Protein 6ORK (pdb70)

Foldseek 3Di:
DLLVVLVVCVVVLVNLVSVVSCPPVNVPDLVNLVVLCCCVQSPHVNANLVSLVSLCSSVVVLDLVSLLVNLVCCVCRNHRNDPQVSLVSLVSSVVVQDLVSLCLVCQCVVPNHPNDVVSSLVSLVSSVVVPDLVSLLVNLVCQCPVRVHDRDNQVSLVSLVSLVVQDLVSLLVNLVCLCVVRRHDNDLVSSLVSLVSSVVVPDLVVLVVLVCQCVVPSPDPNDNVVSVVNNVSVVSD/DLVVLVVCVVVQVLQSSVVVCPVVNVQDLVNLVVLCCCVQSNHRNQNLVSLVSLVSSVVVVDLVSLQVNLVCCVQPNHRNDNLVSLVSLVSSVVVLDLVSLVLVCQCVVPVHDNDVPVSLVSLVSSVVSQPLQSLQVNLVCQCVVDVHDNDNLVSLVSLVSLVSPDLVSLLVNLVCQQVVPNHNHDLVSSLVSLVSSVVVPDLVVLVQLVCQCDCHSPNPRPPVSNVVNVCSVVSD/DLAVVLVVCVVVLVPLSSVVSCPVVRVQDLVVLVVLCCCVQSNHDNDNLSSLVSLCSSVVVLDLVSLLVNLCCCVQRNHRNDNLVSLVSLVSSVVVQDLVSLCLVCCCVVPNHPNDNVVSLVSLVSSVVSDDLQSLQVNLVCLCVPDVHDNDNLVSLVSLVSLVSQNLVSLQVNLVCQVVVPNHRHDLVSSLVSLVSSVVSQDLVVLVVLVCQCVVPSPHPRDPVVSVVSVCSVVSD

Radius of gyration: 29.27 Å; Cα contacts (8 Å, |Δi|>4): 1297; chains: 3; bounding box: 84×67×66 Å

Organism: NCBI:txid556269

CATH classification: 1.25.40.10

Nearest PDB structures (foldseek):
  6ork-assembly2_B  TM=1.003E+00  e=4.023E-29  Oxalobacter formigenes OXCC13
  6deh-assembly2_B  TM=7.498E-01  e=1.542E-11  Legionella pneumophila subsp. pneumophila str. Philadelphia 1
  3e4b-assembly3_C  TM=6.770E-01  e=1.096E-04  Pseudomonas fluorescens
  3e4b-assembly1_A  TM=6.170E-01  e=3.259E-04  Pseudomonas fluorescens
  3e4b-assembly2_B  TM=5.953E-01  e=1.932E-04  Pseudomonas fluorescens

InterPro domains:
  IPR006597 Sel1-like repeat [PF08238] (56-88)
  IPR006597 Sel1-like repeat [PF08238] (90-125)
  IPR006597 Sel1-like repeat [PF08238] (126-161)
  IPR006597 Sel1-like repeat [PF08238] (163-197)
  IPR006597 Sel1-like repeat [PF08238] (198-233)
  IPR006597 Sel1-like repeat [PF08238] (236-261)
  IPR006597 Sel1-like repeat [SM00671] (54-89)
  IPR006597 Sel1-like repeat [SM00671] (90-125)
  IPR006597 Sel1-like repeat [SM00671] (126-161)
  IPR006597 Sel1-like repeat [SM00671] (162-197)
  IPR006597 Sel1-like repeat [SM00671] (198-233)
  IPR006597 Sel1-like repeat [SM00671] (234-270)
  IPR011990 Tetratricopeptide-like helical domain superfamily [G3DSA:1.25.40.10] (22-272)
  IPR052945 Mitotic Progression Regulator [PTHR43628] (36-164)

Structure (mmCIF, N/CA/C/O backbone):
data_6ORK
#
_entry.id   6ORK
#
_cell.length_a   61.926
_cell.length_b   103.368
_cell.length_c   122.709
_cell.angle_alpha   90.000
_cell.angle_beta   90.000
_cell.angle_gamma   90.000
#
_symmetry.space_group_name_H-M   'P 21 21 21'
#
loop_
_atom_site.group_PDB
_atom_site.id
_atom_site.type_symbol
_atom_site.label_atom_id
_atom_site.label_alt_id
_atom_site.label_comp_id
_atom_site.label_asym_id
_atom_site.label_entity_id
_atom_site.label_seq_id
_atom_site.pdbx_PDB_ins_code
_atom_site.Cartn_x
_atom_site.Cartn_y
_atom_site.Cartn_z
_atom_site.occupancy
_atom_site.B_iso_or_equiv
_atom_site.auth_seq_id
_atom_site.auth_comp_id
_atom_site.auth_asym_id
_atom_site.auth_atom_id
_atom_site.pdbx_PDB_model_num
ATOM 1 N N . ASP A 1 1 ? 47.668 -23.517 85.625 1.00 76.57 24 ASP A N 1
ATOM 2 C CA . ASP A 1 1 ? 46.235 -23.778 85.671 1.00 66.74 24 ASP A CA 1
ATOM 3 C C . ASP A 1 1 ? 45.809 -24.744 84.574 1.00 61.10 24 ASP A C 1
ATOM 4 O O . ASP A 1 1 ? 46.333 -24.707 83.462 1.00 61.46 24 ASP A O 1
ATOM 6 N N . ASN A 1 2 ? 44.859 -25.617 84.899 1.00 61.55 25 ASN A N 1
ATOM 7 C CA . ASN A 1 2 ? 44.247 -26.478 83.899 1.00 60.34 25 ASN A CA 1
ATOM 8 C C . ASN A 1 2 ? 43.058 -25.814 83.220 1.00 64.36 25 ASN A C 1
ATOM 9 O O . ASN A 1 2 ? 42.603 -26.300 82.177 1.00 62.53 25 ASN A O 1
ATOM 14 N N . VAL A 1 3 ? 42.554 -24.716 83.781 1.00 61.38 26 VAL A N 1
ATOM 15 C CA . VAL A 1 3 ? 41.503 -23.942 83.128 1.00 54.07 26 VAL A CA 1
ATOM 16 C C . VAL A 1 3 ? 42.094 -22.901 82.186 1.00 58.54 26 VAL A C 1
ATOM 17 O O . VAL A 1 3 ? 41.550 -22.656 81.107 1.00 60.17 26 VAL A O 1
ATOM 21 N N . GLU A 1 4 ? 43.221 -22.291 82.567 1.00 66.28 27 GLU A N 1
ATOM 22 C CA . GLU A 1 4 ? 43.815 -21.255 81.732 1.00 64.96 27 GLU A CA 1
ATOM 23 C C . GLU A 1 4 ? 44.385 -21.851 80.456 1.00 60.82 27 GLU A C 1
ATOM 24 O O . GLU A 1 4 ? 44.272 -21.254 79.380 1.00 67.15 27 GLU A O 1
ATOM 30 N N . GLU A 1 5 ? 45.007 -23.026 80.559 1.00 62.44 28 GLU A N 1
ATOM 31 C CA . GLU A 1 5 ? 45.370 -23.772 79.362 1.00 66.38 28 GLU A CA 1
ATOM 32 C C . GLU A 1 5 ? 44.136 -24.035 78.512 1.00 58.76 28 GLU A C 1
ATOM 33 O O . GLU A 1 5 ? 44.037 -23.563 77.375 1.00 63.96 28 GLU A O 1
ATOM 39 N N . GLY A 1 6 ? 43.156 -24.749 79.076 1.00 55.77 29 GLY A N 1
ATOM 40 C CA . GLY A 1 6 ? 41.927 -25.034 78.350 1.00 60.59 29 GLY A CA 1
ATOM 41 C C . GLY A 1 6 ? 41.246 -23.803 77.786 1.00 62.01 29 GLY A C 1
ATOM 42 O O . GLY A 1 6 ? 40.503 -23.896 76.806 1.00 52.88 29 GLY A O 1
ATOM 43 N N . ASN A 1 7 ? 41.484 -22.635 78.388 1.00 64.31 30 ASN A N 1
ATOM 44 C CA . ASN A 1 7 ? 40.974 -21.395 77.813 1.00 51.23 30 ASN A CA 1
ATOM 45 C C . ASN A 1 7 ? 41.719 -21.043 76.531 1.00 55.57 30 ASN A C 1
ATOM 46 O O . ASN A 1 7 ? 41.102 -20.669 75.526 1.00 60.75 30 ASN A O 1
ATOM 51 N N . HIS A 1 8 ? 43.050 -21.161 76.549 1.00 56.61 31 HIS A N 1
ATOM 52 C CA . HIS A 1 8 ? 43.847 -20.849 75.366 1.00 56.26 31 HIS A CA 1
ATOM 53 C C . HIS A 1 8 ? 43.428 -21.706 74.173 1.00 55.27 31 HIS A C 1
ATOM 54 O O . HIS A 1 8 ? 43.271 -21.197 73.057 1.00 55.08 31 HIS A O 1
ATOM 61 N N . LEU A 1 9 ? 43.241 -23.015 74.387 1.00 51.41 32 LEU A N 1
ATOM 62 C CA . LEU A 1 9 ? 42.820 -23.881 73.286 1.00 61.78 32 LEU A CA 1
ATOM 63 C C . LEU A 1 9 ? 41.427 -23.527 72.784 1.00 63.33 32 LEU A C 1
ATOM 64 O O . LEU A 1 9 ? 41.163 -23.635 71.576 1.00 61.94 32 LEU A O 1
ATOM 69 N N . TYR A 1 10 ? 40.544 -23.096 73.690 1.00 59.37 33 TYR A N 1
ATOM 70 C CA . TYR A 1 10 ? 39.178 -22.763 73.294 1.00 56.05 33 TYR A CA 1
ATOM 71 C C . TYR A 1 10 ? 39.141 -21.422 72.567 1.00 55.76 33 TYR A C 1
ATOM 72 O O . TYR A 1 10 ? 38.379 -21.230 71.603 1.00 58.57 33 TYR A O 1
ATOM 81 N N . ASN A 1 11 ? 39.882 -20.429 73.086 1.00 50.20 34 ASN A N 1
ATOM 82 C CA . ASN A 1 11 ? 40.023 -19.132 72.434 1.00 49.51 34 ASN A CA 1
ATOM 83 C C . ASN A 1 11 ? 40.494 -19.272 70.997 1.00 52.13 34 ASN A C 1
ATOM 84 O O . ASN A 1 11 ? 40.231 -18.387 70.187 1.00 46.45 34 ASN A O 1
ATOM 89 N N . ALA A 1 12 ? 41.176 -20.373 70.664 1.00 56.25 35 ALA A N 1
ATOM 90 C CA . ALA A 1 12 ? 41.713 -20.617 69.328 1.00 53.58 35 ALA A CA 1
ATOM 91 C C . ALA A 1 12 ? 40.998 -21.766 68.619 1.00 50.15 35 ALA A C 1
ATOM 92 O O . ALA A 1 12 ? 41.600 -22.480 67.814 1.00 56.47 35 ALA A O 1
ATOM 94 N N . GLY A 1 13 ? 39.724 -21.977 68.935 1.00 46.18 36 GLY A N 1
ATOM 95 C CA . GLY A 1 13 ? 38.881 -22.859 68.155 1.00 54.65 36 GLY A CA 1
ATOM 96 C C . GLY A 1 13 ? 39.142 -24.343 68.287 1.00 56.90 36 GLY A C 1
ATOM 97 O O . GLY A 1 13 ? 38.438 -25.129 67.643 1.00 51.20 36 GLY A O 1
ATOM 98 N N . LYS A 1 14 ? 40.128 -24.763 69.080 1.00 55.59 37 LYS A N 1
ATOM 99 C CA . LYS A 1 14 ? 40.341 -26.187 69.350 1.00 59.21 37 LYS A CA 1
ATOM 100 C C . LYS A 1 14 ? 39.439 -26.605 70.512 1.00 59.95 37 LYS A C 1
ATOM 101 O O . LYS A 1 14 ? 39.878 -26.883 71.630 1.00 63.96 37 LYS A O 1
ATOM 107 N N . TYR A 1 15 ? 38.139 -26.649 70.208 1.00 57.69 38 TYR A N 1
ATOM 108 C CA . TYR A 1 15 ? 37.115 -26.779 71.241 1.00 54.88 38 TYR A CA 1
ATOM 109 C C . TYR A 1 15 ? 37.211 -28.118 71.962 1.00 57.61 38 TYR A C 1
ATOM 110 O O . TYR A 1 15 ? 37.361 -28.166 73.189 1.00 61.05 38 TYR A O 1
ATOM 119 N N . GLN A 1 16 ? 37.103 -29.221 71.214 1.00 61.34 39 GLN A N 1
ATOM 120 C CA . GLN A 1 16 ? 37.200 -30.545 71.822 1.00 62.29 39 GLN A CA 1
ATOM 121 C C . GLN A 1 16 ? 38.518 -30.715 72.564 1.00 57.54 39 GLN A C 1
ATOM 122 O O . GLN A 1 16 ? 38.554 -31.285 73.660 1.00 51.71 39 GLN A O 1
ATOM 128 N N . GLU A 1 17 ? 39.614 -30.226 71.978 1.00 68.13 40 GLU A N 1
ATOM 129 C CA . GLU A 1 17 ? 40.895 -30.238 72.676 1.00 69.92 40 GLU A CA 1
ATOM 130 C C . GLU A 1 17 ? 40.814 -29.456 73.979 1.00 65.26 40 GLU A C 1
ATOM 131 O O . GLU A 1 17 ? 41.353 -29.884 75.006 1.00 59.93 40 GLU A O 1
ATOM 137 N N . ALA A 1 18 ? 40.136 -28.307 73.958 1.00 70.42 41 ALA A N 1
ATOM 138 C CA . ALA A 1 18 ? 39.997 -27.507 75.168 1.00 65.52 41 ALA A CA 1
ATOM 139 C C . ALA A 1 18 ? 39.031 -28.141 76.157 1.00 62.84 41 ALA A C 1
ATOM 140 O O . ALA A 1 18 ? 39.187 -27.964 77.370 1.00 60.81 41 ALA A O 1
ATOM 142 N N . LEU A 1 19 ? 38.036 -28.882 75.661 1.00 60.69 42 LEU A N 1
ATOM 143 C CA . LEU A 1 19 ? 36.992 -29.414 76.531 1.00 57.48 42 LEU A CA 1
ATOM 144 C C . LEU A 1 19 ? 37.558 -30.399 77.548 1.00 55.91 42 LEU A C 1
ATOM 145 O O . LEU A 1 19 ? 37.154 -30.392 78.717 1.00 54.12 42 LEU A O 1
ATOM 150 N N . THR A 1 20 ? 38.490 -31.256 77.122 1.00 59.10 43 THR A N 1
ATOM 151 C CA . THR A 1 20 ? 39.071 -32.233 78.038 1.00 55.74 43 THR A CA 1
ATOM 152 C C . THR A 1 20 ? 39.753 -31.549 79.217 1.00 52.24 43 THR A C 1
ATOM 153 O O . THR A 1 20 ? 39.654 -32.015 80.358 1.00 51.17 43 THR A O 1
ATOM 157 N N . PHE A 1 21 ? 40.445 -30.436 78.959 1.00 51.42 44 PHE A N 1
ATOM 158 C CA . PHE A 1 21 ? 41.079 -29.685 80.039 1.00 49.11 44 PHE A CA 1
ATOM 159 C C . PHE A 1 21 ? 40.048 -29.199 81.048 1.00 55.44 44 PHE A C 1
ATOM 160 O O . PHE A 1 21 ? 40.265 -29.289 82.263 1.00 59.90 44 PHE A O 1
ATOM 168 N N . PHE A 1 22 ? 38.918 -28.682 80.561 1.00 61.72 45 PHE A N 1
ATOM 169 C CA . PHE A 1 22 ? 37.880 -28.177 81.453 1.00 58.73 45 PHE A CA 1
ATOM 170 C C . PHE A 1 22 ? 37.254 -29.289 82.284 1.00 59.40 45 PHE A C 1
ATOM 171 O O . PHE A 1 22 ? 36.701 -29.022 83.357 1.00 56.64 45 PHE A O 1
ATOM 187 N N . LYS A 1 24 ? 38.774 -31.648 83.728 1.00 68.83 47 LYS A N 1
ATOM 188 C CA . LYS A 1 24 ? 39.706 -32.105 84.743 1.00 63.73 47 LYS A CA 1
ATOM 189 C C . LYS A 1 24 ? 39.250 -31.650 86.130 1.00 63.11 47 LYS A C 1
ATOM 190 O O . LYS A 1 24 ? 38.586 -30.619 86.264 1.00 57.49 47 LYS A O 1
ATOM 192 N N . PRO A 1 25 ? 39.603 -32.411 87.174 1.00 63.14 48 PRO A N 1
ATOM 193 C CA . PRO A 1 25 ? 39.050 -32.145 88.515 1.00 60.88 48 PRO A CA 1
ATOM 194 C C . PRO A 1 25 ? 39.184 -30.709 88.994 1.00 60.80 48 PRO A C 1
ATOM 195 O O . PRO A 1 25 ? 38.227 -30.158 89.551 1.00 60.99 48 PRO A O 1
ATOM 199 N N . ASP A 1 26 ? 40.350 -30.091 88.807 1.00 57.76 49 ASP A N 1
ATOM 200 C CA . ASP A 1 26 ? 40.538 -28.713 89.243 1.00 60.31 49 ASP A CA 1
ATOM 201 C C . ASP A 1 26 ? 39.723 -27.728 88.417 1.00 58.69 49 ASP A C 1
ATOM 202 O O . ASP A 1 26 ? 39.424 -26.630 88.899 1.00 52.27 49 ASP A O 1
ATOM 207 N N . ALA A 1 27 ? 39.364 -28.096 87.188 1.00 59.54 50 ALA A N 1
ATOM 208 C CA . ALA A 1 27 ? 38.698 -27.190 86.259 1.00 53.08 50 ALA A CA 1
ATOM 209 C C . ALA A 1 27 ? 37.182 -27.205 86.431 1.00 48.19 50 ALA A C 1
ATOM 210 O O . ALA A 1 27 ? 36.557 -26.145 86.538 1.00 44.94 50 ALA A O 1
ATOM 212 N N . VAL A 1 28 ? 36.587 -28.399 86.446 1.00 47.79 51 VAL A N 1
ATOM 213 C CA . VAL A 1 28 ? 35.147 -28.586 86.601 1.00 44.47 51 VAL A CA 1
ATOM 214 C C . VAL A 1 28 ? 34.624 -27.738 87.752 1.00 48.39 51 VAL A C 1
ATOM 215 O O . VAL A 1 28 ? 33.567 -27.111 87.641 1.00 50.57 51 VAL A O 1
ATOM 219 N N . ASN A 1 29 ? 35.372 -27.687 88.854 1.00 47.90 52 ASN A N 1
ATOM 220 C CA . ASN A 1 29 ? 34.904 -26.973 90.035 1.00 50.25 52 ASN A CA 1
ATOM 221 C C . ASN A 1 29 ? 34.877 -25.460 89.857 1.00 46.57 52 ASN A C 1
ATOM 222 O O . ASN A 1 29 ? 34.234 -24.778 90.662 1.00 51.01 52 ASN A O 1
ATOM 227 N N . ASN A 1 30 ? 35.541 -24.920 88.843 1.00 41.71 53 ASN A N 1
ATOM 228 C CA . ASN A 1 30 ? 35.531 -23.473 88.633 1.00 43.51 53 ASN A CA 1
ATOM 229 C C . ASN A 1 30 ? 34.157 -23.025 88.151 1.00 47.42 53 ASN A C 1
ATOM 230 O O . ASN A 1 30 ? 33.680 -23.522 87.121 1.00 48.22 53 ASN A O 1
ATOM 235 N N . PRO A 1 31 ? 33.486 -22.109 88.857 1.00 43.71 54 PRO A N 1
ATOM 236 C CA . PRO A 1 31 ? 32.157 -21.665 88.395 1.00 38.74 54 PRO A CA 1
ATOM 237 C C . PRO A 1 31 ? 32.168 -21.042 87.009 1.00 36.67 54 PRO A C 1
ATOM 238 O O . PRO A 1 31 ? 31.320 -21.387 86.175 1.00 32.53 54 PRO A O 1
ATOM 242 N N . ALA A 1 32 ? 33.102 -20.125 86.741 1.00 37.87 55 ALA A N 1
ATOM 243 C CA . ALA A 1 32 ? 33.183 -19.521 85.414 1.00 37.03 55 ALA A CA 1
ATOM 244 C C . ALA A 1 32 ? 33.400 -20.579 84.341 1.00 33.47 55 ALA A C 1
ATOM 245 O O . ALA A 1 32 ? 32.854 -20.477 83.236 1.00 37.33 55 ALA A O 1
ATOM 247 N N . THR A 1 33 ? 34.188 -21.610 84.654 1.00 33.83 56 THR A N 1
ATOM 248 C CA . THR A 1 33 ? 34.410 -22.692 83.702 1.00 36.15 56 THR A CA 1
ATOM 249 C C . THR A 1 33 ? 33.158 -23.545 83.528 1.00 35.34 56 THR A C 1
ATOM 250 O O . THR A 1 33 ? 32.809 -23.918 82.401 1.00 34.02 56 THR A O 1
ATOM 262 N N . ASN A 1 35 ? 30.199 -22.594 83.678 1.00 40.09 58 ASN A N 1
ATOM 263 C CA . ASN A 1 35 ? 29.349 -21.835 82.769 1.00 33.12 58 ASN A CA 1
ATOM 264 C C . ASN A 1 35 ? 29.763 -22.059 81.320 1.00 33.59 58 ASN A C 1
ATOM 265 O O . ASN A 1 35 ? 28.912 -22.231 80.439 1.00 35.19 58 ASN A O 1
ATOM 270 N N . ARG A 1 36 ? 31.072 -22.063 81.055 1.00 35.05 59 ARG A N 1
ATOM 271 C CA . ARG A 1 36 ? 31.545 -22.206 79.683 1.00 36.17 59 ARG A CA 1
ATOM 272 C C . ARG A 1 36 ? 31.198 -23.577 79.115 1.00 35.91 59 ARG A C 1
ATOM 273 O O . ARG A 1 36 ? 30.894 -23.702 77.923 1.00 42.65 59 ARG A O 1
ATOM 281 N N . ILE A 1 37 ? 31.237 -24.618 79.952 1.00 33.32 60 ILE A N 1
ATOM 282 C CA . ILE A 1 37 ? 30.860 -25.954 79.492 1.00 35.48 60 ILE A CA 1
ATOM 283 C C . ILE A 1 37 ? 29.407 -25.971 79.045 1.00 39.58 60 ILE A C 1
ATOM 284 O O . ILE A 1 37 ? 29.054 -26.620 78.052 1.00 40.01 60 ILE A O 1
ATOM 289 N N . GLY A 1 38 ? 28.540 -25.261 79.768 1.00 37.18 61 GLY A N 1
ATOM 290 C CA . GLY A 1 38 ? 27.159 -25.144 79.330 1.00 39.73 61 GLY A CA 1
ATOM 291 C C . GLY A 1 38 ? 27.044 -24.440 77.994 1.00 38.56 61 GLY A C 1
ATOM 292 O O . GLY A 1 38 ? 26.268 -24.846 77.127 1.00 43.97 61 GLY A O 1
ATOM 293 N N . TYR A 1 39 ? 27.831 -23.377 77.808 1.00 36.25 62 TYR A N 1
ATOM 294 C CA . TYR A 1 39 ? 27.865 -22.670 76.532 1.00 34.47 62 TYR A CA 1
ATOM 295 C C . TYR A 1 39 ? 28.246 -23.609 75.392 1.00 39.47 62 TYR A C 1
ATOM 296 O O . TYR A 1 39 ? 27.566 -23.666 74.362 1.00 41.74 62 TYR A O 1
ATOM 313 N N . TYR A 1 41 ? 28.030 -26.781 75.156 1.00 41.66 64 TYR A N 1
ATOM 314 C CA . TYR A 1 41 ? 26.897 -27.652 74.867 1.00 41.87 64 TYR A CA 1
ATOM 315 C C . TYR A 1 41 ? 25.760 -26.873 74.220 1.00 45.27 64 TYR A C 1
ATOM 316 O O . TYR A 1 41 ? 25.038 -27.413 73.374 1.00 47.25 64 TYR A O 1
ATOM 325 N N . ASP A 1 42 ? 25.602 -25.601 74.596 1.00 45.38 65 ASP A N 1
ATOM 326 C CA . ASP A 1 42 ? 24.506 -24.785 74.084 1.00 50.70 65 ASP A CA 1
ATOM 327 C C . ASP A 1 42 ? 24.695 -24.435 72.613 1.00 47.68 65 ASP A C 1
ATOM 328 O O . ASP A 1 42 ? 23.708 -24.286 71.883 1.00 41.80 65 ASP A O 1
ATOM 333 N N . GLU A 1 43 ? 25.940 -24.291 72.161 1.00 45.92 66 GLU A N 1
ATOM 334 C CA . GLU A 1 43 ? 26.232 -23.949 70.777 1.00 46.16 66 GLU A CA 1
ATOM 335 C C . GLU A 1 43 ? 26.929 -25.070 70.019 1.00 45.91 66 GLU A C 1
ATOM 336 O O . GLU A 1 43 ? 27.181 -24.922 68.819 1.00 45.33 66 GLU A O 1
ATOM 342 N N . GLY A 1 44 ? 27.243 -26.181 70.679 1.00 53.71 67 GLY A N 1
ATOM 343 C CA . GLY A 1 44 ? 27.902 -27.284 70.010 1.00 51.49 67 GLY A CA 1
ATOM 344 C C . GLY A 1 44 ? 29.318 -26.951 69.592 1.00 52.71 67 GLY A C 1
ATOM 345 O O . GLY A 1 44 ? 29.740 -27.269 68.476 1.00 53.04 67 GLY A O 1
ATOM 346 N N . GLN A 1 45 ? 30.064 -26.302 70.486 1.00 51.45 68 GLN A N 1
ATOM 347 C CA . GLN A 1 45 ? 31.435 -25.927 70.163 1.00 51.10 68 GLN A CA 1
ATOM 348 C C . GLN A 1 45 ? 32.330 -27.158 70.078 1.00 63.75 68 GLN A C 1
ATOM 349 O O . GLN A 1 45 ? 33.058 -27.340 69.096 1.00 78.84 68 GLN A O 1
ATOM 355 N N . GLY A 1 46 ? 32.268 -28.033 71.078 1.00 60.73 69 GLY A N 1
ATOM 356 C CA . GLY A 1 46 ? 33.033 -29.263 71.021 1.00 60.30 69 GLY A CA 1
ATOM 357 C C . GLY A 1 46 ? 32.176 -30.501 70.850 1.00 54.25 69 GLY A C 1
ATOM 358 O O . GLY A 1 46 ? 32.685 -31.577 70.525 1.00 57.25 69 GLY A O 1
ATOM 359 N N . VAL A 1 47 ? 30.867 -30.353 71.051 1.00 51.63 70 VAL A N 1
ATOM 360 C CA . VAL A 1 47 ? 29.945 -31.475 71.159 1.00 57.31 70 VAL A CA 1
ATOM 361 C C . VAL A 1 47 ? 28.807 -31.294 70.162 1.00 55.29 70 VAL A C 1
ATOM 362 O O . VAL A 1 47 ? 28.676 -30.257 69.511 1.00 57.73 70 VAL A O 1
ATOM 366 N N . LYS A 1 48 ? 27.973 -32.329 70.053 1.00 53.80 71 LYS A N 1
ATOM 367 C CA . LYS A 1 48 ? 26.694 -32.181 69.372 1.00 50.13 71 LYS A CA 1
ATOM 368 C C . LYS A 1 48 ? 25.764 -31.363 70.259 1.00 55.82 71 LYS A C 1
ATOM 369 O O . LYS A 1 48 ? 25.465 -31.764 71.389 1.00 50.94 71 LYS A O 1
ATOM 375 N N . LYS A 1 49 ? 25.325 -30.211 69.749 1.00 57.81 72 LYS A N 1
ATOM 376 C CA . LYS A 1 49 ? 24.517 -29.251 70.496 1.00 49.70 72 LYS A CA 1
ATOM 377 C C . LYS A 1 49 ? 23.363 -29.920 71.236 1.00 47.11 72 LYS A C 1
ATOM 378 O O . LYS A 1 49 ? 22.449 -30.474 70.610 1.00 48.83 72 LYS A O 1
ATOM 384 N N . ASP A 1 50 ? 23.411 -29.892 72.564 1.00 50.82 73 ASP A N 1
ATOM 385 C CA . ASP A 1 50 ? 22.332 -30.410 73.404 1.00 52.33 73 ASP A CA 1
ATOM 386 C C . ASP A 1 50 ? 21.977 -29.317 74.403 1.00 56.08 73 ASP A C 1
ATOM 387 O O . ASP A 1 50 ? 22.757 -29.063 75.337 1.00 54.58 73 ASP A O 1
ATOM 392 N N . PRO A 1 51 ? 20.825 -28.651 74.247 1.00 57.58 74 PRO A N 1
ATOM 393 C CA . PRO A 1 51 ? 20.474 -27.620 75.238 1.00 56.85 74 PRO A CA 1
ATOM 394 C C . PRO A 1 51 ? 20.111 -28.205 76.589 1.00 53.07 74 PRO A C 1
ATOM 395 O O . PRO A 1 51 ? 20.392 -27.583 77.622 1.00 53.14 74 PRO A O 1
ATOM 399 N N . LYS A 1 52 ? 19.496 -29.391 76.612 1.00 52.31 75 LYS A N 1
ATOM 400 C CA . LYS A 1 52 ? 19.173 -30.041 77.877 1.00 49.17 75 LYS A CA 1
ATOM 401 C C . LYS A 1 52 ? 20.428 -30.246 78.715 1.00 51.09 75 LYS A C 1
ATOM 402 O O . LYS A 1 52 ? 20.440 -29.966 79.919 1.00 51.82 75 LYS A O 1
ATOM 408 N N . GLU A 1 53 ? 21.505 -30.723 78.086 1.00 52.85 76 GLU A N 1
ATOM 409 C CA . GLU A 1 53 ? 22.767 -30.875 78.801 1.00 51.45 76 GLU A CA 1
ATOM 410 C C . GLU A 1 53 ? 23.358 -29.518 79.164 1.00 51.54 76 GLU A C 1
ATOM 411 O O . GLU A 1 53 ? 23.963 -29.365 80.232 1.00 49.44 76 GLU A O 1
ATOM 417 N N . ALA A 1 54 ? 23.189 -28.521 78.290 1.00 51.84 77 ALA A N 1
ATOM 418 C CA . ALA A 1 54 ? 23.645 -27.172 78.607 1.00 44.92 77 ALA A CA 1
ATOM 419 C C . ALA A 1 54 ? 22.947 -26.626 79.844 1.00 42.97 77 ALA A C 1
ATOM 420 O O . ALA A 1 54 ? 23.517 -25.799 80.566 1.00 39.75 77 ALA A O 1
ATOM 422 N N . PHE A 1 55 ? 21.717 -27.077 80.103 1.00 41.70 78 PHE A N 1
ATOM 423 C CA . PHE A 1 55 ? 20.993 -26.651 81.297 1.00 40.73 78 PHE A CA 1
ATOM 424 C C . PHE A 1 55 ? 21.672 -27.156 82.565 1.00 42.97 78 PHE A C 1
ATOM 425 O O . PHE A 1 55 ? 21.690 -26.457 83.585 1.00 38.53 78 PHE A O 1
ATOM 433 N N . LYS A 1 56 ? 22.231 -28.370 82.521 1.00 46.33 79 LYS A N 1
ATOM 434 C CA . LYS A 1 56 ? 22.881 -28.936 83.700 1.00 44.08 79 LYS A CA 1
ATOM 435 C C . LYS A 1 56 ? 24.059 -28.083 84.146 1.00 41.85 79 LYS A C 1
ATOM 436 O O . LYS A 1 56 ? 24.268 -27.877 85.347 1.00 40.32 79 LYS A O 1
ATOM 442 N N . TRP A 1 57 ? 24.841 -27.583 83.190 1.00 43.27 80 TRP A N 1
ATOM 443 C CA . TRP A 1 57 ? 26.030 -26.812 83.528 1.00 38.81 80 TRP A CA 1
ATOM 444 C C . TRP A 1 57 ? 25.680 -25.385 83.913 1.00 37.47 80 TRP A C 1
ATOM 445 O O . TRP A 1 57 ? 26.349 -24.789 84.765 1.00 37.46 80 TRP A O 1
ATOM 456 N N . TYR A 1 58 ? 24.635 -24.823 83.305 1.00 34.86 81 TYR A N 1
ATOM 457 C CA . TYR A 1 58 ? 24.179 -23.504 83.719 1.00 31.50 81 TYR A CA 1
ATOM 458 C C . TYR A 1 58 ? 23.660 -23.532 85.149 1.00 37.21 81 TYR A C 1
ATOM 459 O O . TYR A 1 58 ? 23.910 -22.601 85.921 1.00 43.87 81 TYR A O 1
ATOM 468 N N . LYS A 1 59 ? 22.952 -24.600 85.528 1.00 36.26 82 LYS A N 1
ATOM 469 C CA . LYS A 1 59 ? 22.412 -24.671 86.882 1.00 40.98 82 LYS A CA 1
ATOM 470 C C . LYS A 1 59 ? 23.523 -24.815 87.914 1.00 41.29 82 LYS A C 1
ATOM 471 O O . LYS A 1 59 ? 23.502 -24.147 88.954 1.00 38.10 82 LYS A O 1
ATOM 477 N N . LYS A 1 60 ? 24.496 -25.693 87.652 1.00 37.45 83 LYS A N 1
ATOM 478 C CA . LYS A 1 60 ? 25.646 -25.803 88.545 1.00 34.44 83 LYS A CA 1
ATOM 479 C C . LYS A 1 60 ? 26.327 -24.453 88.723 1.00 33.63 83 LYS A C 1
ATOM 480 O O . LYS A 1 60 ? 26.592 -24.020 89.850 1.00 35.85 83 LYS A O 1
ATOM 486 N N . ALA A 1 61 ? 26.610 -23.769 87.613 1.00 32.25 84 ALA A N 1
ATOM 487 C CA . ALA A 1 61 ? 27.302 -22.488 87.695 1.00 30.99 84 ALA A CA 1
ATOM 488 C C . ALA A 1 61 ? 26.412 -21.411 88.305 1.00 33.64 84 ALA A C 1
ATOM 489 O O . ALA A 1 61 ? 26.886 -20.582 89.090 1.00 29.75 84 ALA A O 1
ATOM 491 N N . ALA A 1 62 ? 25.121 -21.402 87.961 1.00 34.24 85 ALA A N 1
ATOM 492 C CA . ALA A 1 62 ? 24.223 -20.416 88.554 1.00 34.75 85 ALA A CA 1
ATOM 493 C C . ALA A 1 62 ? 23.948 -20.720 90.020 1.00 41.40 85 ALA A C 1
ATOM 494 O O . ALA A 1 62 ? 23.723 -19.797 90.811 1.00 38.46 85 ALA A O 1
ATOM 496 N N . ASP A 1 63 ? 23.969 -21.998 90.406 1.00 41.90 86 ASP A N 1
ATOM 497 C CA . ASP A 1 63 ? 23.863 -22.348 91.818 1.00 45.02 86 ASP A CA 1
ATOM 498 C C . ASP A 1 63 ? 25.107 -21.970 92.606 1.00 45.21 86 ASP A C 1
ATOM 499 O O . ASP A 1 63 ? 25.124 -22.143 93.829 1.00 47.99 86 ASP A O 1
ATOM 504 N N . ALA A 1 64 ? 26.145 -21.470 91.935 1.00 36.41 87 ALA A N 1
ATOM 505 C CA . ALA A 1 64 ? 27.324 -20.921 92.587 1.00 37.32 87 ALA A CA 1
ATOM 506 C C . ALA A 1 64 ? 27.311 -19.396 92.603 1.00 39.48 87 ALA A C 1
ATOM 507 O O . ALA A 1 64 ? 28.352 -18.776 92.845 1.00 39.41 87 ALA A O 1
ATOM 509 N N . ASN A 1 65 ? 26.153 -18.786 92.340 1.00 37.12 88 ASN A N 1
ATOM 510 C CA . ASN A 1 65 ? 25.977 -17.332 92.345 1.00 40.86 88 ASN A CA 1
ATOM 511 C C . ASN A 1 65 ? 26.920 -16.653 91.349 1.00 42.53 88 ASN A C 1
ATOM 512 O O . ASN A 1 65 ? 27.708 -15.771 91.694 1.00 46.28 88 ASN A O 1
ATOM 517 N N . LEU A 1 66 ? 26.826 -17.089 90.094 1.00 35.88 89 LEU A N 1
ATOM 518 C CA . LEU A 1 66 ? 27.567 -16.475 88.996 1.00 30.47 89 LEU A CA 1
ATOM 519 C C . LEU A 1 66 ? 26.603 -15.663 88.145 1.00 31.71 89 LEU A C 1
ATOM 520 O O . LEU A 1 66 ? 25.763 -16.250 87.446 1.00 36.07 89 LEU A O 1
ATOM 525 N N . PRO A 1 67 ? 26.694 -14.329 88.154 1.00 28.78 90 PRO A N 1
ATOM 526 C CA . PRO A 1 67 ? 25.687 -13.510 87.451 1.00 27.76 90 PRO A CA 1
ATOM 527 C C . PRO A 1 67 ? 25.484 -13.886 85.993 1.00 29.98 90 PRO A C 1
ATOM 528 O O . PRO A 1 67 ? 24.340 -13.919 85.521 1.00 27.40 90 PRO A O 1
ATOM 532 N N . VAL A 1 68 ? 26.566 -14.173 85.267 1.00 34.04 91 VAL A N 1
ATOM 533 C CA . VAL A 1 68 ? 26.439 -14.574 83.869 1.00 28.10 91 VAL A CA 1
ATOM 534 C C . VAL A 1 68 ? 25.591 -15.834 83.750 1.00 26.17 91 VAL A C 1
ATOM 535 O O . VAL A 1 68 ? 24.730 -15.942 82.868 1.00 33.74 91 VAL A O 1
ATOM 539 N N . ALA A 1 69 ? 25.812 -16.801 84.643 1.00 26.37 92 ALA A N 1
ATOM 540 C CA . ALA A 1 69 ? 25.133 -18.087 84.552 1.00 27.44 92 ALA A CA 1
ATOM 541 C C . ALA A 1 69 ? 23.717 -18.063 85.115 1.00 30.88 92 ALA A C 1
ATOM 542 O O . ALA A 1 69 ? 22.903 -18.911 84.734 1.00 34.83 92 ALA A O 1
ATOM 544 N N . GLN A 1 70 ? 23.404 -17.131 86.020 1.00 27.18 93 GLN A N 1
ATOM 545 C CA . GLN A 1 70 ? 22.016 -16.979 86.448 1.00 28.77 93 GLN A CA 1
ATOM 546 C C . GLN A 1 70 ? 21.176 -16.353 85.344 1.00 29.19 93 GLN A C 1
ATOM 547 O O . GLN A 1 70 ? 20.000 -16.699 85.178 1.00 31.22 93 GLN A O 1
ATOM 553 N N . PHE A 1 71 ? 21.759 -15.426 84.582 1.00 29.74 94 PHE A N 1
ATOM 554 C CA . PHE A 1 71 ? 21.097 -14.929 83.382 1.00 23.87 94 PHE A CA 1
ATOM 555 C C . PHE A 1 71 ? 20.857 -16.061 82.393 1.00 26.74 94 PHE A C 1
ATOM 556 O O . PHE A 1 71 ? 19.732 -16.268 81.922 1.00 31.64 94 PHE A O 1
ATOM 564 N N . ASN A 1 72 ? 21.919 -16.803 82.065 1.00 23.95 95 ASN A N 1
ATOM 565 C CA . ASN A 1 72 ? 21.799 -17.927 81.143 1.00 22.14 95 ASN A CA 1
ATOM 566 C C . ASN A 1 72 ? 20.730 -18.906 81.610 1.00 29.24 95 ASN A C 1
ATOM 567 O O . ASN A 1 72 ? 19.896 -19.356 80.817 1.00 36.98 95 ASN A O 1
ATOM 572 N N . LEU A 1 73 ? 20.729 -19.230 82.905 1.00 32.03 96 LEU A N 1
ATOM 573 C CA . LEU A 1 73 ? 19.726 -20.147 83.436 1.00 29.28 96 LEU A CA 1
ATOM 574 C C . LEU A 1 73 ? 18.322 -19.575 83.290 1.00 34.53 96 LEU A C 1
ATOM 575 O O . LEU A 1 73 ? 17.390 -20.293 82.908 1.00 44.63 96 LEU A O 1
ATOM 580 N N . GLY A 1 74 ? 18.151 -18.286 83.594 1.00 31.54 97 GLY A N 1
ATOM 581 C CA . GLY A 1 74 ? 16.856 -17.657 83.401 1.00 36.08 97 GLY A CA 1
ATOM 582 C C . GLY A 1 74 ? 16.388 -17.689 81.960 1.00 35.83 97 GLY A C 1
ATOM 583 O O . GLY A 1 74 ? 15.187 -17.784 81.697 1.00 36.20 97 GLY A O 1
ATOM 584 N N . LEU A 1 75 ? 17.324 -17.613 81.011 1.00 36.47 98 LEU A N 1
ATOM 585 C CA . LEU A 1 75 ? 16.967 -17.728 79.601 1.00 33.81 98 LEU A CA 1
ATOM 586 C C . LEU A 1 75 ? 16.400 -19.107 79.294 1.00 35.21 98 LEU A C 1
ATOM 587 O O . LEU A 1 75 ? 15.375 -19.233 78.614 1.00 40.27 98 LEU A O 1
ATOM 600 N N . TYR A 1 77 ? 14.850 -21.162 81.068 1.00 44.11 100 TYR A N 1
ATOM 601 C CA . TYR A 1 77 ? 13.469 -21.278 81.527 1.00 47.19 100 TYR A CA 1
ATOM 602 C C . TYR A 1 77 ? 12.529 -20.490 80.624 1.00 43.42 100 TYR A C 1
ATOM 603 O O . TYR A 1 77 ? 11.496 -21.007 80.182 1.00 53.25 100 TYR A O 1
ATOM 612 N N . GLN A 1 78 ? 12.881 -19.233 80.339 1.00 38.16 101 GLN A N 1
ATOM 613 C CA . GLN A 1 78 ? 11.996 -18.341 79.595 1.00 38.45 101 GLN A CA 1
ATOM 614 C C . GLN A 1 78 ? 11.647 -18.918 78.228 1.00 35.29 101 GLN A C 1
ATOM 615 O O . GLN A 1 78 ? 10.471 -18.983 77.850 1.00 47.93 101 GLN A O 1
ATOM 621 N N . HIS A 1 79 ? 12.658 -19.339 77.471 1.00 37.40 102 HIS A N 1
ATOM 622 C CA . HIS A 1 79 ? 12.420 -19.962 76.177 1.00 41.17 102 HIS A CA 1
ATOM 623 C C . HIS A 1 79 ? 12.095 -21.444 76.284 1.00 45.70 102 HIS A C 1
ATOM 624 O O . HIS A 1 79 ? 11.633 -22.032 75.300 1.00 51.20 102 HIS A O 1
ATOM 631 N N . GLY A 1 80 ? 12.319 -22.056 77.443 1.00 49.21 103 GLY A N 1
ATOM 632 C CA . GLY A 1 80 ? 12.150 -23.487 77.566 1.00 49.72 103 GLY A CA 1
ATOM 633 C C . GLY A 1 80 ? 13.077 -24.232 76.628 1.00 50.63 103 GLY A C 1
ATOM 634 O O . GLY A 1 80 ? 12.661 -25.175 75.948 1.00 53.75 103 GLY A O 1
ATOM 635 N N . THR A 1 81 ? 14.340 -23.807 76.579 1.00 48.94 104 THR A N 1
ATOM 636 C CA . THR A 1 81 ? 15.287 -24.383 75.628 1.00 62.50 104 THR A CA 1
ATOM 637 C C . THR A 1 81 ? 15.675 -25.802 76.027 1.00 65.92 104 THR A C 1
ATOM 638 O O . THR A 1 81 ? 15.486 -26.751 75.257 1.00 62.11 104 THR A O 1
ATOM 642 N N . GLY A 1 82 ? 16.225 -25.965 77.229 1.00 59.49 105 GLY A N 1
ATOM 643 C CA . GLY A 1 82 ? 16.675 -27.264 77.691 1.00 55.67 105 GLY A CA 1
ATOM 644 C C . GLY A 1 82 ? 15.888 -27.740 78.890 1.00 58.98 105 GLY A C 1
ATOM 645 O O . GLY A 1 82 ? 16.181 -28.786 79.479 1.00 61.50 105 GLY A O 1
ATOM 646 N N . VAL A 1 83 ? 14.886 -26.951 79.262 1.00 53.57 106 VAL A N 1
ATOM 647 C CA . VAL A 1 83 ? 13.944 -27.280 80.312 1.00 49.00 106 VAL A CA 1
ATOM 648 C C . VAL A 1 83 ? 12.551 -26.917 79.808 1.00 51.98 106 VAL A C 1
ATOM 649 O O . VAL A 1 83 ? 12.395 -26.352 78.729 1.00 51.48 106 VAL A O 1
ATOM 653 N N . SER A 1 84 ? 11.532 -27.267 80.588 1.00 52.55 107 SER A N 1
ATOM 654 C CA . SER A 1 84 ? 10.158 -26.952 80.222 1.00 56.90 107 SER A CA 1
ATOM 655 C C . SER A 1 84 ? 9.831 -25.509 80.591 1.00 54.31 107 SER A C 1
ATOM 656 O O . SER A 1 84 ? 10.097 -25.069 81.714 1.00 47.85 107 SER A O 1
ATOM 659 N N . LYS A 1 85 ? 9.252 -24.784 79.632 1.00 50.38 108 LYS A N 1
ATOM 660 C CA . LYS A 1 85 ? 9.023 -23.346 79.741 1.00 44.77 108 LYS A CA 1
ATOM 661 C C . LYS A 1 85 ? 8.345 -22.978 81.053 1.00 50.02 108 LYS A C 1
ATOM 662 O O . LYS A 1 85 ? 7.231 -23.426 81.340 1.00 65.01 108 LYS A O 1
ATOM 668 N N . ASP A 1 86 ? 9.035 -22.160 81.850 1.00 47.78 109 ASP A N 1
ATOM 669 C CA . ASP A 1 86 ? 8.543 -21.649 83.130 1.00 50.97 109 ASP A CA 1
ATOM 670 C C . ASP A 1 86 ? 8.844 -20.154 83.139 1.00 49.00 109 ASP A C 1
ATOM 671 O O . ASP A 1 86 ? 9.913 -19.737 83.593 1.00 49.04 109 ASP A O 1
ATOM 676 N N . ILE A 1 87 ? 7.902 -19.353 82.632 1.00 54.67 110 ILE A N 1
ATOM 677 C CA . ILE A 1 87 ? 8.144 -17.920 82.484 1.00 48.79 110 ILE A CA 1
ATOM 678 C C . ILE A 1 87 ? 8.387 -17.258 83.836 1.00 49.34 110 ILE A C 1
ATOM 679 O O . ILE A 1 87 ? 9.146 -16.285 83.929 1.00 56.14 110 ILE A O 1
ATOM 684 N N . ASN A 1 88 ? 7.782 -17.781 84.903 1.00 41.37 111 ASN A N 1
ATOM 685 C CA . ASN A 1 88 ? 7.826 -17.109 86.195 1.00 47.88 111 ASN A CA 1
ATOM 686 C C . ASN A 1 88 ? 8.915 -17.641 87.112 1.00 50.00 111 ASN A C 1
ATOM 687 O O . ASN A 1 88 ? 9.325 -16.933 88.038 1.00 51.25 111 ASN A O 1
ATOM 692 N N . GLU A 1 89 ? 9.381 -18.871 86.900 1.00 52.72 112 GLU A N 1
ATOM 693 C CA . GLU A 1 89 ? 10.632 -19.269 87.529 1.00 48.23 112 GLU A CA 1
ATOM 694 C C . GLU A 1 89 ? 11.803 -18.524 86.906 1.00 42.28 112 GLU A C 1
ATOM 695 O O . GLU A 1 89 ? 12.796 -18.242 87.585 1.00 42.37 112 GLU A O 1
ATOM 701 N N . SER A 1 90 ? 11.683 -18.164 85.625 1.00 46.65 113 SER A N 1
ATOM 702 C CA . SER A 1 90 ? 12.779 -17.519 84.913 1.00 44.21 113 SER A CA 1
ATOM 703 C C . SER A 1 90 ? 13.139 -16.168 85.515 1.00 35.69 113 SER A C 1
ATOM 704 O O . SER A 1 90 ? 14.305 -15.752 85.441 1.00 41.30 113 SER A O 1
ATOM 707 N N . ILE A 1 91 ? 12.157 -15.475 86.114 1.00 33.42 114 ILE A N 1
ATOM 708 C CA . ILE A 1 91 ? 12.399 -14.130 86.640 1.00 38.19 114 ILE A CA 1
ATOM 709 C C . ILE A 1 91 ? 13.045 -14.196 88.026 1.00 38.18 114 ILE A C 1
ATOM 710 O O . ILE A 1 91 ? 13.623 -13.211 88.495 1.00 41.80 114 ILE A O 1
ATOM 715 N N . LYS A 1 92 ? 12.933 -15.330 88.723 1.00 37.97 115 LYS A N 1
ATOM 716 C CA . LYS A 1 92 ? 13.767 -15.557 89.900 1.00 37.17 115 LYS A CA 1
ATOM 717 C C . LYS A 1 92 ? 15.237 -15.393 89.548 1.00 32.20 115 LYS A C 1
ATOM 718 O O . LYS A 1 92 ? 15.993 -14.740 90.269 1.00 31.41 115 LYS A O 1
ATOM 724 N N . TRP A 1 93 ? 15.649 -15.962 88.412 1.00 31.33 116 TRP A N 1
ATOM 725 C CA . TRP A 1 93 ? 17.062 -16.006 88.049 1.00 31.81 116 TRP A CA 1
ATOM 726 C C . TRP A 1 93 ? 17.531 -14.692 87.438 1.00 31.91 116 TRP A C 1
ATOM 727 O O . TRP A 1 93 ? 18.587 -14.170 87.814 1.00 30.54 116 TRP A O 1
ATOM 738 N N . PHE A 1 94 ? 16.766 -14.155 86.484 1.00 28.03 117 PHE A N 1
ATOM 739 C CA . PHE A 1 94 ? 17.065 -12.823 85.973 1.00 22.95 117 PHE A CA 1
ATOM 740 C C . PHE A 1 94 ? 17.201 -11.830 87.119 1.00 28.49 117 PHE A C 1
ATOM 741 O O . PHE A 1 94 ? 18.134 -11.023 87.141 1.00 31.96 117 PHE A O 1
ATOM 749 N N . ARG A 1 95 ? 16.291 -11.901 88.096 1.00 32.74 118 ARG A N 1
ATOM 750 C CA . ARG A 1 95 ? 16.340 -11.000 89.244 1.00 32.34 118 ARG A CA 1
ATOM 751 C C . ARG A 1 95 ? 17.664 -11.125 89.987 1.00 33.77 118 ARG A C 1
ATOM 752 O O . ARG A 1 95 ? 18.333 -10.121 90.260 1.00 29.15 118 ARG A O 1
ATOM 760 N N . LYS A 1 96 ? 18.052 -12.356 90.330 1.00 32.22 119 LYS A N 1
ATOM 761 C CA . LYS A 1 96 ? 19.330 -12.577 90.997 1.00 29.47 119 LYS A CA 1
ATOM 762 C C . LYS A 1 96 ? 20.480 -12.048 90.151 1.00 31.98 119 LYS A C 1
ATOM 763 O O . LYS A 1 96 ? 21.318 -11.273 90.627 1.00 36.98 119 LYS A O 1
ATOM 769 N N . ALA A 1 97 ? 20.521 -12.448 88.878 1.00 31.77 120 ALA A N 1
ATOM 770 C CA . ALA A 1 97 ? 21.599 -12.010 87.997 1.00 26.09 120 ALA A CA 1
ATOM 771 C C . ALA A 1 97 ? 21.567 -10.502 87.780 1.00 26.25 120 ALA A C 1
ATOM 772 O O . ALA A 1 97 ? 22.620 -9.863 87.678 1.00 31.77 120 ALA A O 1
ATOM 774 N N . ALA A 1 98 ? 20.372 -9.911 87.709 1.00 28.51 121 ALA A N 1
ATOM 775 C CA . ALA A 1 98 ? 20.284 -8.475 87.447 1.00 29.40 121 ALA A CA 1
ATOM 776 C C . ALA A 1 98 ? 20.658 -7.659 88.675 1.00 27.27 121 ALA A C 1
ATOM 777 O O . ALA A 1 98 ? 21.290 -6.603 88.555 1.00 28.27 121 ALA A O 1
ATOM 779 N N . GLU A 1 99 ? 20.274 -8.123 89.864 1.00 29.65 122 GLU A N 1
ATOM 780 C CA . GLU A 1 99 ? 20.628 -7.395 91.077 1.00 34.79 122 GLU A CA 1
ATOM 781 C C . GLU A 1 99 ? 22.111 -7.535 91.395 1.00 33.25 122 GLU A C 1
ATOM 782 O O . GLU A 1 99 ? 22.680 -6.681 92.086 1.00 34.48 122 GLU A O 1
ATOM 788 N N . GLN A 1 100 ? 22.752 -8.589 90.885 1.00 35.13 123 GLN A N 1
ATOM 789 C CA . GLN A 1 100 ? 24.203 -8.777 90.934 1.00 28.57 123 GLN A CA 1
ATOM 790 C C . GLN A 1 100 ? 24.940 -7.940 89.892 1.00 28.72 123 GLN A C 1
ATOM 791 O O . GLN A 1 100 ? 26.155 -8.134 89.734 1.00 30.75 123 GLN A O 1
ATOM 797 N N . ASN A 1 101 ? 24.182 -7.082 89.203 1.00 33.52 124 ASN A N 1
ATOM 798 C CA . ASN A 1 101 ? 24.686 -6.068 88.280 1.00 32.75 124 ASN A CA 1
ATOM 799 C C . ASN A 1 101 ? 25.097 -6.631 86.922 1.00 31.08 124 ASN A C 1
ATOM 800 O O . ASN A 1 101 ? 25.985 -6.077 86.266 1.00 33.72 124 ASN A O 1
ATOM 805 N N . ASP A 1 102 ? 24.459 -7.708 86.480 1.00 26.92 125 ASP A N 1
ATOM 806 C CA . ASP A 1 102 ? 24.631 -8.141 85.097 1.00 30.20 125 ASP A CA 1
ATOM 807 C C . ASP A 1 102 ? 23.896 -7.174 84.180 1.00 36.66 125 ASP A C 1
ATOM 808 O O . ASP A 1 102 ? 22.707 -6.903 84.397 1.00 41.19 125 ASP A O 1
ATOM 813 N N . PRO A 1 103 ? 24.554 -6.614 83.166 1.00 31.72 126 PRO A N 1
ATOM 814 C CA . PRO A 1 103 ? 23.861 -5.693 82.255 1.00 33.95 126 PRO A CA 1
ATOM 815 C C . PRO A 1 103 ? 22.757 -6.372 81.461 1.00 28.53 126 PRO A C 1
ATOM 816 O O . PRO A 1 103 ? 21.644 -5.846 81.369 1.00 30.16 126 PRO A O 1
ATOM 820 N N . ASP A 1 104 ? 23.054 -7.539 80.880 1.00 29.16 127 ASP A N 1
ATOM 821 C CA . ASP A 1 104 ? 22.049 -8.246 80.092 1.00 33.98 127 ASP A CA 1
ATOM 822 C C . ASP A 1 104 ? 20.836 -8.616 80.934 1.00 33.30 127 ASP A C 1
ATOM 823 O O . ASP A 1 104 ? 19.704 -8.590 80.437 1.00 30.64 127 ASP A O 1
ATOM 828 N N . ALA A 1 105 ? 21.048 -8.952 82.208 1.00 31.93 128 ALA A N 1
ATOM 829 C CA . ALA A 1 105 ? 19.926 -9.311 83.069 1.00 27.84 128 ALA A CA 1
ATOM 830 C C . ALA A 1 105 ? 19.133 -8.079 83.487 1.00 27.36 128 ALA A C 1
ATOM 831 O O . ALA A 1 105 ? 17.904 -8.140 83.612 1.00 23.50 128 ALA A O 1
ATOM 833 N N . GLU A 1 106 ? 19.818 -6.953 83.707 1.00 30.16 129 GLU A N 1
ATOM 834 C CA . GLU A 1 106 ? 19.120 -5.715 84.037 1.00 26.79 129 GLU A CA 1
ATOM 835 C C . GLU A 1 106 ? 18.193 -5.284 82.906 1.00 27.32 129 GLU A C 1
ATOM 836 O O . GLU A 1 106 ? 17.099 -4.763 83.155 1.00 31.05 129 GLU A O 1
ATOM 850 N N . LYS A 1 108 ? 16.924 -7.363 80.459 1.00 27.15 131 LYS A N 1
ATOM 851 C CA . LYS A 1 108 ? 15.832 -8.330 80.442 1.00 24.08 131 LYS A CA 1
ATOM 852 C C . LYS A 1 108 ? 14.783 -7.985 81.487 1.00 24.62 131 LYS A C 1
ATOM 853 O O . LYS A 1 108 ? 13.600 -8.280 81.298 1.00 29.90 131 LYS A O 1
ATOM 867 N N . GLY A 1 110 ? 14.297 -4.740 82.514 1.00 24.74 133 GLY A N 1
ATOM 868 C CA . GLY A 1 110 ? 13.635 -3.577 81.947 1.00 27.93 133 GLY A CA 1
ATOM 869 C C . GLY A 1 110 ? 12.535 -3.967 80.979 1.00 32.64 133 GLY A C 1
ATOM 870 O O . GLY A 1 110 ? 11.476 -3.336 80.936 1.00 36.56 133 GLY A O 1
ATOM 871 N N . TYR A 1 111 ? 12.767 -5.025 80.200 1.00 32.87 134 TYR A N 1
ATOM 872 C CA . TYR A 1 111 ? 11.755 -5.505 79.265 1.00 27.00 134 TYR A CA 1
ATOM 873 C C . TYR A 1 111 ? 10.568 -6.107 80.005 1.00 26.35 134 TYR A C 1
ATOM 874 O O . TYR A 1 111 ? 9.416 -5.709 79.791 1.00 34.57 134 TYR A O 1
ATOM 883 N N . LEU A 1 112 ? 10.835 -7.077 80.884 1.00 22.64 135 LEU A N 1
ATOM 884 C CA . LEU A 1 112 ? 9.763 -7.784 81.577 1.00 28.54 135 LEU A CA 1
ATOM 885 C C . LEU A 1 112 ? 8.921 -6.843 82.426 1.00 28.89 135 LEU A C 1
ATOM 886 O O . LEU A 1 112 ? 7.728 -7.094 82.632 1.00 34.20 135 LEU A O 1
ATOM 891 N N . THR A 1 113 ? 9.516 -5.757 82.918 1.00 26.56 136 THR A N 1
ATOM 892 C CA . THR A 1 113 ? 8.759 -4.779 83.690 1.00 30.16 136 THR A CA 1
ATOM 893 C C . THR A 1 113 ? 7.955 -3.844 82.794 1.00 28.84 136 THR A C 1
ATOM 894 O O . THR A 1 113 ? 6.835 -3.462 83.152 1.00 30.32 136 THR A O 1
ATOM 898 N N . ALA A 1 114 ? 8.493 -3.480 81.626 1.00 32.69 137 ALA A N 1
ATOM 899 C CA . ALA A 1 114 ? 7.782 -2.561 80.743 1.00 32.44 137 ALA A CA 1
ATOM 900 C C . ALA A 1 114 ? 6.580 -3.220 80.079 1.00 31.82 137 ALA A C 1
ATOM 901 O O . ALA A 1 114 ? 5.582 -2.547 79.802 1.00 29.03 137 ALA A O 1
ATOM 903 N N . THR A 1 115 ? 6.652 -4.522 79.815 1.00 31.76 138 THR A N 1
ATOM 904 C CA . THR A 1 115 ? 5.539 -5.245 79.216 1.00 33.02 138 THR A CA 1
ATOM 905 C C . THR A 1 115 ? 4.642 -5.921 80.246 1.00 36.88 138 THR A C 1
ATOM 906 O O . THR A 1 115 ? 3.548 -6.371 79.889 1.00 35.49 138 THR A O 1
ATOM 910 N N . GLY A 1 116 ? 5.066 -5.993 81.505 1.00 42.40 139 GLY A N 1
ATOM 911 C CA . GLY A 1 116 ? 4.304 -6.713 82.507 1.00 35.41 139 GLY A CA 1
ATOM 912 C C . GLY A 1 116 ? 4.256 -8.205 82.275 1.00 41.85 139 GLY A C 1
ATOM 913 O O . GLY A 1 116 ? 3.256 -8.848 82.608 1.00 55.66 139 GLY A O 1
ATOM 914 N N . THR A 1 117 ? 5.324 -8.774 81.715 1.00 37.54 140 THR A N 1
ATOM 915 C CA . THR A 1 117 ? 5.294 -10.158 81.252 1.00 41.41 140 THR A CA 1
ATOM 916 C C . THR A 1 117 ? 5.219 -11.138 82.416 1.00 37.80 140 THR A C 1
ATOM 917 O O . THR A 1 117 ? 4.250 -11.897 82.537 1.00 47.75 140 THR A O 1
ATOM 921 N N . GLY A 1 118 ? 6.230 -11.139 83.283 1.00 34.33 141 GLY A N 1
ATOM 922 C CA . GLY A 1 118 ? 6.208 -11.967 84.470 1.00 41.41 141 GLY A CA 1
ATOM 923 C C . GLY A 1 118 ? 5.958 -11.225 85.749 1.00 47.91 141 GLY A C 1
ATOM 924 O O . GLY A 1 118 ? 5.952 -11.861 86.827 1.00 53.33 141 GLY A O 1
ATOM 925 N N . VAL A 1 119 ? 5.731 -9.912 85.714 1.00 39.75 142 VAL A N 1
ATOM 926 C CA . VAL A 1 119 ? 5.667 -9.074 86.900 1.00 34.48 142 VAL A CA 1
ATOM 927 C C . VAL A 1 119 ? 4.680 -7.948 86.616 1.00 33.86 142 VAL A C 1
ATOM 928 O O . VAL A 1 119 ? 4.338 -7.680 85.462 1.00 34.47 142 VAL A O 1
ATOM 932 N N . LYS A 1 120 ? 4.188 -7.310 87.679 1.00 36.09 143 LYS A N 1
ATOM 933 C CA . LYS A 1 120 ? 3.307 -6.159 87.520 1.00 44.65 143 LYS A CA 1
ATOM 934 C C . LYS A 1 120 ? 3.974 -5.102 86.650 1.00 41.47 143 LYS A C 1
ATOM 935 O O . LYS A 1 120 ? 5.053 -4.602 86.985 1.00 39.57 143 LYS A O 1
ATOM 941 N N . LYS A 1 121 ? 3.336 -4.774 85.527 1.00 41.02 144 LYS A N 1
ATOM 942 C CA . LYS A 1 121 ? 3.866 -3.757 84.626 1.00 38.84 144 LYS A CA 1
ATOM 943 C C . LYS A 1 121 ? 4.098 -2.449 85.373 1.00 41.53 144 LYS A C 1
ATOM 944 O O . LYS A 1 121 ? 3.254 -2.002 86.154 1.00 52.04 144 LYS A O 1
ATOM 950 N N . ASP A 1 122 ? 5.260 -1.839 85.129 1.00 43.86 145 ASP A N 1
ATOM 951 C CA . ASP A 1 122 ? 5.645 -0.622 85.843 1.00 44.44 145 ASP A CA 1
ATOM 952 C C . ASP A 1 122 ? 6.639 0.130 84.957 1.00 43.86 145 ASP A C 1
ATOM 953 O O . ASP A 1 122 ? 7.832 -0.184 84.962 1.00 40.64 145 ASP A O 1
ATOM 958 N N . TYR A 1 123 ? 6.139 1.125 84.220 1.00 38.28 146 TYR A N 1
ATOM 959 C CA . TYR A 1 123 ? 7.008 1.908 83.350 1.00 36.96 146 TYR A CA 1
ATOM 960 C C . TYR A 1 123 ? 8.121 2.607 84.120 1.00 40.97 146 TYR A C 1
ATOM 961 O O . TYR A 1 123 ? 9.170 2.900 83.537 1.00 39.08 146 TYR A O 1
ATOM 970 N N . GLN A 1 124 ? 7.927 2.867 85.414 1.00 44.50 147 GLN A N 1
ATOM 971 C CA . GLN A 1 124 ? 8.943 3.573 86.187 1.00 48.11 147 GLN A CA 1
ATOM 972 C C . GLN A 1 124 ? 10.057 2.639 86.646 1.00 46.43 147 GLN A C 1
ATOM 973 O O . GLN A 1 124 ? 11.234 3.014 86.608 1.00 47.13 147 GLN A O 1
ATOM 979 N N . GLU A 1 125 ? 9.709 1.428 87.090 1.00 43.54 148 GLU A N 1
ATOM 980 C CA . GLU A 1 125 ? 10.739 0.439 87.393 1.00 40.83 148 GLU A CA 1
ATOM 981 C C . GLU A 1 125 ? 11.498 0.046 86.132 1.00 42.59 148 GLU A C 1
ATOM 982 O O . GLU A 1 125 ? 12.713 -0.188 86.175 1.00 40.37 148 GLU A O 1
ATOM 988 N N . ALA A 1 126 ? 10.798 -0.019 84.996 1.00 41.24 149 ALA A N 1
ATOM 989 C CA . ALA A 1 126 ? 11.432 -0.438 83.751 1.00 30.73 149 ALA A CA 1
ATOM 990 C C . ALA A 1 126 ? 12.483 0.565 83.295 1.00 33.15 149 ALA A C 1
ATOM 991 O O . ALA A 1 126 ? 13.522 0.176 82.748 1.00 35.22 149 ALA A O 1
ATOM 993 N N . ILE A 1 127 ? 12.231 1.860 83.502 1.00 32.93 150 ILE A N 1
ATOM 994 C CA . ILE A 1 127 ? 13.241 2.866 83.185 1.00 34.71 150 ILE A CA 1
ATOM 995 C C . ILE A 1 127 ? 14.487 2.639 84.030 1.00 42.46 150 ILE A C 1
ATOM 996 O O . ILE A 1 127 ? 15.611 2.613 83.515 1.00 42.60 150 ILE A O 1
ATOM 1001 N N . GLN A 1 128 ? 14.300 2.445 85.340 1.00 38.52 151 GLN A N 1
ATOM 1002 C CA . GLN A 1 128 ? 15.431 2.251 86.243 1.00 30.93 151 GLN A CA 1
ATOM 1003 C C . GLN A 1 128 ? 16.291 1.069 85.810 1.00 33.73 151 GLN A C 1
ATOM 1004 O O . GLN A 1 128 ? 17.522 1.174 85.743 1.00 39.43 151 GLN A O 1
ATOM 1010 N N . TRP A 1 129 ? 15.656 -0.069 85.514 1.00 30.75 152 TRP A N 1
ATOM 1011 C CA . TRP A 1 129 ? 16.399 -1.229 85.032 1.00 27.66 152 TRP A CA 1
ATOM 1012 C C . TRP A 1 129 ? 17.130 -0.912 83.733 1.00 28.85 152 TRP A C 1
ATOM 1013 O O . TRP A 1 129 ? 18.279 -1.326 83.540 1.00 32.26 152 TRP A O 1
ATOM 1024 N N . TYR A 1 130 ? 16.479 -0.172 82.834 1.00 27.06 153 TYR A N 1
ATOM 1025 C CA . TYR A 1 130 ? 17.091 0.150 81.550 1.00 26.73 153 TYR A CA 1
ATOM 1026 C C . TYR A 1 130 ? 18.273 1.098 81.725 1.00 31.54 153 TYR A C 1
ATOM 1027 O O . TYR A 1 130 ? 19.334 0.900 81.122 1.00 32.25 153 TYR A O 1
ATOM 1036 N N . GLN A 1 131 ? 18.106 2.141 82.545 1.00 33.04 154 GLN A N 1
ATOM 1037 C CA . GLN A 1 131 ? 19.215 3.056 82.801 1.00 30.91 154 GLN A CA 1
ATOM 1038 C C . GLN A 1 131 ? 20.372 2.351 83.493 1.00 35.26 154 GLN A C 1
ATOM 1039 O O . GLN A 1 131 ? 21.539 2.668 83.232 1.00 38.33 154 GLN A O 1
ATOM 1045 N N . ARG A 1 132 ? 20.073 1.395 84.375 1.00 28.77 155 ARG A N 1
ATOM 1046 C CA . ARG A 1 132 ? 21.133 0.667 85.063 1.00 26.72 155 ARG A CA 1
ATOM 1047 C C . ARG A 1 132 ? 21.899 -0.228 84.100 1.00 32.17 155 ARG A C 1
ATOM 1048 O O . ARG A 1 132 ? 23.128 -0.339 84.188 1.00 41.79 155 ARG A O 1
ATOM 1056 N N . ALA A 1 133 ? 21.191 -0.876 83.173 1.00 32.30 156 ALA A N 1
ATOM 1057 C CA . ALA A 1 133 ? 21.859 -1.670 82.152 1.00 32.26 156 ALA A CA 1
ATOM 1058 C C . ALA A 1 133 ? 22.687 -0.809 81.210 1.00 31.07 156 ALA A C 1
ATOM 1059 O O . ALA A 1 133 ? 23.628 -1.317 80.592 1.00 35.70 156 ALA A O 1
ATOM 1061 N N . ALA A 1 134 ? 22.361 0.479 81.088 1.00 30.82 157 ALA A N 1
ATOM 1062 C CA . ALA A 1 134 ? 23.164 1.371 80.260 1.00 28.49 157 ALA A CA 1
ATOM 1063 C C . ALA A 1 134 ? 24.493 1.689 80.933 1.00 31.85 157 ALA A C 1
ATOM 1064 O O . ALA A 1 1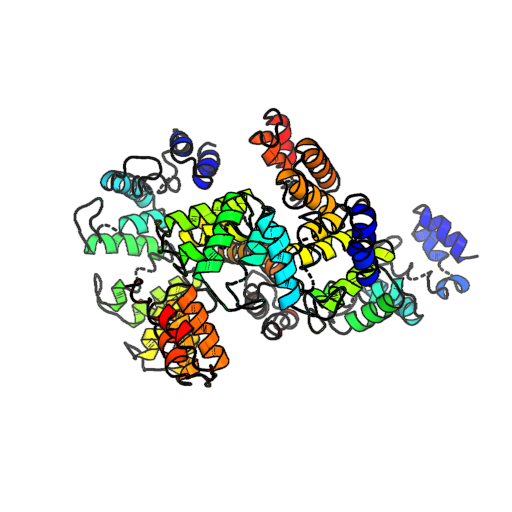34 ? 25.546 1.683 80.282 1.00 33.46 157 ALA A O 1
ATOM 1066 N N . GLU A 1 135 ? 24.463 1.966 82.241 1.00 36.97 158 GLU A N 1
ATOM 1067 C CA . GLU A 1 135 ? 25.695 2.227 82.980 1.00 39.16 158 GLU A CA 1
ATOM 1068 C C . GLU A 1 135 ? 26.666 1.061 82.882 1.00 30.20 158 GLU A C 1
ATOM 1069 O O . GLU A 1 135 ? 27.885 1.259 82.944 1.00 31.35 158 GLU A O 1
ATOM 1075 N N . HIS A 1 136 ? 26.149 -0.157 82.735 1.00 32.46 159 HIS A N 1
ATOM 1076 C CA . HIS A 1 136 ? 26.965 -1.361 82.742 1.00 33.76 159 HIS A CA 1
ATOM 1077 C C . HIS A 1 136 ? 27.315 -1.830 81.334 1.00 36.08 159 HIS A C 1
ATOM 1078 O O . HIS A 1 136 ? 27.585 -3.019 81.131 1.00 35.35 159 HIS A O 1
ATOM 1085 N N . GLY A 1 137 ? 27.307 -0.923 80.360 1.00 35.33 160 GLY A N 1
ATOM 1086 C CA . GLY A 1 137 ? 27.790 -1.225 79.028 1.00 34.13 160 GLY A CA 1
ATOM 1087 C C . GLY A 1 137 ? 26.806 -1.918 78.109 1.00 42.44 160 GLY A C 1
ATOM 1088 O O . GLY A 1 137 ? 27.130 -2.955 77.525 1.00 45.73 160 GLY A O 1
ATOM 1089 N N . ASP A 1 138 ? 25.608 -1.357 77.963 1.00 46.08 161 ASP A N 1
ATOM 1090 C CA . ASP A 1 138 ? 24.620 -1.853 77.009 1.00 36.30 161 ASP A CA 1
ATOM 1091 C C . ASP A 1 138 ? 24.071 -0.663 76.235 1.00 33.45 161 ASP A C 1
ATOM 1092 O O . ASP A 1 138 ? 23.312 0.142 76.783 1.00 35.87 161 ASP A O 1
ATOM 1097 N N . SER A 1 139 ? 24.459 -0.553 74.964 1.00 38.39 162 SER A N 1
ATOM 1098 C CA . SER A 1 139 ? 24.068 0.583 74.138 1.00 38.17 162 SER A CA 1
ATOM 1099 C C . SER A 1 139 ? 22.626 0.494 73.658 1.00 38.82 162 SER A C 1
ATOM 1100 O O . SER A 1 139 ? 22.042 1.523 73.303 1.00 42.62 162 SER A O 1
ATOM 1103 N N . ALA A 1 140 ? 22.044 -0.707 73.631 1.00 36.01 163 ALA A N 1
ATOM 1104 C CA . ALA A 1 140 ? 20.637 -0.832 73.271 1.00 31.53 163 ALA A CA 1
ATOM 1105 C C . ALA A 1 140 ? 19.740 -0.161 74.299 1.00 28.58 163 ALA A C 1
ATOM 1106 O O . ALA A 1 140 ? 18.634 0.278 73.964 1.00 30.35 163 ALA A O 1
ATOM 1108 N N . ALA A 1 141 ? 20.205 -0.058 75.547 1.00 31.73 164 ALA A N 1
ATOM 1109 C CA . ALA A 1 141 ? 19.356 0.443 76.623 1.00 29.26 164 ALA A CA 1
ATOM 1110 C C . ALA A 1 141 ? 18.930 1.885 76.381 1.00 29.16 164 ALA A C 1
ATOM 1111 O O . ALA A 1 141 ? 17.802 2.268 76.713 1.00 30.15 164 ALA A O 1
ATOM 1113 N N . TYR A 1 142 ? 19.813 2.698 75.797 1.00 27.42 165 TYR A N 1
ATOM 1114 C CA . TYR A 1 142 ? 19.520 4.120 75.632 1.00 29.80 165 TYR A CA 1
ATOM 1115 C C . TYR A 1 142 ? 18.273 4.335 74.782 1.00 30.44 165 TYR A C 1
ATOM 1116 O O . TYR A 1 142 ? 17.377 5.101 75.156 1.00 29.07 165 TYR A O 1
ATOM 1125 N N . ALA A 1 143 ? 18.196 3.663 73.631 1.00 30.91 166 ALA A N 1
ATOM 1126 C CA . ALA A 1 143 ? 17.025 3.808 72.773 1.00 26.50 166 ALA A CA 1
ATOM 1127 C C . ALA A 1 143 ? 15.777 3.225 73.422 1.00 27.73 166 ALA A C 1
ATOM 1128 O O . ALA A 1 143 ? 14.675 3.748 73.220 1.00 30.92 166 ALA A O 1
ATOM 1130 N N . GLN A 1 144 ? 15.927 2.148 74.199 1.00 25.65 167 GLN A N 1
ATOM 1131 C CA . GLN A 1 144 ? 14.789 1.600 74.929 1.00 25.36 167 GLN A CA 1
ATOM 1132 C C . GLN A 1 144 ? 14.229 2.621 75.913 1.00 27.62 167 GLN A C 1
ATOM 1133 O O . GLN A 1 144 ? 13.010 2.717 76.095 1.00 26.65 167 GLN A O 1
ATOM 1139 N N . ILE A 1 145 ? 15.107 3.397 76.553 1.00 29.68 168 ILE A N 1
ATOM 1140 C CA . ILE A 1 145 ? 14.653 4.447 77.461 1.00 26.69 168 ILE A CA 1
ATOM 1141 C C . ILE A 1 145 ? 14.011 5.583 76.677 1.00 29.42 168 ILE A C 1
ATOM 1142 O O . ILE A 1 145 ? 12.927 6.065 77.025 1.00 36.28 168 ILE A O 1
ATOM 1147 N N . GLY A 1 146 ? 14.678 6.033 75.609 1.00 31.66 169 GLY A N 1
ATOM 1148 C CA . GLY A 1 146 ? 14.161 7.145 74.830 1.00 27.04 169 GLY A CA 1
ATOM 1149 C C . GLY A 1 146 ? 12.783 6.886 74.255 1.00 26.57 169 GLY A C 1
ATOM 1150 O O . GLY A 1 146 ? 12.010 7.823 74.040 1.00 29.46 169 GLY A O 1
ATOM 1151 N N . LEU A 1 147 ? 12.453 5.616 74.004 1.00 28.39 170 LEU A N 1
ATOM 1152 C CA . LEU A 1 147 ? 11.120 5.281 73.514 1.00 28.67 170 LEU A CA 1
ATOM 1153 C C . LEU A 1 147 ? 10.043 5.744 74.487 1.00 28.73 170 LEU A C 1
ATOM 1154 O O . LEU A 1 147 ? 8.966 6.185 74.068 1.00 34.38 170 LEU A O 1
ATOM 1159 N N . PHE A 1 148 ? 10.319 5.660 75.791 1.00 26.12 171 PHE A N 1
ATOM 1160 C CA . PHE A 1 148 ? 9.333 6.069 76.785 1.00 25.37 171 PHE A CA 1
ATOM 1161 C C . PHE A 1 148 ? 8.991 7.547 76.653 1.00 31.89 171 PHE A C 1
ATOM 1162 O O . PHE A 1 148 ? 7.828 7.940 76.805 1.00 38.34 171 PHE A O 1
ATOM 1170 N N . TYR A 1 149 ? 9.988 8.381 76.360 1.00 31.18 172 TYR A N 1
ATOM 1171 C CA . TYR A 1 149 ? 9.748 9.812 76.239 1.00 30.91 172 TYR A CA 1
ATOM 1172 C C . TYR A 1 149 ? 9.155 10.180 74.885 1.00 32.93 172 TYR A C 1
ATOM 1173 O O . TYR A 1 149 ? 8.403 11.155 74.791 1.00 41.55 172 TYR A O 1
ATOM 1182 N N . THR A 1 150 ? 9.466 9.419 73.832 1.00 34.05 173 THR A N 1
ATOM 1183 C CA . THR A 1 150 ? 8.800 9.641 72.553 1.00 35.63 173 THR A CA 1
ATOM 1184 C C . THR A 1 150 ? 7.346 9.191 72.612 1.00 35.05 173 THR A C 1
ATOM 1185 O O . THR A 1 150 ? 6.455 9.878 72.099 1.00 36.70 173 THR A O 1
ATOM 1189 N N . LEU A 1 151 ? 7.084 8.049 73.247 1.00 33.64 174 LEU A N 1
ATOM 1190 C CA . LEU A 1 151 ? 5.746 7.471 73.283 1.00 42.05 174 LEU A CA 1
ATOM 1191 C C . LEU A 1 151 ? 4.888 8.056 74.400 1.00 46.37 174 LEU A C 1
ATOM 1192 O O . LEU A 1 151 ? 3.714 8.370 74.181 1.00 50.93 174 LEU A O 1
ATOM 1197 N N . GLY A 1 152 ? 5.446 8.196 75.595 1.00 41.90 175 GLY A N 1
ATOM 1198 C CA . GLY A 1 152 ? 4.696 8.645 76.744 1.00 46.24 175 GLY A CA 1
ATOM 1199 C C . GLY A 1 152 ? 4.263 7.555 77.698 1.00 45.61 175 GLY A C 1
ATOM 1200 O O . GLY A 1 152 ? 3.173 7.659 78.274 1.00 52.02 175 GLY A O 1
ATOM 1201 N N . ASN A 1 153 ? 5.074 6.517 77.883 1.00 43.50 176 ASN A N 1
ATOM 1202 C CA . ASN A 1 153 ? 4.726 5.388 78.743 1.00 49.35 176 ASN A CA 1
ATOM 1203 C C . ASN A 1 153 ? 5.214 5.694 80.154 1.00 46.65 176 ASN A C 1
ATOM 1204 O O . ASN A 1 153 ? 6.399 5.546 80.462 1.00 46.35 176 ASN A O 1
ATOM 1209 N N . GLY A 1 154 ? 4.295 6.121 81.021 1.00 45.44 177 GLY A N 1
ATOM 1210 C CA . GLY A 1 154 ? 4.636 6.478 82.380 1.00 43.25 177 GLY A CA 1
ATOM 1211 C C . GLY A 1 154 ? 5.231 7.857 82.554 1.00 47.64 177 GLY A C 1
ATOM 1212 O O . GLY A 1 154 ? 5.451 8.278 83.697 1.00 52.02 177 GLY A O 1
ATOM 1213 N N . VAL A 1 155 ? 5.512 8.572 81.465 1.00 45.87 178 VAL A N 1
ATOM 1214 C CA . VAL A 1 155 ? 6.055 9.922 81.520 1.00 45.06 178 VAL A CA 1
ATOM 1215 C C . VAL A 1 155 ? 5.280 10.798 80.546 1.00 45.06 178 VAL A C 1
ATOM 1216 O O . VAL A 1 155 ? 4.563 10.313 79.667 1.00 51.29 178 VAL A O 1
ATOM 1220 N N . LYS A 1 156 ? 5.429 12.108 80.718 1.00 46.29 179 LYS A N 1
ATOM 1221 C CA . LYS A 1 156 ? 4.944 13.054 79.723 1.00 45.84 179 LYS A CA 1
ATOM 1222 C C . LYS A 1 156 ? 5.951 13.123 78.584 1.00 40.53 179 LYS A C 1
ATOM 1223 O O . LYS A 1 156 ? 7.162 13.177 78.820 1.00 40.04 179 LYS A O 1
ATOM 1229 N N . LYS A 1 157 ? 5.451 13.111 77.350 1.00 34.21 180 LYS A N 1
ATOM 1230 C CA . LYS A 1 157 ? 6.320 13.003 76.183 1.00 36.79 180 LYS A CA 1
ATOM 1231 C C . LYS A 1 157 ? 7.287 14.179 76.101 1.00 42.26 180 LYS A C 1
ATOM 1232 O O . LYS A 1 157 ? 6.869 15.332 75.958 1.00 46.68 180 LYS A O 1
ATOM 1238 N N . ASP A 1 158 ? 8.582 13.878 76.184 1.00 41.32 181 ASP A N 1
ATOM 1239 C CA . ASP A 1 158 ? 9.658 14.853 76.012 1.00 40.38 181 ASP A CA 1
ATOM 1240 C C . ASP A 1 158 ? 10.493 14.387 74.824 1.00 38.20 181 ASP A C 1
ATOM 1241 O O . ASP A 1 158 ? 11.541 13.759 74.990 1.00 39.98 181 ASP A O 1
ATOM 1246 N N . VAL A 1 159 ? 10.014 14.701 73.617 1.00 43.61 182 VAL A N 1
ATOM 1247 C CA . VAL A 1 159 ? 10.689 14.283 72.391 1.00 44.23 182 VAL A CA 1
ATOM 1248 C C . VAL A 1 159 ? 12.120 14.797 72.347 1.00 39.80 182 VAL A C 1
ATOM 1249 O O . VAL A 1 159 ? 13.008 14.136 71.794 1.00 45.35 182 VAL A O 1
ATOM 1253 N N . ASN A 1 160 ? 12.370 15.975 72.923 1.00 44.39 183 ASN A N 1
ATOM 1254 C CA . ASN A 1 160 ? 13.729 16.506 72.975 1.00 43.86 183 ASN A CA 1
ATOM 1255 C C . ASN A 1 160 ? 14.647 15.577 73.759 1.00 41.53 183 ASN A C 1
ATOM 1256 O O . ASN A 1 160 ? 15.765 15.275 73.324 1.00 41.80 183 ASN A O 1
ATOM 1261 N N . ARG A 1 161 ? 14.188 15.116 74.925 1.00 39.55 184 ARG A N 1
ATOM 1262 C CA . ARG A 1 161 ? 15.014 14.255 75.765 1.00 40.57 184 ARG A CA 1
ATOM 1263 C C . ARG A 1 161 ? 15.201 12.879 75.139 1.00 37.63 184 ARG A C 1
ATOM 1264 O O . ARG A 1 161 ? 16.274 12.274 75.262 1.00 34.26 184 ARG A O 1
ATOM 1272 N N . ALA A 1 162 ? 14.166 12.366 74.472 1.00 39.04 185 ALA A N 1
ATOM 1273 C CA . ALA A 1 162 ? 14.269 11.060 73.831 1.00 34.01 185 ALA A CA 1
ATOM 1274 C C . ALA A 1 162 ? 15.371 11.044 72.784 1.00 29.22 185 ALA A C 1
ATOM 1275 O O . ALA A 1 162 ? 16.129 10.072 72.680 1.00 29.43 185 ALA A O 1
ATOM 1277 N N . VAL A 1 163 ? 15.478 12.115 71.997 1.00 31.42 186 VAL A N 1
ATOM 1278 C CA . VAL A 1 163 ? 16.525 12.184 70.987 1.00 31.68 186 VAL A CA 1
ATOM 1279 C C . VAL A 1 163 ? 17.895 12.295 71.642 1.00 33.76 186 VAL A C 1
ATOM 1280 O O . VAL A 1 163 ? 18.878 11.741 71.133 1.00 34.24 186 VAL A O 1
ATOM 1284 N N . GLN A 1 164 ? 17.985 12.976 72.788 1.00 39.38 187 GLN A N 1
ATOM 1285 C CA . GLN A 1 164 ? 19.240 12.995 73.533 1.00 43.05 187 GLN A CA 1
ATOM 1286 C C . GLN A 1 164 ? 19.673 11.583 73.911 1.00 40.90 187 GLN A C 1
ATOM 1287 O O . GLN A 1 164 ? 20.869 11.268 73.898 1.00 43.59 187 GLN A O 1
ATOM 1293 N N . TYR A 1 165 ? 18.712 10.716 74.243 1.00 36.70 188 TYR A N 1
ATOM 1294 C CA . TYR A 1 165 ? 19.039 9.323 74.526 1.00 29.78 188 TYR A CA 1
ATOM 1295 C C . TYR A 1 165 ? 19.465 8.587 73.263 1.00 31.18 188 TYR A C 1
ATOM 1296 O O . TYR A 1 165 ? 20.418 7.799 73.290 1.00 36.82 188 TYR A O 1
ATOM 1305 N N . TYR A 1 166 ? 18.766 8.827 72.150 1.00 26.15 189 TYR A N 1
ATOM 1306 C CA . TYR A 1 166 ? 19.128 8.187 70.890 1.00 26.68 189 TYR A CA 1
ATOM 1307 C C . TYR A 1 166 ? 20.562 8.521 70.501 1.00 32.12 189 TYR A C 1
ATOM 1308 O O . TYR A 1 166 ? 21.340 7.632 70.140 1.00 28.00 189 TYR A O 1
ATOM 1317 N N . ILE A 1 167 ? 20.935 9.803 70.588 1.00 36.24 190 ILE A N 1
ATOM 1318 C CA . ILE A 1 167 ? 22.284 10.223 70.211 1.00 31.05 190 ILE A CA 1
ATOM 1319 C C . ILE A 1 167 ? 23.329 9.478 71.030 1.00 30.88 190 ILE A C 1
ATOM 1320 O O . ILE A 1 167 ? 24.358 9.041 70.498 1.00 33.72 190 ILE A O 1
ATOM 1333 N N . GLY A 1 169 ? 23.074 6.406 72.562 1.00 35.53 192 GLY A N 1
ATOM 1334 C CA . GLY A 1 169 ? 23.147 5.055 72.033 1.00 34.83 192 GLY A CA 1
ATOM 1335 C C . GLY A 1 169 ? 23.601 4.993 70.587 1.00 31.35 192 GLY A C 1
ATOM 1336 O O . GLY A 1 169 ? 24.236 4.019 70.175 1.00 23.17 192 GLY A O 1
ATOM 1337 N N . ALA A 1 170 ? 23.283 6.022 69.795 1.00 31.29 193 ALA A N 1
ATOM 1338 C CA . ALA A 1 170 ? 23.694 6.016 68.394 1.00 28.80 193 ALA A CA 1
ATOM 1339 C C . ALA A 1 170 ? 25.209 6.107 68.264 1.00 36.43 193 ALA A C 1
ATOM 1340 O O . ALA A 1 170 ? 25.810 5.423 67.428 1.00 37.95 193 ALA A O 1
ATOM 1342 N N . GLN A 1 171 ? 25.844 6.942 69.085 1.00 39.45 194 GLN A N 1
ATOM 1343 C CA . GLN A 1 171 ? 27.292 7.102 69.043 1.00 37.73 194 GLN A CA 1
ATOM 1344 C C . GLN A 1 171 ? 28.042 5.948 69.692 1.00 34.66 194 GLN A C 1
ATOM 1345 O O . GLN A 1 171 ? 29.277 5.941 69.660 1.00 46.65 194 GLN A O 1
ATOM 1351 N N . LYS A 1 172 ? 27.337 4.980 70.280 1.00 30.37 195 LYS A N 1
ATOM 1352 C CA . LYS A 1 172 ? 27.968 3.827 70.909 1.00 38.23 195 LYS A CA 1
ATOM 1353 C C . LYS A 1 172 ? 27.641 2.524 70.184 1.00 39.08 195 LYS A C 1
ATOM 1354 O O . LYS A 1 172 ? 27.730 1.445 70.779 1.00 38.61 195 LYS A O 1
ATOM 1360 N N . GLY A 1 173 ? 27.252 2.606 68.913 1.00 34.81 196 GLY A N 1
ATOM 1361 C CA . GLY A 1 173 ? 27.162 1.443 68.052 1.00 38.18 196 GLY A CA 1
ATOM 1362 C C . GLY A 1 173 ? 25.814 0.762 67.966 1.00 39.58 196 GLY A C 1
ATOM 1363 O O . GLY A 1 173 ? 25.730 -0.324 67.380 1.00 38.64 196 GLY A O 1
ATOM 1364 N N . ASP A 1 174 ? 24.756 1.358 68.510 1.00 36.94 197 ASP A N 1
ATOM 1365 C CA . ASP A 1 174 ? 23.441 0.726 68.534 1.00 32.19 197 ASP A CA 1
ATOM 1366 C C . ASP A 1 174 ? 22.709 1.008 67.225 1.00 32.95 197 ASP A C 1
ATOM 1367 O O . ASP A 1 174 ? 22.496 2.171 66.864 1.00 31.61 197 ASP A O 1
ATOM 1372 N N . ALA A 1 175 ? 22.307 -0.061 66.532 1.00 32.41 198 ALA A N 1
ATOM 1373 C CA . ALA A 1 175 ? 21.744 0.081 65.193 1.00 27.23 198 ALA A CA 1
ATOM 1374 C C . ALA A 1 175 ? 20.420 0.836 65.202 1.00 28.50 198 ALA A C 1
ATOM 1375 O O . ALA A 1 175 ? 20.130 1.590 64.266 1.00 29.14 198 ALA A O 1
ATOM 1377 N N . ARG A 1 176 ? 19.605 0.658 66.243 1.00 28.69 199 ARG A N 1
ATOM 1378 C CA . ARG A 1 176 ? 18.282 1.271 66.251 1.00 27.27 199 ARG A CA 1
ATOM 1379 C C . ARG A 1 176 ? 18.327 2.742 66.649 1.00 26.50 199 ARG A C 1
ATOM 1380 O O . ARG A 1 176 ? 17.656 3.569 66.020 1.00 26.27 199 ARG A O 1
ATOM 1388 N N . ALA A 1 177 ? 19.092 3.092 67.689 1.00 31.01 200 ALA A N 1
ATOM 1389 C CA . ALA A 1 177 ? 19.256 4.502 68.026 1.00 25.94 200 ALA A CA 1
ATOM 1390 C C . ALA A 1 177 ? 19.807 5.273 66.838 1.00 26.92 200 ALA A C 1
ATOM 1391 O O . ALA A 1 177 ? 19.417 6.420 66.595 1.00 24.58 200 ALA A O 1
ATOM 1393 N N . GLN A 1 178 ? 20.704 4.644 66.073 1.00 28.28 201 GLN A N 1
ATOM 1394 C CA . GLN A 1 178 ? 21.221 5.266 64.859 1.00 23.60 201 GLN A CA 1
ATOM 1395 C C . GLN A 1 178 ? 20.103 5.534 63.860 1.00 20.13 201 GLN A C 1
ATOM 1396 O O . GLN A 1 178 ? 20.043 6.612 63.257 1.00 24.25 201 GLN A O 1
ATOM 1402 N N . ALA A 1 179 ? 19.205 4.564 63.673 1.00 22.09 202 ALA A N 1
ATOM 1403 C CA . ALA A 1 179 ? 18.067 4.777 62.787 1.00 25.38 202 ALA A CA 1
ATOM 1404 C C . ALA A 1 179 ? 17.093 5.787 63.376 1.00 27.60 202 ALA A C 1
ATOM 1405 O O . ALA A 1 179 ? 16.574 6.650 62.658 1.00 23.85 202 ALA A O 1
ATOM 1407 N N . PHE A 1 180 ? 16.824 5.685 64.681 1.00 29.07 203 PHE A N 1
ATOM 1408 C CA . PHE A 1 180 ? 15.979 6.672 65.344 1.00 21.61 203 PHE A CA 1
ATOM 1409 C C . PHE A 1 180 ? 16.563 8.071 65.207 1.00 22.37 203 PHE A C 1
ATOM 1410 O O . PHE A 1 180 ? 15.837 9.031 64.924 1.00 25.13 203 PHE A O 1
ATOM 1418 N N . LEU A 1 181 ? 17.878 8.204 65.400 1.00 23.78 204 LEU A N 1
ATOM 1419 C CA . LEU A 1 181 ? 18.513 9.513 65.298 1.00 18.69 204 LEU A CA 1
ATOM 1420 C C . LEU A 1 181 ? 18.456 10.045 63.872 1.00 24.28 204 LEU A C 1
ATOM 1421 O O . LEU A 1 181 ? 18.278 11.251 63.661 1.00 31.02 204 LEU A O 1
ATOM 1426 N N . GLY A 1 182 ? 18.605 9.165 62.882 1.00 23.14 205 GLY A N 1
ATOM 1427 C CA . GLY A 1 182 ? 18.457 9.597 61.502 1.00 23.84 205 GLY A CA 1
ATOM 1428 C C . GLY A 1 182 ? 17.072 10.143 61.218 1.00 29.74 205 GLY A C 1
ATOM 1429 O O . GLY A 1 182 ? 16.923 11.169 60.550 1.00 33.25 205 GLY A O 1
ATOM 1430 N N . LYS A 1 183 ? 16.041 9.472 61.735 1.00 34.21 206 LYS A N 1
ATOM 1431 C CA . LYS A 1 183 ? 14.676 9.958 61.569 1.00 32.23 206 LYS A CA 1
ATOM 1432 C C . LYS A 1 183 ? 14.464 11.284 62.289 1.00 28.56 206 LYS A C 1
ATOM 1433 O O . LYS A 1 183 ? 13.688 12.125 61.821 1.00 33.23 206 LYS A O 1
ATOM 1439 N N . ALA A 1 184 ? 15.153 11.495 63.413 1.00 25.80 207 ALA A N 1
ATOM 1440 C CA . ALA A 1 184 ? 15.064 12.773 64.113 1.00 27.21 207 ALA A CA 1
ATOM 1441 C C . ALA A 1 184 ? 15.655 13.900 63.274 1.00 34.53 207 ALA A C 1
ATOM 1442 O O . ALA A 1 184 ? 15.034 14.955 63.104 1.00 41.88 207 ALA A O 1
ATOM 1444 N N . TYR A 1 185 ? 16.865 13.691 62.746 1.00 31.47 208 TYR A N 1
ATOM 1445 C CA . TYR A 1 185 ? 17.483 14.684 61.873 1.00 32.59 208 TYR A CA 1
ATOM 1446 C C . TYR A 1 185 ? 16.625 14.949 60.640 1.00 33.34 208 TYR A C 1
ATOM 1447 O O . TYR A 1 185 ? 16.533 16.089 60.171 1.00 36.02 208 TYR A O 1
ATOM 1456 N N . ALA A 1 186 ? 15.991 13.906 60.100 1.00 32.74 209 ALA A N 1
ATOM 1457 C CA . ALA A 1 186 ? 15.293 14.042 58.825 1.00 36.64 209 ALA A CA 1
ATOM 1458 C C . ALA A 1 186 ? 14.063 14.933 58.947 1.00 39.54 209 ALA A C 1
ATOM 1459 O O . ALA A 1 186 ? 13.791 15.746 58.056 1.00 39.11 209 ALA A O 1
ATOM 1461 N N . LEU A 1 187 ? 13.308 14.799 60.036 1.00 41.17 210 LEU A N 1
ATOM 1462 C CA . LEU A 1 187 ? 12.093 15.578 60.232 1.00 43.59 210 LEU A CA 1
ATOM 1463 C C . LEU A 1 187 ? 12.286 16.767 61.158 1.00 40.40 210 LEU A C 1
ATOM 1464 O O . LEU A 1 187 ? 11.345 17.549 61.337 1.00 45.70 210 LEU A O 1
ATOM 1469 N N . GLY A 1 188 ? 13.469 16.924 61.747 1.00 37.90 211 GLY A N 1
ATOM 1470 C CA . GLY A 1 188 ? 13.639 17.921 62.781 1.00 45.34 211 GLY A CA 1
ATOM 1471 C C . GLY A 1 188 ? 12.799 17.674 64.011 1.00 50.91 211 GLY A C 1
ATOM 1472 O O . GLY A 1 188 ? 12.593 18.598 64.805 1.00 55.62 211 GLY A O 1
ATOM 1473 N N . ARG A 1 189 ? 12.300 16.445 64.183 1.00 49.08 212 ARG A N 1
ATOM 1474 C CA . ARG A 1 189 ? 11.448 16.111 65.319 1.00 44.30 212 ARG A CA 1
ATOM 1475 C C . ARG A 1 189 ? 12.134 16.437 66.639 1.00 42.80 212 ARG A C 1
ATOM 1476 O O . ARG A 1 189 ? 11.645 17.251 67.429 1.00 55.02 212 ARG A O 1
ATOM 1484 N N . GLY A 1 190 ? 13.279 15.810 66.890 1.00 37.92 213 GLY A N 1
ATOM 1485 C CA . GLY A 1 190 ? 13.999 16.043 68.123 1.00 37.72 213 GLY A CA 1
ATOM 1486 C C . GLY A 1 190 ? 14.906 17.254 68.102 1.00 45.17 213 GLY A C 1
ATOM 1487 O O . GLY A 1 190 ? 14.960 18.004 69.081 1.00 46.01 213 GLY A O 1
ATOM 1488 N N . ILE A 1 191 ? 15.633 17.458 67.003 1.00 46.83 214 ILE A N 1
ATOM 1489 C CA . ILE A 1 191 ? 16.614 18.537 66.932 1.00 42.84 214 ILE A CA 1
ATOM 1490 C C . ILE A 1 191 ? 16.530 19.264 65.595 1.00 44.07 214 ILE A C 1
ATOM 1491 O O . ILE A 1 191 ? 15.477 19.283 64.948 1.00 38.62 214 ILE A O 1
ATOM 1496 N N . GLN A 1 192 ? 17.639 19.875 65.181 1.00 47.93 215 GLN A N 1
ATOM 1497 C CA . GLN A 1 192 ? 17.656 20.708 63.983 1.00 54.04 215 GLN A CA 1
ATOM 1498 C C . GLN A 1 192 ? 17.770 19.839 62.734 1.00 47.33 215 GLN A C 1
ATOM 1499 O O . GLN A 1 192 ? 18.662 18.987 62.659 1.00 43.21 215 GLN A O 1
ATOM 1505 N N . PRO A 1 193 ? 16.898 20.028 61.742 1.00 41.59 216 PRO A N 1
ATOM 1506 C CA . PRO A 1 193 ? 16.898 19.154 60.556 1.00 39.97 216 PRO A CA 1
ATOM 1507 C C . PRO A 1 193 ? 18.187 19.284 59.754 1.00 45.89 216 PRO A C 1
ATOM 1508 O O . PRO A 1 193 ? 18.530 20.366 59.273 1.00 44.47 216 PRO A O 1
ATOM 1512 N N . ASP A 1 194 ? 18.891 18.163 59.602 1.00 46.46 217 ASP A N 1
ATOM 1513 C CA . ASP A 1 194 ? 20.108 18.079 58.798 1.00 42.30 217 ASP A CA 1
ATOM 1514 C C . ASP A 1 194 ? 19.937 16.936 57.806 1.00 37.63 217 ASP A C 1
ATOM 1515 O O . ASP A 1 194 ? 20.020 15.766 58.190 1.00 37.28 217 ASP A O 1
ATOM 1520 N N . SER A 1 195 ? 19.701 17.271 56.534 1.00 41.14 218 SER A N 1
ATOM 1521 C CA . SER A 1 195 ? 19.529 16.234 55.520 1.00 45.96 218 SER A CA 1
ATOM 1522 C C . SER A 1 195 ? 20.781 15.382 55.372 1.00 53.00 218 SER A C 1
ATOM 1523 O O . SER A 1 195 ? 20.686 14.187 55.066 1.00 55.07 218 SER A O 1
ATOM 1526 N N . GLU A 1 196 ? 21.957 15.972 55.590 1.00 49.59 219 GLU A N 1
ATOM 1527 C CA . GLU A 1 196 ? 23.202 15.216 55.504 1.00 47.84 219 GLU A CA 1
ATOM 1528 C C . GLU A 1 196 ? 23.343 14.260 56.683 1.00 43.85 219 GLU A C 1
ATOM 1529 O O . GLU A 1 196 ? 23.495 13.046 56.503 1.00 43.68 219 GLU A O 1
ATOM 1535 N N . LYS A 1 197 ? 23.287 14.796 57.907 1.00 42.42 220 LYS A N 1
ATOM 1536 C CA . LYS A 1 197 ? 23.449 13.962 59.094 1.00 40.59 220 LYS A CA 1
ATOM 1537 C C . LYS A 1 197 ? 22.328 12.939 59.223 1.00 44.36 220 LYS A C 1
ATOM 1538 O O . LYS A 1 197 ? 22.537 11.860 59.789 1.00 39.32 220 LYS A O 1
ATOM 1540 N N . ALA A 1 198 ? 21.134 13.257 58.717 1.00 43.03 221 ALA A N 1
ATOM 1541 C CA . ALA A 1 198 ? 20.078 12.252 58.652 1.00 32.13 221 ALA A CA 1
ATOM 1542 C C . ALA A 1 198 ? 20.485 11.108 57.736 1.00 29.75 221 ALA A C 1
ATOM 1543 O O . ALA A 1 198 ? 20.358 9.930 58.094 1.00 25.58 221 ALA A O 1
ATOM 1545 N N . LEU A 1 199 ? 20.990 11.443 56.547 1.00 35.09 222 LEU A N 1
ATOM 1546 C CA . LEU A 1 199 ? 21.451 10.420 55.616 1.00 35.97 222 LEU A CA 1
ATOM 1547 C C . LEU A 1 199 ? 22.605 9.618 56.201 1.00 35.03 222 LEU A C 1
ATOM 1548 O O . LEU A 1 199 ? 22.650 8.390 56.060 1.00 37.41 222 LEU A O 1
ATOM 1553 N N . TYR A 1 200 ? 23.551 10.297 56.854 1.00 35.06 223 TYR A N 1
ATOM 1554 C CA . TYR A 1 200 ? 24.678 9.606 57.471 1.00 34.57 223 TYR A CA 1
ATOM 1555 C C . TYR A 1 200 ? 24.197 8.556 58.464 1.00 39.71 223 TYR A C 1
ATOM 1556 O O . TYR A 1 200 ? 24.659 7.410 58.448 1.00 41.78 223 TYR A O 1
ATOM 1565 N N . TRP A 1 201 ? 23.256 8.928 59.332 1.00 39.42 224 TRP A N 1
ATOM 1566 C CA . TRP A 1 201 ? 22.820 8.005 60.372 1.00 35.05 224 TRP A CA 1
ATOM 1567 C C . TRP A 1 201 ? 21.934 6.904 59.804 1.00 32.61 224 TRP A C 1
ATOM 1568 O O . TRP A 1 201 ? 21.976 5.763 60.280 1.00 28.86 224 TRP A O 1
ATOM 1579 N N . TYR A 1 202 ? 21.127 7.223 58.789 1.00 33.14 225 TYR A N 1
ATOM 1580 C CA . TYR A 1 202 ? 20.388 6.184 58.079 1.00 33.70 225 TYR A CA 1
ATOM 1581 C C . TYR A 1 202 ? 21.343 5.157 57.481 1.00 35.84 225 TYR A C 1
ATOM 1582 O O . TYR A 1 202 ? 21.154 3.946 57.641 1.00 32.32 225 TYR A O 1
ATOM 1591 N N . LYS A 1 203 ? 22.384 5.632 56.790 1.00 36.21 226 LYS A N 1
ATOM 1592 C CA . LYS A 1 203 ? 23.359 4.727 56.189 1.00 31.33 226 LYS A CA 1
ATOM 1593 C C . LYS A 1 203 ? 24.090 3.905 57.242 1.00 31.26 226 LYS A C 1
ATOM 1594 O O . LYS A 1 203 ? 24.419 2.738 57.000 1.00 30.06 226 LYS A O 1
ATOM 1600 N N . THR A 1 204 ? 24.356 4.493 58.410 1.00 32.75 227 THR A N 1
ATOM 1601 C CA . THR A 1 204 ? 25.092 3.776 59.446 1.00 31.17 227 THR A CA 1
ATOM 1602 C C . THR A 1 204 ? 24.225 2.708 60.102 1.00 31.26 227 THR A C 1
ATOM 1603 O O . THR A 1 204 ? 24.719 1.633 60.460 1.00 33.30 227 THR A O 1
ATOM 1607 N N . ALA A 1 205 ? 22.931 2.987 60.270 1.00 30.19 228 ALA A N 1
ATOM 1608 C CA . ALA A 1 205 ? 22.035 1.995 60.853 1.00 26.51 228 ALA A CA 1
ATOM 1609 C C . ALA A 1 205 ? 21.797 0.837 59.894 1.00 27.20 228 ALA A C 1
ATOM 1610 O O . ALA A 1 205 ? 21.751 -0.326 60.314 1.00 28.79 228 ALA A O 1
ATOM 1612 N N . ALA A 1 206 ? 21.639 1.133 58.602 1.00 25.31 229 ALA A N 1
ATOM 1613 C CA . ALA A 1 206 ? 21.532 0.068 57.611 1.00 28.67 229 ALA A CA 1
ATOM 1614 C C . ALA A 1 206 ? 22.814 -0.754 57.569 1.00 33.02 229 ALA A C 1
ATOM 1615 O O . ALA A 1 206 ? 22.776 -1.988 57.500 1.00 33.29 229 ALA A O 1
ATOM 1617 N N . ARG A 1 207 ? 23.965 -0.076 57.614 1.00 31.40 230 ARG A N 1
ATOM 1618 C CA . ARG A 1 207 ? 25.245 -0.764 57.739 1.00 26.14 230 ARG A CA 1
ATOM 1619 C C . ARG A 1 207 ? 25.246 -1.732 58.916 1.00 31.53 230 ARG A C 1
ATOM 1620 O O . ARG A 1 207 ? 25.897 -2.782 58.861 1.00 39.86 230 ARG A O 1
ATOM 1628 N N . ASN A 1 208 ? 24.504 -1.410 59.976 1.00 35.82 231 ASN A N 1
ATOM 1629 C CA . ASN A 1 208 ? 24.453 -2.224 61.182 1.00 34.01 231 ASN A CA 1
ATOM 1630 C C . ASN A 1 208 ? 23.205 -3.102 61.252 1.00 37.77 231 ASN A C 1
ATOM 1631 O O . ASN A 1 208 ? 22.863 -3.597 62.332 1.00 38.46 231 ASN A O 1
ATOM 1636 N N . GLY A 1 209 ? 22.510 -3.291 60.134 1.00 33.09 232 GLY A N 1
ATOM 1637 C CA . GLY A 1 209 ? 21.447 -4.275 60.077 1.00 37.53 232 GLY A CA 1
ATOM 1638 C C . GLY A 1 209 ? 20.104 -3.847 60.622 1.00 33.51 232 GLY A C 1
ATOM 1639 O O . GLY A 1 209 ? 19.300 -4.710 60.991 1.00 35.88 232 GLY A O 1
ATOM 1640 N N . ASN A 1 210 ? 19.825 -2.548 60.689 1.00 31.71 233 ASN A N 1
ATOM 1641 C CA . ASN A 1 210 ? 18.492 -2.074 61.039 1.00 31.98 233 ASN A CA 1
ATOM 1642 C C . ASN A 1 210 ? 17.644 -2.033 59.774 1.00 33.33 233 ASN A C 1
ATOM 1643 O O . ASN A 1 210 ? 17.929 -1.257 58.855 1.00 28.20 233 ASN A O 1
ATOM 1648 N N . VAL A 1 211 ? 16.599 -2.864 59.733 1.00 38.72 234 VAL A N 1
ATOM 1649 C CA . VAL A 1 211 ? 15.859 -3.071 58.492 1.00 30.38 234 VAL A CA 1
ATOM 1650 C C . VAL A 1 211 ? 15.051 -1.836 58.113 1.00 27.99 234 VAL A C 1
ATOM 1651 O O . VAL A 1 211 ? 14.921 -1.514 56.924 1.00 32.85 234 VAL A O 1
ATOM 1655 N N . ASN A 1 212 ? 14.498 -1.123 59.098 1.00 25.48 235 ASN A N 1
ATOM 1656 C CA . ASN A 1 212 ? 13.752 0.093 58.791 1.00 30.69 235 ASN A CA 1
ATOM 1657 C C . ASN A 1 212 ? 14.638 1.143 58.137 1.00 27.04 235 ASN A C 1
ATOM 1658 O O . ASN A 1 212 ? 14.160 1.930 57.313 1.00 27.65 235 ASN A O 1
ATOM 1663 N N . ALA A 1 213 ? 15.926 1.168 58.483 1.00 32.73 236 ALA A N 1
ATOM 1664 C CA . ALA A 1 213 ? 16.843 2.102 57.837 1.00 33.55 236 ALA A CA 1
ATOM 1665 C C . ALA A 1 213 ? 17.129 1.690 56.398 1.00 29.89 236 ALA A C 1
ATOM 1666 O O . ALA A 1 213 ? 17.252 2.548 55.516 1.00 34.27 236 ALA A O 1
ATOM 1676 N N . LYS A 1 215 ? 15.030 -0.080 54.405 1.00 43.74 238 LYS A N 1
ATOM 1677 C CA . LYS A 1 215 ? 13.802 0.259 53.694 1.00 42.18 238 LYS A CA 1
ATOM 1678 C C . LYS A 1 215 ? 13.682 1.764 53.504 1.00 38.63 238 LYS A C 1
ATOM 1679 O O . LYS A 1 215 ? 13.344 2.240 52.413 1.00 45.65 238 LYS A O 1
ATOM 1685 N N . GLU A 1 216 ? 13.953 2.530 54.564 1.00 31.48 239 GLU A N 1
ATOM 1686 C CA . GLU A 1 216 ? 13.961 3.982 54.436 1.00 33.75 239 GLU A CA 1
ATOM 1687 C C . GLU A 1 216 ? 14.955 4.425 53.372 1.00 36.66 239 GLU A C 1
ATOM 1688 O O . GLU A 1 216 ? 14.618 5.234 52.501 1.00 39.16 239 GLU A O 1
ATOM 1694 N N . LEU A 1 217 ? 16.170 3.868 53.402 1.00 37.41 240 LEU A N 1
ATOM 1695 C CA . LEU A 1 217 ? 17.204 4.261 52.448 1.00 40.68 240 LEU A CA 1
ATOM 1696 C C . LEU A 1 217 ? 16.758 4.015 51.012 1.00 45.65 240 LEU A C 1
ATOM 1697 O O . LEU A 1 217 ? 16.921 4.880 50.144 1.00 45.88 240 LEU A O 1
ATOM 1702 N N . GLY A 1 218 ? 16.198 2.833 50.741 1.00 44.20 241 GLY A N 1
ATOM 1703 C CA . GLY A 1 218 ? 15.716 2.545 49.399 1.00 48.47 241 GLY A CA 1
ATOM 1704 C C . GLY A 1 218 ? 14.671 3.538 48.929 1.00 51.00 241 GLY A C 1
ATOM 1705 O O . GLY A 1 218 ? 14.643 3.916 47.755 1.00 53.57 241 GLY A O 1
ATOM 1706 N N . SER A 1 219 ? 13.802 3.981 49.841 1.00 50.08 242 SER A N 1
ATOM 1707 C CA . SER A 1 219 ? 12.800 4.981 49.488 1.00 47.14 242 SER A CA 1
ATOM 1708 C C . SER A 1 219 ? 13.442 6.337 49.224 1.00 48.97 242 SER A C 1
ATOM 1709 O O . SER A 1 219 ? 12.963 7.107 48.382 1.00 54.80 242 SER A O 1
ATOM 1712 N N . ILE A 1 220 ? 14.526 6.644 49.942 1.00 49.41 243 ILE A N 1
ATOM 1713 C CA . ILE A 1 220 ? 15.203 7.933 49.805 1.00 54.53 243 ILE A CA 1
ATOM 1714 C C . ILE A 1 220 ? 15.738 8.107 48.389 1.00 57.21 243 ILE A C 1
ATOM 1715 O O . ILE A 1 220 ? 15.466 9.111 47.719 1.00 57.44 243 ILE A O 1
ATOM 1720 N N . TYR A 1 221 ? 16.500 7.122 47.909 1.00 54.73 244 TYR A N 1
ATOM 1721 C CA . TYR A 1 221 ? 17.165 7.260 46.618 1.00 64.03 244 TYR A CA 1
ATOM 1722 C C . TYR A 1 221 ? 16.172 7.188 45.464 1.00 62.66 244 TYR A C 1
ATOM 1723 O O . TYR A 1 221 ? 16.320 7.905 44.468 1.00 61.27 244 TYR A O 1
ATOM 1732 N N . ALA A 1 222 ? 15.153 6.333 45.581 1.00 60.47 245 ALA A N 1
ATOM 1733 C CA . ALA A 1 222 ? 14.182 6.173 44.502 1.00 63.81 245 ALA A CA 1
ATOM 1734 C C . ALA A 1 222 ? 13.408 7.464 44.265 1.00 64.94 245 ALA A C 1
ATOM 1735 O O . ALA A 1 222 ? 13.456 8.045 43.175 1.00 68.66 245 ALA A O 1
ATOM 1737 N N . LYS A 1 223 ? 12.681 7.925 45.285 1.00 58.22 246 LYS A N 1
ATOM 1738 C CA . LYS A 1 223 ? 11.909 9.156 45.154 1.00 60.06 246 LYS A CA 1
ATOM 1739 C C . LYS A 1 223 ? 12.821 10.352 44.914 1.00 64.23 246 LYS A C 1
ATOM 1740 O O . LYS A 1 223 ? 12.555 11.188 44.042 1.00 76.28 246 LYS A O 1
ATOM 1746 N N . GLY A 1 224 ? 13.904 10.448 45.677 1.00 59.51 247 GLY A N 1
ATOM 1747 C CA . GLY A 1 224 ? 14.789 11.590 45.583 1.00 64.93 247 GLY A CA 1
ATOM 1748 C C . GLY A 1 224 ? 14.631 12.544 46.748 1.00 64.86 247 GLY A C 1
ATOM 1749 O O . GLY A 1 224 ? 14.908 13.741 46.625 1.00 58.51 247 GLY A O 1
ATOM 1750 N N . ARG A 1 225 ? 14.179 12.019 47.885 1.00 69.79 248 ARG A N 1
ATOM 1751 C CA . ARG A 1 225 ? 14.043 12.825 49.086 1.00 71.43 248 ARG A CA 1
ATOM 1752 C C . ARG A 1 225 ? 15.419 13.150 49.668 1.00 62.70 248 ARG A C 1
ATOM 1753 O O . ARG A 1 225 ? 16.442 12.585 49.277 1.00 59.27 248 ARG A O 1
ATOM 1755 N N . LEU A 1 226 ? 15.431 14.088 50.616 1.00 62.46 249 LEU A N 1
ATOM 1756 C CA . LEU A 1 226 ? 16.631 14.450 51.375 1.00 65.04 249 LEU A CA 1
ATOM 1757 C C . LEU A 1 226 ? 17.750 14.986 50.488 1.00 61.79 249 LEU A C 1
ATOM 1758 O O . LEU A 1 226 ? 18.928 14.878 50.836 1.00 61.30 249 LEU A O 1
ATOM 1763 N N . GLY A 1 227 ? 17.401 15.553 49.337 1.00 58.57 250 GLY A N 1
ATOM 1764 C CA . GLY A 1 227 ? 18.403 16.198 48.517 1.00 62.77 250 GLY A CA 1
ATOM 1765 C C . GLY A 1 227 ? 19.412 15.283 47.860 1.00 62.90 250 GLY A C 1
ATOM 1766 O O . GLY A 1 227 ? 20.444 15.765 47.387 1.00 58.08 250 GLY A O 1
ATOM 1767 N N . VAL A 1 228 ? 19.165 13.974 47.816 1.00 59.26 251 VAL A N 1
ATOM 1768 C CA . VAL A 1 228 ? 19.993 13.128 46.968 1.00 54.87 251 VAL A CA 1
ATOM 1769 C C . VAL A 1 228 ? 19.563 13.342 45.528 1.00 59.73 251 VAL A C 1
ATOM 1770 O O . VAL A 1 228 ? 18.412 13.699 45.244 1.00 57.41 251 VAL A O 1
ATOM 1774 N N . LYS A 1 229 ? 20.492 13.143 44.612 1.00 63.09 252 LYS A N 1
ATOM 1775 C CA . LYS A 1 229 ? 20.101 12.970 43.229 1.00 64.60 252 LYS A CA 1
ATOM 1776 C C . LYS A 1 229 ? 19.322 11.660 43.133 1.00 64.22 252 LYS A C 1
ATOM 1777 O O . LYS A 1 229 ? 19.841 10.619 43.552 1.00 59.26 252 LYS A O 1
ATOM 1783 N N . PRO A 1 230 ? 18.077 11.683 42.645 1.00 70.25 253 PRO A N 1
ATOM 1784 C CA . PRO A 1 230 ? 17.309 10.432 42.540 1.00 67.69 253 PRO A CA 1
ATOM 1785 C C . PRO A 1 230 ? 18.062 9.352 41.786 1.00 63.70 253 PRO A C 1
ATOM 1786 O O . PRO A 1 230 ? 18.337 9.481 40.589 1.00 70.22 253 PRO A O 1
ATOM 1790 N N . ASP A 1 231 ? 18.418 8.287 42.499 1.00 62.67 254 ASP A N 1
ATOM 1791 C CA . ASP A 1 231 ? 19.150 7.169 41.925 1.00 67.76 254 ASP A CA 1
ATOM 1792 C C . ASP A 1 231 ? 18.386 5.888 42.212 1.00 67.56 254 ASP A C 1
ATOM 1793 O O . ASP A 1 231 ? 18.067 5.596 43.368 1.00 70.71 254 ASP A O 1
ATOM 1798 N N . GLN A 1 232 ? 18.083 5.136 41.156 1.00 64.74 255 GLN A N 1
ATOM 1799 C CA . GLN A 1 232 ? 17.471 3.827 41.305 1.00 66.76 255 GLN A CA 1
ATOM 1800 C C . GLN A 1 232 ? 18.488 2.698 41.304 1.00 66.93 255 GLN A C 1
ATOM 1801 O O . GLN A 1 232 ? 18.177 1.608 41.793 1.00 62.07 255 GLN A O 1
ATOM 1807 N N . GLN A 1 233 ? 19.688 2.930 40.768 1.00 76.06 256 GLN A N 1
ATOM 1808 C CA . GLN A 1 233 ? 20.736 1.922 40.868 1.00 81.15 256 GLN A CA 1
ATOM 1809 C C . GLN A 1 233 ? 21.109 1.661 42.322 1.00 80.35 256 GLN A C 1
ATOM 1810 O O . GLN A 1 233 ? 21.501 0.543 42.672 1.00 80.96 256 GLN A O 1
ATOM 1816 N N . GLU A 1 234 ? 20.987 2.672 43.185 1.00 79.82 257 GLU A N 1
ATOM 1817 C CA . GLU A 1 234 ? 21.167 2.453 44.617 1.00 71.53 257 GLU A CA 1
ATOM 1818 C C . GLU A 1 234 ? 19.860 2.055 45.292 1.00 64.49 257 GLU A C 1
ATOM 1819 O O . GLU A 1 234 ? 19.859 1.219 46.201 1.00 66.83 257 GLU A O 1
ATOM 1825 N N . ALA A 1 235 ? 18.743 2.647 44.858 1.00 64.11 258 ALA A N 1
ATOM 1826 C CA . ALA A 1 235 ? 17.471 2.465 45.552 1.00 60.35 258 ALA A CA 1
ATOM 1827 C C . ALA A 1 235 ? 17.035 1.005 45.570 1.00 58.99 258 ALA A C 1
ATOM 1828 O O . ALA A 1 235 ? 16.575 0.502 46.602 1.00 54.05 258 ALA A O 1
ATOM 1830 N N . GLN A 1 236 ? 17.154 0.311 44.436 1.00 64.01 259 GLN A N 1
ATOM 1831 C CA . GLN A 1 236 ? 16.737 -1.087 44.395 1.00 70.28 259 GLN A CA 1
ATOM 1832 C C . GLN A 1 236 ? 17.689 -1.984 45.174 1.00 62.56 259 GLN A C 1
ATOM 1833 O O . GLN A 1 236 ? 17.286 -3.061 45.631 1.00 62.18 259 GLN A O 1
ATOM 1839 N N . ARG A 1 237 ? 18.946 -1.563 45.332 1.00 58.44 260 ARG A N 1
ATOM 1840 C CA . ARG A 1 237 ? 19.886 -2.302 46.168 1.00 59.77 260 ARG A CA 1
ATOM 1841 C C . ARG A 1 237 ? 19.359 -2.450 47.588 1.00 57.30 260 ARG A C 1
ATOM 1842 O O . ARG A 1 237 ? 19.336 -3.551 48.148 1.00 58.72 260 ARG A O 1
ATOM 1850 N N . TRP A 1 238 ? 18.916 -1.339 48.180 1.00 56.89 261 TRP A N 1
ATOM 1851 C CA . TRP A 1 238 ? 18.543 -1.337 49.591 1.00 50.86 261 TRP A CA 1
ATOM 1852 C C . TRP A 1 238 ? 17.285 -2.160 49.835 1.00 57.42 261 TRP A C 1
ATOM 1853 O O . TRP A 1 238 ? 17.234 -2.975 50.764 1.00 51.77 261 TRP A O 1
ATOM 1864 N N . ASN A 1 239 ? 16.255 -1.958 49.010 1.00 60.72 262 ASN A N 1
ATOM 1865 C CA . ASN A 1 239 ? 14.9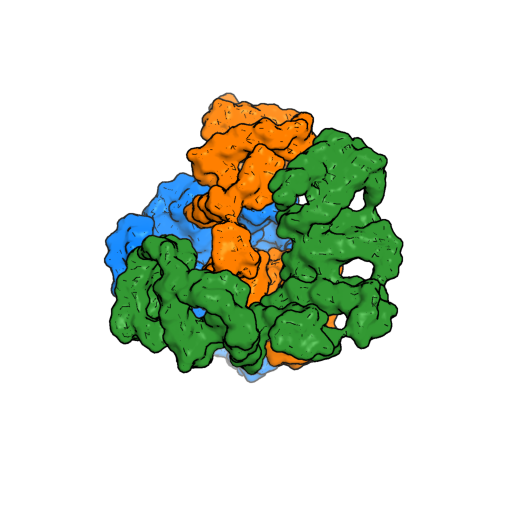82 -2.628 49.252 1.00 57.01 262 ASN A CA 1
ATOM 1866 C C . ASN A 1 239 ? 15.110 -4.138 49.094 1.00 57.36 262 ASN A C 1
ATOM 1867 O O . ASN A 1 239 ? 14.505 -4.899 49.859 1.00 54.25 262 ASN A O 1
ATOM 1872 N N . ASP A 1 240 ? 15.896 -4.591 48.114 1.00 55.32 263 ASP A N 1
ATOM 1873 C CA . ASP A 1 240 ? 16.156 -6.020 47.970 1.00 61.36 263 ASP A CA 1
ATOM 1874 C C . ASP A 1 240 ? 16.804 -6.584 49.227 1.00 63.98 263 ASP A C 1
ATOM 1875 O O . ASP A 1 240 ? 16.378 -7.619 49.752 1.00 62.56 263 ASP A O 1
ATOM 1888 N N . ALA A 1 242 ? 16.688 -5.499 52.236 1.00 56.64 265 ALA A N 1
ATOM 1889 C CA . ALA A 1 242 ? 15.749 -5.520 53.354 1.00 55.79 265 ALA A CA 1
ATOM 1890 C C . ALA A 1 242 ? 14.817 -6.722 53.261 1.00 64.39 265 ALA A C 1
ATOM 1891 O O . ALA A 1 242 ? 14.570 -7.408 54.261 1.00 52.35 265 ALA A O 1
ATOM 1893 N N . ARG A 1 243 ? 14.281 -6.986 52.064 1.00 70.25 266 ARG A N 1
ATOM 1894 C CA . ARG A 1 243 ? 13.454 -8.173 51.862 1.00 66.55 266 ARG A CA 1
ATOM 1895 C C . ARG A 1 243 ? 14.231 -9.442 52.191 1.00 64.83 266 ARG A C 1
ATOM 1896 O O . ARG A 1 243 ? 13.725 -10.344 52.869 1.00 67.12 266 ARG A O 1
ATOM 1904 N N . LYS A 1 244 ? 15.478 -9.519 51.720 1.00 63.53 267 LYS A N 1
ATOM 1905 C CA . LYS A 1 244 ? 16.313 -10.687 51.971 1.00 65.13 267 LYS A CA 1
ATOM 1906 C C . LYS A 1 244 ? 16.628 -10.868 53.449 1.00 66.34 267 LYS A C 1
ATOM 1907 O O . LYS A 1 244 ? 17.007 -11.970 53.859 1.00 68.53 267 LYS A O 1
ATOM 1913 N N . ALA A 1 245 ? 16.481 -9.818 54.257 1.00 59.06 268 ALA A N 1
ATOM 1914 C CA . ALA A 1 245 ? 16.783 -9.875 55.680 1.00 55.59 268 ALA A CA 1
ATOM 1915 C C . ALA A 1 245 ? 15.551 -10.163 56.530 1.00 66.80 268 ALA A C 1
ATOM 1916 O O . ALA A 1 245 ? 15.570 -9.917 57.741 1.00 56.50 268 ALA A O 1
ATOM 1918 N N . GLU A 1 246 ? 14.484 -10.676 55.926 1.00 77.98 269 GLU A N 1
ATOM 1919 C CA . GLU A 1 246 ? 13.273 -11.003 56.669 1.00 73.14 269 GLU A CA 1
ATOM 1920 C C . GLU A 1 246 ? 12.514 -12.151 56.009 1.00 67.23 269 GLU A C 1
ATOM 1921 O O . GLU A 1 246 ? 13.110 -13.141 55.585 1.00 51.47 269 GLU A O 1
ATOM 1923 N N . ASN B 1 2 ? 26.578 26.957 80.114 1.00 66.50 25 ASN B N 1
ATOM 1924 C CA . ASN B 1 2 ? 25.404 27.759 80.439 1.00 75.44 25 ASN B CA 1
ATOM 1925 C C . ASN B 1 2 ? 24.153 26.887 80.484 1.00 77.21 25 ASN B C 1
ATOM 1926 O O . ASN B 1 2 ? 23.938 26.144 81.444 1.00 68.48 25 ASN B O 1
ATOM 1928 N N . VAL B 1 3 ? 23.324 26.993 79.443 1.00 82.75 26 VAL B N 1
ATOM 1929 C CA . VAL B 1 3 ? 22.190 26.082 79.296 1.00 67.44 26 VAL B CA 1
ATOM 1930 C C . VAL B 1 3 ? 22.691 24.657 79.101 1.00 64.23 26 VAL B C 1
ATOM 1931 O O . VAL B 1 3 ? 22.296 23.732 79.820 1.00 61.43 26 VAL B O 1
ATOM 1935 N N . GLU B 1 4 ? 23.572 24.467 78.114 1.00 66.03 27 GLU B N 1
ATOM 1936 C CA . GLU B 1 4 ? 24.044 23.130 77.769 1.00 59.78 27 GLU B CA 1
ATOM 1937 C C . GLU B 1 4 ? 24.722 22.445 78.947 1.00 61.25 27 GLU B C 1
ATOM 1938 O O . GLU B 1 4 ? 24.654 21.217 79.072 1.00 61.41 27 GLU B O 1
ATOM 1940 N N . GLU B 1 5 ? 25.381 23.215 79.818 1.00 64.35 28 GLU B N 1
ATOM 1941 C CA . GLU B 1 5 ? 25.943 22.631 81.030 1.00 68.98 28 GLU B CA 1
ATOM 1942 C C . GLU B 1 5 ? 24.847 22.114 81.953 1.00 65.47 28 GLU B C 1
ATOM 1943 O O . GLU B 1 5 ? 25.044 21.115 82.652 1.00 64.69 28 GLU B O 1
ATOM 1945 N N . GLY B 1 6 ? 23.692 22.772 81.963 1.00 64.26 29 GLY B N 1
ATOM 1946 C CA . GLY B 1 6 ? 22.581 22.346 82.791 1.00 63.50 29 GLY B CA 1
ATOM 1947 C C . GLY B 1 6 ? 21.800 21.185 82.215 1.00 64.79 29 GLY B C 1
ATOM 1948 O O . GLY B 1 6 ? 21.334 20.314 82.957 1.00 60.18 29 GLY B O 1
ATOM 1949 N N . ASN B 1 7 ? 21.644 21.172 80.888 1.00 63.27 30 ASN B N 1
ATOM 1950 C CA . ASN B 1 7 ? 20.953 20.068 80.227 1.00 51.85 30 ASN B CA 1
ATOM 1951 C C . ASN B 1 7 ? 21.613 18.726 80.523 1.00 54.92 30 ASN B C 1
ATOM 1952 O O . ASN B 1 7 ? 20.932 17.693 80.563 1.00 52.95 30 ASN B O 1
ATOM 1957 N N . HIS B 1 8 ? 22.930 18.722 80.741 1.00 56.27 31 HIS B N 1
ATOM 1958 C CA . HIS B 1 8 ? 23.653 17.471 80.949 1.00 54.18 31 HIS B CA 1
ATOM 1959 C C . HIS B 1 8 ? 23.178 16.759 82.210 1.00 52.87 31 HIS B C 1
ATOM 1960 O O . HIS B 1 8 ? 22.844 15.569 82.175 1.00 54.43 31 HIS B O 1
ATOM 1967 N N . LEU B 1 9 ? 23.151 17.472 83.340 1.00 51.83 32 LEU B N 1
ATOM 1968 C CA . LEU B 1 9 ? 22.655 16.882 84.580 1.00 55.77 32 LEU B CA 1
ATOM 1969 C C . LEU B 1 9 ? 21.215 16.417 84.426 1.00 56.45 32 LEU B C 1
ATOM 1970 O O . LEU B 1 9 ? 20.827 15.370 84.959 1.00 55.94 32 LEU B O 1
ATOM 1975 N N . TYR B 1 10 ? 20.414 17.188 83.688 1.00 55.34 33 TYR B N 1
ATOM 1976 C CA . TYR B 1 10 ? 19.008 16.863 83.490 1.00 52.17 33 TYR B CA 1
ATOM 1977 C C . TYR B 1 10 ? 18.848 15.536 82.757 1.00 51.49 33 TYR B C 1
ATOM 1978 O O . TYR B 1 10 ? 18.155 14.626 83.228 1.00 53.88 33 TYR B O 1
ATOM 1987 N N . ASN B 1 11 ? 19.466 15.425 81.577 1.00 47.56 34 ASN B N 1
ATOM 1988 C CA . ASN B 1 11 ? 19.426 14.178 80.819 1.00 44.62 34 ASN B CA 1
ATOM 1989 C C . ASN B 1 11 ? 19.928 13.008 81.656 1.00 50.69 34 ASN B C 1
ATOM 1990 O O . ASN B 1 11 ? 19.396 11.895 81.570 1.00 54.59 34 ASN B O 1
ATOM 1995 N N . ALA B 1 12 ? 20.947 13.250 82.484 1.00 50.62 35 ALA B N 1
ATOM 1996 C CA . ALA B 1 12 ? 21.475 12.199 83.346 1.00 52.20 35 ALA B CA 1
ATOM 1997 C C . ALA B 1 12 ? 20.436 11.754 84.368 1.00 58.05 35 ALA B C 1
ATOM 1998 O O . ALA B 1 12 ? 20.145 10.560 84.498 1.00 58.21 35 ALA B O 1
ATOM 2000 N N . GLY B 1 13 ? 19.861 12.706 85.099 1.00 52.65 36 GLY B N 1
ATOM 2001 C CA . GLY B 1 13 ? 18.904 12.394 86.141 1.00 48.59 36 GLY B CA 1
ATOM 2002 C C . GLY B 1 13 ? 19.087 13.280 87.355 1.00 49.31 36 GLY B C 1
ATOM 2003 O O . GLY B 1 13 ? 18.354 13.163 88.342 1.00 46.40 36 GLY B O 1
ATOM 2004 N N . LYS B 1 14 ? 20.075 14.174 87.287 1.00 55.73 37 LYS B N 1
ATOM 2005 C CA . LYS B 1 14 ? 20.359 15.121 88.367 1.00 53.89 37 LYS B CA 1
ATOM 2006 C C . LYS B 1 14 ? 19.425 16.322 88.225 1.00 52.14 37 LYS B C 1
ATOM 2007 O O . LYS B 1 14 ? 19.821 17.436 87.873 1.00 49.45 37 LYS B O 1
ATOM 2013 N N . TYR B 1 15 ? 18.149 16.069 88.520 1.00 50.28 38 TYR B N 1
ATOM 2014 C CA . TYR B 1 15 ? 17.111 17.062 88.266 1.00 50.04 38 TYR B CA 1
ATOM 2015 C C . TYR B 1 15 ? 17.286 18.297 89.141 1.00 51.38 38 TYR B C 1
ATOM 2016 O O . TYR B 1 15 ? 17.122 19.429 88.670 1.00 51.77 38 TYR B O 1
ATOM 2025 N N . GLN B 1 16 ? 17.610 18.099 90.420 1.00 52.73 39 GLN B N 1
ATOM 2026 C CA . GLN B 1 16 ? 17.737 19.230 91.333 1.00 49.09 39 GLN B CA 1
ATOM 2027 C C . GLN B 1 16 ? 18.918 20.113 90.956 1.00 51.32 39 GLN B C 1
ATOM 2028 O O . GLN B 1 16 ? 18.823 21.344 91.020 1.00 53.55 39 GLN B O 1
ATOM 2034 N N . GLU B 1 17 ? 20.026 19.494 90.540 1.00 50.47 40 GLU B N 1
ATOM 2035 C CA . GLU B 1 17 ? 21.207 20.245 90.127 1.00 53.44 40 GLU B CA 1
ATOM 2036 C C . GLU B 1 17 ? 20.994 20.905 88.772 1.00 54.80 40 GLU B C 1
ATOM 2037 O O . GLU B 1 17 ? 21.361 22.071 88.575 1.00 66.01 40 GLU B O 1
ATOM 2043 N N . ALA B 1 18 ? 20.421 20.165 87.818 1.00 52.43 41 ALA B N 1
ATOM 2044 C CA . ALA B 1 18 ? 20.091 20.740 86.519 1.00 52.46 41 ALA B CA 1
ATOM 2045 C C . ALA B 1 18 ? 19.175 21.943 86.659 1.00 48.29 41 ALA B C 1
ATOM 2046 O O . ALA B 1 18 ? 19.273 22.892 85.873 1.00 49.40 41 ALA B O 1
ATOM 2048 N N . LEU B 1 19 ? 18.282 21.924 87.651 1.00 49.66 42 LEU B N 1
ATOM 2049 C CA . LEU B 1 19 ? 17.441 23.087 87.902 1.00 46.46 42 LEU B CA 1
ATOM 2050 C C . LEU B 1 19 ? 18.283 24.294 88.296 1.00 55.43 42 LEU B C 1
ATOM 2051 O O . LEU B 1 19 ? 17.987 25.422 87.890 1.00 55.83 42 LEU B O 1
ATOM 2056 N N . THR B 1 20 ? 19.348 24.075 89.073 1.00 61.26 43 THR B N 1
ATOM 2057 C CA . THR B 1 20 ? 20.210 25.182 89.481 1.00 59.18 43 THR B CA 1
ATOM 2058 C C . THR B 1 20 ? 20.842 25.863 88.275 1.00 51.91 43 THR B C 1
ATOM 2059 O O . THR B 1 20 ? 20.861 27.095 88.181 1.00 53.86 43 THR B O 1
ATOM 2063 N N . PHE B 1 21 ? 21.376 25.072 87.342 1.00 46.23 44 PHE B N 1
ATOM 2064 C CA . PHE B 1 21 ? 21.976 25.652 86.147 1.00 50.59 44 PHE B CA 1
ATOM 2065 C C . PHE B 1 21 ? 20.921 26.245 85.225 1.00 56.40 44 PHE B C 1
ATOM 2066 O O . PHE B 1 21 ? 21.205 27.201 84.493 1.00 56.69 44 PHE B O 1
ATOM 2074 N N . PHE B 1 22 ? 19.706 25.695 85.242 1.00 55.03 45 PHE B N 1
ATOM 2075 C CA . PHE B 1 22 ? 18.608 26.297 84.499 1.00 46.80 45 PHE B CA 1
ATOM 2076 C C . PHE B 1 22 ? 18.173 27.626 8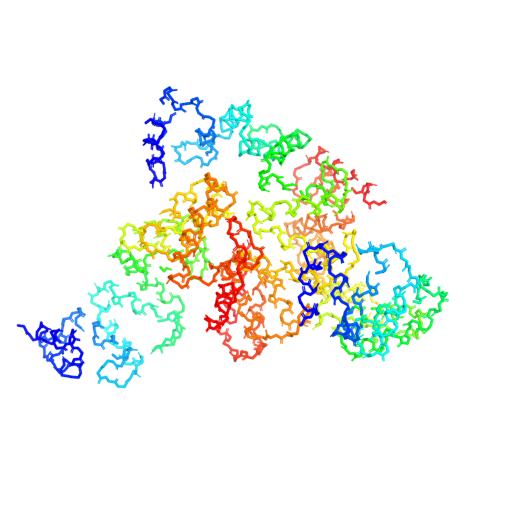5.096 1.00 55.67 45 PHE B C 1
ATOM 2077 O O . PHE B 1 22 ? 17.504 28.409 84.413 1.00 58.14 45 PHE B O 1
ATOM 2093 N N . LYS B 1 24 ? 20.143 30.086 86.036 1.00 55.29 47 LYS B N 1
ATOM 2094 C CA . LYS B 1 24 ? 21.172 31.070 85.749 1.00 52.70 47 LYS B CA 1
ATOM 2095 C C . LYS B 1 24 ? 20.700 32.017 84.647 1.00 63.00 47 LYS B C 1
ATOM 2096 O O . LYS B 1 24 ? 20.048 31.586 83.693 1.00 64.86 47 LYS B O 1
ATOM 2098 N N . PRO B 1 25 ? 21.021 33.314 84.753 1.00 69.64 48 PRO B N 1
ATOM 2099 C CA . PRO B 1 25 ? 20.351 34.318 83.900 1.00 72.73 48 PRO B CA 1
ATOM 2100 C C . PRO B 1 25 ? 20.493 34.116 82.394 1.00 72.63 48 PRO B C 1
ATOM 2101 O O . PRO B 1 25 ? 19.553 34.443 81.657 1.00 64.50 48 PRO B O 1
ATOM 2105 N N . ASP B 1 26 ? 21.633 33.624 81.901 1.00 68.45 49 ASP B N 1
ATOM 2106 C CA . ASP B 1 26 ? 21.704 33.266 80.486 1.00 62.26 49 ASP B CA 1
ATOM 2107 C C . ASP B 1 26 ? 20.688 32.186 80.141 1.00 63.23 49 ASP B C 1
ATOM 2108 O O . ASP B 1 26 ? 20.162 32.155 79.022 1.00 50.87 49 ASP B O 1
ATOM 2113 N N . ALA B 1 27 ? 20.388 31.306 81.097 1.00 68.51 50 ALA B N 1
ATOM 2114 C CA . ALA B 1 27 ? 19.568 30.127 80.857 1.00 57.33 50 ALA B CA 1
ATOM 2115 C C . ALA B 1 27 ? 18.081 30.376 81.081 1.00 54.27 50 ALA B C 1
ATOM 2116 O O . ALA B 1 27 ? 17.257 29.944 80.269 1.00 59.65 50 ALA B O 1
ATOM 2118 N N . VAL B 1 28 ? 17.723 31.056 82.175 1.00 53.47 51 VAL B N 1
ATOM 2119 C CA . VAL B 1 28 ? 16.317 31.191 82.558 1.00 49.86 51 VAL B CA 1
ATOM 2120 C C . VAL B 1 28 ? 15.476 31.740 81.415 1.00 50.07 51 VAL B C 1
ATOM 2121 O O . VAL B 1 28 ? 14.311 31.360 81.250 1.00 53.03 51 VAL B O 1
ATOM 2125 N N . ASN B 1 29 ? 16.055 32.616 80.596 1.00 55.07 52 ASN B N 1
ATOM 2126 C CA . ASN B 1 29 ? 15.319 33.365 79.589 1.00 53.10 52 ASN B CA 1
ATOM 2127 C C . ASN B 1 29 ? 15.374 32.720 78.207 1.00 45.45 52 ASN B C 1
ATOM 2128 O O . ASN B 1 29 ? 15.051 33.378 77.213 1.00 44.05 52 ASN B O 1
ATOM 2133 N N . ASN B 1 30 ? 15.770 31.450 78.124 1.00 48.12 53 ASN B N 1
ATOM 2134 C CA . ASN B 1 30 ? 15.767 30.728 76.857 1.00 38.22 53 ASN B CA 1
ATOM 2135 C C . ASN B 1 30 ? 14.434 30.015 76.685 1.00 46.94 53 ASN B C 1
ATOM 2136 O O . ASN B 1 30 ? 14.074 29.194 77.539 1.00 46.83 53 ASN B O 1
ATOM 2141 N N . PRO B 1 31 ? 13.685 30.275 75.603 1.00 43.10 54 PRO B N 1
ATOM 2142 C CA . PRO B 1 31 ? 12.340 29.675 75.477 1.00 43.33 54 PRO B CA 1
ATOM 2143 C C . PRO B 1 31 ? 12.320 28.165 75.638 1.00 33.76 54 PRO B C 1
ATOM 2144 O O . PRO B 1 31 ? 11.469 27.633 76.363 1.00 30.51 54 PRO B O 1
ATOM 2148 N N . ALA B 1 32 ? 13.243 27.457 74.982 1.00 30.45 55 ALA B N 1
ATOM 2149 C CA . ALA B 1 32 ? 13.292 26.006 75.118 1.00 31.49 55 ALA B CA 1
ATOM 2150 C C . ALA B 1 32 ? 13.536 25.598 76.564 1.00 33.77 55 ALA B C 1
ATOM 2151 O O . ALA B 1 32 ? 12.988 24.594 77.037 1.00 37.65 55 ALA B O 1
ATOM 2153 N N . THR B 1 33 ? 14.336 26.380 77.291 1.00 33.10 56 THR B N 1
ATOM 2154 C CA . THR B 1 33 ? 14.660 26.022 78.667 1.00 33.69 56 THR B CA 1
ATOM 2155 C C . THR B 1 33 ? 13.477 26.259 79.602 1.00 31.57 56 THR B C 1
ATOM 2156 O O . THR B 1 33 ? 13.141 25.383 80.407 1.00 37.49 56 THR B O 1
ATOM 2168 N N . ASN B 1 35 ? 10.465 26.162 78.889 1.00 33.78 58 ASN B N 1
ATOM 2169 C CA . ASN B 1 35 ? 9.532 25.074 78.614 1.00 33.81 58 ASN B CA 1
ATOM 2170 C C . ASN B 1 35 ? 9.826 23.871 79.502 1.00 29.63 58 ASN B C 1
ATOM 2171 O O . ASN B 1 35 ? 8.932 23.337 80.169 1.00 27.49 58 ASN B O 1
ATOM 2176 N N . ARG B 1 36 ? 11.093 23.440 79.525 1.00 32.91 59 ARG B N 1
ATOM 2177 C CA . ARG B 1 36 ? 11.485 22.287 80.331 1.00 31.95 59 ARG B CA 1
ATOM 2178 C C . ARG B 1 36 ? 11.300 22.559 81.821 1.00 29.00 59 ARG B C 1
ATOM 2179 O O . ARG B 1 36 ? 10.984 21.638 82.579 1.00 33.23 59 ARG B O 1
ATOM 2187 N N . ILE B 1 37 ? 11.448 23.815 82.255 1.00 29.50 60 ILE B N 1
ATOM 2188 C CA . ILE B 1 37 ? 11.213 24.152 83.659 1.00 33.92 60 ILE B CA 1
ATOM 2189 C C . ILE B 1 37 ? 9.780 23.819 84.048 1.00 34.49 60 ILE B C 1
ATOM 2190 O O . ILE B 1 37 ? 9.531 23.144 85.053 1.00 32.32 60 ILE B O 1
ATOM 2195 N N . GLY B 1 38 ? 8.814 24.298 83.260 1.00 32.78 61 GLY B N 1
ATOM 2196 C CA . GLY B 1 38 ? 7.432 23.911 83.489 1.00 32.33 61 GLY B CA 1
ATOM 2197 C C . GLY B 1 38 ? 7.235 22.412 83.403 1.00 34.13 61 GLY B C 1
ATOM 2198 O O . GLY B 1 38 ? 6.435 21.837 84.144 1.00 40.72 61 GLY B O 1
ATOM 2199 N N . TYR B 1 39 ? 7.971 21.758 82.502 1.00 32.79 62 TYR B N 1
ATOM 2200 C CA . TYR B 1 39 ? 7.948 20.302 82.434 1.00 32.10 62 TYR B CA 1
ATOM 2201 C C . TYR B 1 39 ? 8.393 19.689 83.758 1.00 34.60 62 TYR B C 1
ATOM 2202 O O . TYR B 1 39 ? 7.749 18.771 84.278 1.00 31.71 62 TYR B O 1
ATOM 2219 N N . TYR B 1 41 ? 8.276 21.030 86.656 1.00 37.21 64 TYR B N 1
ATOM 2220 C CA . TYR B 1 41 ? 7.185 21.257 87.598 1.00 33.70 64 TYR B CA 1
ATOM 2221 C C . TYR B 1 41 ? 5.978 20.390 87.258 1.00 36.70 64 TYR B C 1
ATOM 2222 O O . TYR B 1 41 ? 5.288 19.900 88.160 1.00 44.49 64 TYR B O 1
ATOM 2231 N N . ASP B 1 42 ? 5.718 20.190 85.963 1.00 36.49 65 ASP B N 1
ATOM 2232 C CA . ASP B 1 42 ? 4.594 19.363 85.534 1.00 35.62 65 ASP B CA 1
ATOM 2233 C C . ASP B 1 42 ? 4.751 17.930 86.025 1.00 38.61 65 ASP B C 1
ATOM 2234 O O . ASP B 1 42 ? 3.831 17.359 86.623 1.00 36.71 65 ASP B O 1
ATOM 2239 N N . GLU B 1 43 ? 5.915 17.333 85.783 1.00 41.41 66 GLU B N 1
ATOM 2240 C CA . GLU B 1 43 ? 6.180 15.962 86.193 1.00 39.60 66 GLU B CA 1
ATOM 2241 C C . GLU B 1 43 ? 6.759 15.858 87.598 1.00 41.73 66 GLU B C 1
ATOM 2242 O O . GLU B 1 43 ? 6.872 14.744 88.120 1.00 47.52 66 GLU B O 1
ATOM 2248 N N . GLY B 1 44 ? 7.124 16.980 88.215 1.00 38.23 67 GLY B N 1
ATOM 2249 C CA . GLY B 1 44 ? 7.707 16.945 89.546 1.00 38.81 67 GLY B CA 1
ATOM 2250 C C . GLY B 1 44 ? 8.990 16.151 89.637 1.00 40.68 67 GLY B C 1
ATOM 2251 O O . GLY B 1 44 ? 9.275 15.564 90.686 1.00 39.21 67 GLY B O 1
ATOM 2252 N N . GLN B 1 45 ? 9.773 16.107 88.557 1.00 42.75 68 GLN B N 1
ATOM 2253 C CA . GLN B 1 45 ? 11.009 15.330 88.577 1.00 44.43 68 GLN B CA 1
ATOM 2254 C C . GLN B 1 45 ? 12.087 16.032 89.395 1.00 48.51 68 GLN B C 1
ATOM 2255 O O . GLN B 1 45 ? 12.761 15.404 90.220 1.00 54.34 68 GLN B O 1
ATOM 2261 N N . GLY B 1 46 ? 12.257 17.338 89.192 1.00 44.05 69 GLY B N 1
ATOM 2262 C CA . GLY B 1 46 ? 13.160 18.087 90.048 1.00 46.05 69 GLY B CA 1
ATOM 2263 C C . GLY B 1 46 ? 12.518 18.463 91.368 1.00 54.24 69 GLY B C 1
ATOM 2264 O O . GLY B 1 46 ? 13.165 18.426 92.418 1.00 54.35 69 GLY B O 1
ATOM 2265 N N . VAL B 1 47 ? 11.230 18.793 91.339 1.00 52.65 70 VAL B N 1
ATOM 2266 C CA . VAL B 1 47 ? 10.568 19.462 92.452 1.00 36.01 70 VAL B CA 1
ATOM 2267 C C . VAL B 1 47 ? 9.406 18.639 92.991 1.00 37.84 70 VAL B C 1
ATOM 2268 O O . VAL B 1 47 ? 9.260 17.455 92.669 1.00 41.67 70 VAL B O 1
ATOM 2272 N N . LYS B 1 48 ? 8.590 19.264 93.836 1.00 36.08 71 LYS B N 1
ATOM 2273 C CA . LYS B 1 48 ? 7.281 18.734 94.182 1.00 33.54 71 LYS B CA 1
ATOM 2274 C C . LYS B 1 48 ? 6.295 19.136 93.093 1.00 43.80 71 LYS B C 1
ATOM 2275 O O . LYS B 1 48 ? 6.228 20.309 92.713 1.00 48.10 71 LYS B O 1
ATOM 2281 N N . LYS B 1 49 ? 5.541 18.159 92.584 1.00 41.39 72 LYS B N 1
ATOM 2282 C CA . LYS B 1 49 ? 4.651 18.379 91.448 1.00 40.89 72 LYS B CA 1
ATOM 2283 C C . LYS B 1 49 ? 3.709 19.554 91.682 1.00 42.04 72 LYS B C 1
ATOM 2284 O O . LYS B 1 49 ? 2.840 19.499 92.559 1.00 39.90 72 LYS B O 1
ATOM 2290 N N . ASP B 1 50 ? 3.883 20.621 90.906 1.00 40.84 73 ASP B N 1
ATOM 2291 C CA . ASP B 1 50 ? 3.054 21.822 91.002 1.00 49.09 73 ASP B CA 1
ATOM 2292 C C . ASP B 1 50 ? 2.586 22.202 89.605 1.00 48.15 73 ASP B C 1
ATOM 2293 O O . ASP B 1 50 ? 3.351 22.814 88.836 1.00 47.58 73 ASP B O 1
ATOM 2298 N N . PRO B 1 51 ? 1.347 21.867 89.236 1.00 44.75 74 PRO B N 1
ATOM 2299 C CA . PRO B 1 51 ? 0.872 22.225 87.891 1.00 46.27 74 PRO B CA 1
ATOM 2300 C C . PRO B 1 51 ? 0.644 23.715 87.711 1.00 53.91 74 PRO B C 1
ATOM 2301 O O . PRO B 1 51 ? 0.786 24.219 86.590 1.00 50.30 74 PRO B O 1
ATOM 2305 N N . LYS B 1 52 ? 0.295 24.438 88.779 1.00 55.40 75 LYS B N 1
ATOM 2306 C CA . LYS B 1 52 ? 0.043 25.869 88.648 1.00 51.37 75 LYS B CA 1
ATOM 2307 C C . LYS B 1 52 ? 1.331 26.632 88.364 1.00 48.03 75 LYS B C 1
ATOM 2308 O O . LYS B 1 52 ? 1.325 27.609 87.605 1.00 51.11 75 LYS B O 1
ATOM 2314 N N . GLU B 1 53 ? 2.444 26.206 88.965 1.00 46.44 76 GLU B N 1
ATOM 2315 C CA . GLU B 1 53 ? 3.743 26.752 88.585 1.00 48.77 76 GLU B CA 1
ATOM 2316 C C . GLU B 1 53 ? 4.154 26.248 87.209 1.00 42.33 76 GLU B C 1
ATOM 2317 O O . GLU B 1 53 ? 4.691 27.006 86.391 1.00 41.14 76 GLU B O 1
ATOM 2323 N N . ALA B 1 54 ? 3.907 24.963 86.940 1.00 42.16 77 ALA B N 1
ATOM 2324 C CA . ALA B 1 54 ? 4.205 24.391 85.632 1.00 39.03 77 ALA B CA 1
ATOM 2325 C C . ALA B 1 54 ? 3.483 25.132 84.517 1.00 41.61 77 ALA B C 1
ATOM 2326 O O . ALA B 1 54 ? 4.024 25.275 83.415 1.00 41.91 77 ALA B O 1
ATOM 2328 N N . PHE B 1 55 ? 2.260 25.599 84.777 1.00 39.54 78 PHE B N 1
ATOM 2329 C CA . PHE B 1 55 ? 1.565 26.423 83.795 1.00 43.56 78 PHE B CA 1
ATOM 2330 C C . PHE B 1 55 ? 2.254 27.769 83.633 1.00 39.53 78 PHE B C 1
ATOM 2331 O O . PHE B 1 55 ? 2.452 28.247 82.510 1.00 36.25 78 PHE B O 1
ATOM 2339 N N . LYS B 1 56 ? 2.612 28.400 84.756 1.00 39.94 79 LYS B N 1
ATOM 2340 C CA . LYS B 1 56 ? 3.288 29.693 84.723 1.00 41.67 79 LYS B CA 1
ATOM 2341 C C . LYS B 1 56 ? 4.506 29.660 83.812 1.00 42.50 79 LYS B C 1
ATOM 2342 O O . LYS B 1 56 ? 4.828 30.655 83.151 1.00 42.18 79 LYS B O 1
ATOM 2348 N N . TRP B 1 57 ? 5.182 28.515 83.747 1.00 38.18 80 TRP B N 1
ATOM 2349 C CA . TRP B 1 57 ? 6.394 28.379 82.953 1.00 30.21 80 TRP B CA 1
ATOM 2350 C C . TRP B 1 57 ? 6.104 28.015 81.503 1.00 36.63 80 TRP B C 1
ATOM 2351 O O . TRP B 1 57 ? 6.836 28.443 80.604 1.00 40.61 80 TRP B O 1
ATOM 2362 N N . TYR B 1 58 ? 5.058 27.222 81.256 1.00 40.63 81 TYR B N 1
ATOM 2363 C CA . TYR B 1 58 ? 4.635 26.978 79.882 1.00 38.80 81 TYR B CA 1
ATOM 2364 C C . TYR B 1 58 ? 4.208 28.277 79.215 1.00 39.05 81 TYR B C 1
ATOM 2365 O O . TYR B 1 58 ? 4.506 28.511 78.038 1.00 37.00 81 TYR B O 1
ATOM 2374 N N . LYS B 1 59 ? 3.521 29.141 79.966 1.00 36.98 82 LYS B N 1
ATOM 2375 C CA . LYS B 1 59 ? 3.018 30.394 79.416 1.00 38.92 82 LYS B CA 1
ATOM 2376 C C . LYS B 1 59 ? 4.162 31.288 78.953 1.00 44.64 82 LYS B C 1
ATOM 2377 O O . LYS B 1 59 ? 4.127 31.833 77.843 1.00 52.61 82 LYS B O 1
ATOM 2383 N N . LYS B 1 60 ? 5.196 31.435 79.789 1.00 38.27 83 LYS B N 1
ATOM 2384 C CA . LYS B 1 60 ? 6.331 32.280 79.430 1.00 35.66 83 LYS B CA 1
ATOM 2385 C C . LYS B 1 60 ? 6.967 31.830 78.121 1.00 36.05 83 LYS B C 1
ATOM 2386 O O . LYS B 1 60 ? 7.268 32.657 77.252 1.00 43.12 83 LYS B O 1
ATOM 2392 N N . ALA B 1 61 ? 7.179 30.524 77.962 1.00 40.50 84 ALA B N 1
ATOM 2393 C CA . ALA B 1 61 ? 7.750 30.016 76.722 1.00 37.04 84 ALA B CA 1
ATOM 2394 C C . ALA B 1 61 ? 6.746 30.045 75.579 1.00 34.13 84 ALA B C 1
ATOM 2395 O O . ALA B 1 61 ? 7.145 30.152 74.414 1.00 34.99 84 ALA B O 1
ATOM 2397 N N . ALA B 1 62 ? 5.450 29.954 75.884 1.00 38.73 85 ALA B N 1
ATOM 2398 C CA . ALA B 1 62 ? 4.448 29.983 74.824 1.00 40.11 85 ALA B CA 1
ATOM 2399 C C . ALA B 1 62 ? 4.356 31.364 74.190 1.00 45.92 85 ALA B C 1
ATOM 2400 O O . ALA B 1 62 ? 4.139 31.484 72.978 1.00 49.32 85 ALA B O 1
ATOM 2402 N N . ASP B 1 63 ? 4.518 32.418 74.989 1.00 47.00 86 ASP B N 1
ATOM 2403 C CA . ASP B 1 63 ? 4.522 33.776 74.463 1.00 46.45 86 ASP B CA 1
ATOM 2404 C C . ASP B 1 63 ? 5.825 34.130 73.759 1.00 46.14 86 ASP B C 1
ATOM 2405 O O . ASP B 1 63 ? 5.914 35.209 73.162 1.00 54.94 86 ASP B O 1
ATOM 2410 N N . ALA B 1 64 ? 6.831 33.261 73.818 1.00 45.39 87 ALA B N 1
ATOM 2411 C CA . ALA B 1 64 ? 8.020 33.389 72.990 1.00 50.34 87 ALA B CA 1
ATOM 2412 C C . ALA B 1 64 ? 7.885 32.643 71.669 1.00 48.69 87 ALA B C 1
ATOM 2413 O O . ALA B 1 64 ? 8.868 32.532 70.929 1.00 48.08 87 ALA B O 1
ATOM 2415 N N . ASN B 1 65 ? 6.690 32.118 71.375 1.00 44.37 88 ASN B N 1
ATOM 2416 C CA . ASN B 1 65 ? 6.381 31.434 70.116 1.00 50.17 88 ASN B CA 1
ATOM 2417 C C . ASN B 1 65 ? 7.155 30.120 69.983 1.00 49.71 88 ASN B C 1
ATOM 2418 O O . ASN B 1 65 ? 7.782 29.847 68.959 1.00 50.16 88 ASN B O 1
ATOM 2423 N N . LEU B 1 66 ? 7.096 29.296 71.032 1.00 44.86 89 LEU B N 1
ATOM 2424 C CA . LEU B 1 66 ? 7.709 27.976 70.996 1.00 41.64 89 LEU B CA 1
ATOM 2425 C C . LEU B 1 66 ? 6.630 26.930 70.767 1.00 42.94 89 LEU B C 1
ATOM 2426 O O . LEU B 1 66 ? 5.784 26.726 71.652 1.00 36.02 89 LEU B O 1
ATOM 2431 N N . PRO B 1 67 ? 6.633 26.226 69.630 1.00 35.92 90 PRO B N 1
ATOM 2432 C CA . PRO B 1 67 ? 5.521 25.307 69.326 1.00 28.82 90 PRO B CA 1
ATOM 2433 C C . PRO B 1 67 ? 5.306 24.238 70.382 1.00 28.03 90 PRO B C 1
ATOM 2434 O O . PRO B 1 67 ? 4.157 23.895 70.686 1.00 29.39 90 PRO B O 1
ATOM 2438 N N . VAL B 1 68 ? 6.388 23.706 70.953 1.00 39.36 91 VAL B N 1
ATOM 2439 C CA . VAL B 1 68 ? 6.264 22.693 71.997 1.00 36.11 91 VAL B CA 1
ATOM 2440 C C . VAL B 1 68 ? 5.497 23.250 73.191 1.00 33.79 91 VAL B C 1
ATOM 2441 O O . VAL B 1 68 ? 4.689 22.548 73.812 1.00 30.66 91 VAL B O 1
ATOM 2445 N N . ALA B 1 69 ? 5.727 24.522 73.521 1.00 36.31 92 ALA B N 1
ATOM 2446 C CA . ALA B 1 69 ? 5.102 25.142 74.683 1.00 31.59 92 ALA B CA 1
ATOM 2447 C C . ALA B 1 69 ? 3.719 25.707 74.387 1.00 30.85 92 ALA B C 1
ATOM 2448 O O . ALA B 1 69 ? 2.877 25.754 75.291 1.00 31.21 92 ALA B O 1
ATOM 2450 N N . GLN B 1 70 ? 3.467 26.158 73.154 1.00 31.10 93 GLN B N 1
ATOM 2451 C CA . GLN B 1 70 ? 2.101 26.501 72.769 1.00 29.37 93 GLN B CA 1
ATOM 2452 C C . GLN B 1 70 ? 1.194 25.286 72.895 1.00 28.47 93 GLN B C 1
ATOM 2453 O O . GLN B 1 70 ? 0.104 25.362 73.474 1.00 30.86 93 GLN B O 1
ATOM 2459 N N . PHE B 1 71 ? 1.639 24.149 72.354 1.00 29.20 94 PHE B N 1
ATOM 2460 C CA . PHE B 1 71 ? 0.894 22.904 72.494 1.00 24.77 94 PHE B CA 1
ATOM 2461 C C . PHE B 1 71 ? 0.734 22.522 73.959 1.00 26.62 94 PHE B C 1
ATOM 2462 O O . PHE B 1 71 ? -0.376 22.231 74.419 1.00 23.59 94 PHE B O 1
ATOM 2470 N N . ASN B 1 72 ? 1.843 22.512 74.706 1.00 30.27 95 ASN B N 1
ATOM 2471 C CA . ASN B 1 72 ? 1.789 22.212 76.134 1.00 30.56 95 ASN B CA 1
ATOM 2472 C C . ASN B 1 72 ? 0.782 23.106 76.844 1.00 32.27 95 ASN B C 1
ATOM 2473 O O . ASN B 1 72 ? 0.008 22.644 77.691 1.00 35.53 95 ASN B O 1
ATOM 2478 N N . LEU B 1 73 ? 0.768 24.395 76.494 1.00 33.52 96 LEU B N 1
ATOM 2479 C CA . LEU B 1 73 ? -0.164 25.325 77.121 1.00 32.70 96 LEU B CA 1
ATOM 2480 C C . LEU B 1 73 ? -1.606 24.958 76.796 1.00 33.18 96 LEU B C 1
ATOM 2481 O O . LEU B 1 73 ? -2.465 24.922 77.686 1.00 31.20 96 LEU B O 1
ATOM 2486 N N . GLY B 1 74 ? -1.891 24.690 75.520 1.00 27.53 97 GLY B N 1
ATOM 2487 C CA . GLY B 1 74 ? -3.242 24.314 75.138 1.00 30.98 97 GLY B CA 1
ATOM 2488 C C . GLY B 1 74 ? -3.726 23.070 75.858 1.00 38.17 97 GLY B C 1
ATOM 2489 O O . GLY B 1 74 ? -4.912 22.944 76.172 1.00 45.67 97 GLY B O 1
ATOM 2490 N N . LEU B 1 75 ? -2.813 22.137 76.137 1.00 38.76 98 LEU B N 1
ATOM 2491 C CA . LEU B 1 75 ? -3.187 20.935 76.875 1.00 31.20 98 LEU B CA 1
ATOM 2492 C C . LEU B 1 75 ? -3.709 21.285 78.262 1.00 37.40 98 LEU B C 1
ATOM 2493 O O . LEU B 1 75 ? -4.720 20.737 78.715 1.00 46.58 98 LEU B O 1
ATOM 2506 N N . TYR B 1 77 ? -5.153 24.007 79.214 1.00 38.81 100 TYR B N 1
ATOM 2507 C CA . TYR B 1 77 ? -6.489 24.576 79.069 1.00 43.87 100 TYR B CA 1
ATOM 2508 C C . TYR B 1 77 ? -7.525 23.496 78.777 1.00 46.53 100 TYR B C 1
ATOM 2509 O O . TYR B 1 77 ? -8.651 23.554 79.284 1.00 50.01 100 TYR B O 1
ATOM 2518 N N . GLN B 1 78 ? -7.162 22.498 77.966 1.00 40.17 101 GLN B N 1
ATOM 2519 C CA . GLN B 1 78 ? -8.137 21.481 77.582 1.00 36.37 101 GLN B CA 1
ATOM 2520 C C . GLN B 1 78 ? -8.491 20.574 78.753 1.00 39.16 101 GLN B C 1
ATOM 2521 O O . GLN B 1 78 ? -9.646 20.157 78.893 1.00 46.74 101 GLN B O 1
ATOM 2527 N N . HIS B 1 79 ? -7.517 20.253 79.603 1.00 40.43 102 HIS B N 1
ATOM 2528 C CA . HIS B 1 79 ? -7.761 19.374 80.737 1.00 39.86 102 HIS B CA 1
ATOM 2529 C C . HIS B 1 79 ? -7.962 20.124 82.046 1.00 41.35 102 HIS B C 1
ATOM 2530 O O . HIS B 1 79 ? -8.301 19.496 83.055 1.00 40.74 102 HIS B O 1
ATOM 2537 N N . GLY B 1 80 ? -7.772 21.442 82.055 1.00 43.41 103 GLY B N 1
ATOM 2538 C CA . GLY B 1 80 ? -7.918 22.203 83.285 1.00 43.09 103 GLY B CA 1
ATOM 2539 C C . GLY B 1 80 ? -6.964 21.784 84.378 1.00 41.09 103 GLY B C 1
ATOM 2540 O O . GLY B 1 80 ? -7.309 21.858 85.562 1.00 46.61 103 GLY B O 1
ATOM 2541 N N . THR B 1 81 ? -5.767 21.331 84.011 1.00 43.61 104 THR B N 1
ATOM 2542 C CA . THR B 1 81 ? -4.804 20.855 84.997 1.00 55.12 104 THR B CA 1
ATOM 2543 C C . THR B 1 81 ? -4.107 22.016 85.692 1.00 60.29 104 THR B C 1
ATOM 2544 O O . THR B 1 81 ? -4.224 22.186 86.911 1.00 63.74 104 THR B O 1
ATOM 2548 N N . GLY B 1 82 ? -3.367 22.821 84.932 1.00 44.69 105 GLY B N 1
ATOM 2549 C CA . GLY B 1 82 ? -2.727 23.983 85.517 1.00 48.92 105 GLY B CA 1
ATOM 2550 C C . GLY B 1 82 ? -3.679 25.123 85.808 1.00 49.81 105 GLY B C 1
ATOM 2551 O O . GLY B 1 82 ? -3.382 25.963 86.664 1.00 48.22 105 GLY B O 1
ATOM 2552 N N . VAL B 1 83 ? -4.817 25.172 85.119 1.00 53.77 106 VAL B N 1
ATOM 2553 C CA . VAL B 1 83 ? -5.744 26.295 85.220 1.00 54.72 106 VAL B CA 1
ATOM 2554 C C . VAL B 1 83 ? -7.194 25.831 85.182 1.00 55.05 106 VAL B C 1
ATOM 2555 O O . VAL B 1 83 ? -7.489 24.640 85.331 1.00 58.40 106 VAL B O 1
ATOM 2559 N N . SER B 1 84 ? -8.103 26.785 84.991 1.00 48.93 107 SER B N 1
ATOM 2560 C CA . SER B 1 84 ? -9.499 26.472 84.733 1.00 49.44 107 SER B CA 1
ATOM 2561 C C . SER B 1 84 ? -9.653 25.927 83.318 1.00 51.47 107 SER B C 1
ATOM 2562 O O . SER B 1 84 ? -9.080 26.469 82.367 1.00 47.80 107 SER B O 1
ATOM 2565 N N . LYS B 1 85 ? -10.415 24.843 83.184 1.00 50.14 108 LYS B N 1
ATOM 2566 C CA . LYS B 1 85 ? -10.703 24.273 81.873 1.00 46.34 108 LYS B CA 1
ATOM 2567 C C . LYS B 1 85 ? -11.351 25.314 80.968 1.00 50.85 108 LYS B C 1
ATOM 2568 O O . LYS B 1 85 ? -12.280 26.016 81.375 1.00 60.21 108 LYS B O 1
ATOM 2574 N N . ASP B 1 86 ? -10.843 25.418 79.731 1.00 45.99 109 ASP B N 1
ATOM 2575 C CA . ASP B 1 86 ? -11.362 26.365 78.738 1.00 51.20 109 ASP B CA 1
ATOM 2576 C C . ASP B 1 86 ? -11.081 25.764 77.356 1.00 51.84 109 ASP B C 1
ATOM 2577 O O . ASP B 1 86 ? -10.068 26.048 76.712 1.00 50.59 109 ASP B O 1
ATOM 2582 N N . ILE B 1 87 ? -12.011 24.920 76.899 1.00 54.26 110 ILE B N 1
ATOM 2583 C CA . ILE B 1 87 ? -11.789 24.123 75.694 1.00 52.85 110 ILE B CA 1
ATOM 2584 C C . ILE B 1 87 ? -11.635 25.008 74.463 1.00 48.80 110 ILE B C 1
ATOM 2585 O O . ILE B 1 87 ? -10.857 24.688 73.555 1.00 47.91 110 ILE B O 1
ATOM 2590 N N . ASN B 1 88 ? -12.349 26.134 74.408 1.00 47.80 111 ASN B N 1
ATOM 2591 C CA . ASN B 1 88 ? -12.187 27.046 73.283 1.00 46.07 111 ASN B CA 1
ATOM 2592 C C . ASN B 1 88 ? -10.880 27.827 73.343 1.00 47.61 111 ASN B C 1
ATOM 2593 O O . ASN B 1 88 ? -10.394 28.273 72.297 1.00 49.93 111 ASN B O 1
ATOM 2598 N N . GLU B 1 89 ? -10.301 28.003 74.533 1.00 45.46 112 GLU B N 1
ATOM 2599 C CA . GLU B 1 89 ? -8.992 28.642 74.627 1.00 48.32 112 GLU B CA 1
ATOM 2600 C C . GLU B 1 89 ? -7.881 27.683 74.223 1.00 46.30 112 GLU B C 1
ATOM 2601 O O . GLU B 1 89 ? -6.937 28.079 73.530 1.00 42.11 112 GLU B O 1
ATOM 2607 N N . SER B 1 90 ? -7.981 26.421 74.654 1.00 45.86 113 SER B N 1
ATOM 2608 C CA . SER B 1 90 ? -7.022 25.402 74.243 1.00 39.87 113 SER B CA 1
ATOM 2609 C C . SER B 1 90 ? -6.897 25.327 72.729 1.00 37.68 113 SER B C 1
ATOM 2610 O O . SER B 1 90 ? -5.817 25.031 72.206 1.00 40.07 113 SER B O 1
ATOM 2613 N N . ILE B 1 91 ? -7.989 25.597 72.012 1.00 32.37 114 ILE B N 1
ATOM 2614 C CA . ILE B 1 91 ? -7.969 25.512 70.558 1.00 37.23 114 ILE B CA 1
ATOM 2615 C C . ILE B 1 91 ? -7.136 26.640 69.965 1.00 40.43 114 ILE B C 1
ATOM 2616 O O . ILE B 1 91 ? -6.399 26.438 68.992 1.00 41.83 114 ILE B O 1
ATOM 2621 N N . LYS B 1 92 ? -7.235 27.844 70.540 1.00 41.00 115 LYS B N 1
ATOM 2622 C CA . LYS B 1 92 ? -6.389 28.948 70.097 1.00 39.97 115 LYS B CA 1
ATOM 2623 C C . LYS B 1 92 ? -4.917 28.563 70.139 1.00 44.59 115 LYS B C 1
ATOM 2624 O O . LYS B 1 92 ? -4.150 28.899 69.228 1.00 43.11 115 LYS B O 1
ATOM 2630 N N . TRP B 1 93 ? -4.509 27.837 71.181 1.00 42.11 116 TRP B N 1
ATOM 2631 C CA . TRP B 1 93 ? -3.107 27.472 71.345 1.00 32.53 116 TRP B CA 1
ATOM 2632 C C . TRP B 1 93 ? -2.723 26.297 70.454 1.00 37.63 116 TRP B C 1
ATOM 2633 O O . TRP B 1 93 ? -1.691 26.339 69.776 1.00 37.28 116 TRP B O 1
ATOM 2644 N N . PHE B 1 94 ? -3.536 25.235 70.456 1.00 40.79 117 PHE B N 1
ATOM 2645 C CA . PHE B 1 94 ? -3.313 24.124 69.535 1.00 36.70 117 PHE B CA 1
ATOM 2646 C C . PHE B 1 94 ? -3.183 24.622 68.100 1.00 40.34 117 PHE B C 1
ATOM 2647 O O . PHE B 1 94 ? -2.340 24.137 67.338 1.00 42.70 117 PHE B O 1
ATOM 2655 N N . ARG B 1 95 ? -4.012 25.599 67.722 1.00 36.92 118 ARG B N 1
ATOM 2656 C CA . ARG B 1 95 ? -3.992 26.141 66.367 1.00 34.09 118 ARG B CA 1
ATOM 2657 C C . ARG B 1 95 ? -2.630 26.733 66.031 1.00 34.56 118 ARG B C 1
ATOM 2658 O O . ARG B 1 95 ? -1.980 26.326 65.062 1.00 34.20 118 ARG B O 1
ATOM 2666 N N . LYS B 1 96 ? -2.189 27.711 66.825 1.00 39.30 119 LYS B N 1
ATOM 2667 C CA . LYS B 1 96 ? -0.935 28.398 66.538 1.00 41.88 119 LYS B CA 1
ATOM 2668 C C . LYS B 1 96 ? 0.241 27.432 66.560 1.00 36.66 119 LYS B C 1
ATOM 2669 O O . LYS B 1 96 ? 1.151 27.534 65.729 1.00 38.30 119 LYS B O 1
ATOM 2675 N N . ALA B 1 97 ? 0.236 26.481 67.499 1.00 37.56 120 ALA B N 1
ATOM 2676 C CA . ALA B 1 97 ? 1.285 25.467 67.516 1.00 37.42 120 ALA B CA 1
ATOM 2677 C C . ALA B 1 97 ? 1.200 24.571 66.287 1.00 33.86 120 ALA B C 1
ATOM 2678 O O . ALA B 1 97 ? 2.228 24.155 65.742 1.00 32.15 120 ALA B O 1
ATOM 2680 N N . ALA B 1 98 ? -0.019 24.265 65.834 1.00 33.44 121 ALA B N 1
ATOM 2681 C CA . ALA B 1 98 ? -0.170 23.440 64.640 1.00 33.19 121 ALA B CA 1
ATOM 2682 C C . ALA B 1 98 ? 0.252 24.199 63.389 1.00 39.24 121 ALA B C 1
ATOM 2683 O O . ALA B 1 98 ? 0.836 23.614 62.469 1.00 38.22 121 ALA B O 1
ATOM 2685 N N . GLU B 1 99 ? -0.031 25.503 63.334 1.00 40.98 122 GLU B N 1
ATOM 2686 C CA . GLU B 1 99 ? 0.407 26.317 62.207 1.00 37.26 122 GLU B CA 1
ATOM 2687 C C . GLU B 1 99 ? 1.921 26.468 62.152 1.00 40.23 122 GLU B C 1
ATOM 2688 O O . GLU B 1 99 ? 2.446 26.906 61.122 1.00 39.74 122 GLU B O 1
ATOM 2694 N N . GLN B 1 100 ? 2.629 26.126 63.227 1.00 39.61 123 GLN B N 1
ATOM 2695 C CA . GLN B 1 100 ? 4.081 26.035 63.220 1.00 35.76 123 GLN B CA 1
ATOM 2696 C C . GLN B 1 100 ? 4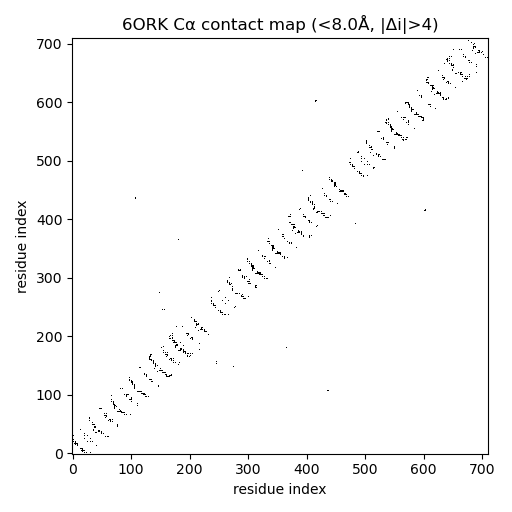.567 24.613 62.967 1.00 33.75 123 GLN B C 1
ATOM 2697 O O . GLN B 1 100 ? 5.746 24.323 63.191 1.00 36.17 123 GLN B O 1
ATOM 2703 N N . ASN B 1 101 ? 3.673 23.722 62.525 1.00 33.00 124 ASN B N 1
ATOM 2704 C CA . ASN B 1 101 ? 4.019 22.358 62.115 1.00 34.70 124 ASN B CA 1
ATOM 2705 C C . ASN B 1 101 ? 4.520 21.517 63.293 1.00 37.59 124 ASN B C 1
ATOM 2706 O O . ASN B 1 101 ? 5.519 20.803 63.190 1.00 44.58 124 ASN B O 1
ATOM 2711 N N . ASP B 1 102 ? 3.808 21.594 64.419 1.00 31.91 125 ASP B N 1
ATOM 2712 C CA . ASP B 1 102 ? 4.109 20.752 65.564 1.00 28.84 125 ASP B CA 1
ATOM 2713 C C . ASP B 1 102 ? 3.255 19.468 65.470 1.00 31.95 125 ASP B C 1
ATOM 2714 O O . ASP B 1 102 ? 2.031 19.582 65.602 1.00 28.60 125 ASP B O 1
ATOM 2719 N N . PRO B 1 103 ? 3.865 18.310 65.275 1.00 33.10 126 PRO B N 1
ATOM 2720 C CA . PRO B 1 103 ? 3.047 17.101 64.992 1.00 28.41 126 PRO B CA 1
ATOM 2721 C C . PRO B 1 103 ? 1.980 16.807 66.030 1.00 27.68 126 PRO B C 1
ATOM 2722 O O . PRO B 1 103 ? 0.840 16.488 65.668 1.00 31.04 126 PRO B O 1
ATOM 2726 N N . ASP B 1 104 ? 2.315 16.906 67.318 1.00 27.52 127 ASP B N 1
ATOM 2727 C CA . ASP B 1 104 ? 1.334 16.615 68.357 1.00 33.89 127 ASP B CA 1
ATOM 2728 C C . ASP B 1 104 ? 0.207 17.639 68.369 1.00 35.09 127 ASP B C 1
ATOM 2729 O O . ASP B 1 104 ? -0.927 17.306 68.732 1.00 36.61 127 ASP B O 1
ATOM 2734 N N . ALA B 1 105 ? 0.495 18.883 67.981 1.00 27.82 128 ALA B N 1
ATOM 2735 C CA . ALA B 1 105 ? -0.571 19.864 67.821 1.00 25.82 128 ALA B CA 1
ATOM 2736 C C . ALA B 1 105 ? -1.402 19.565 66.582 1.00 27.13 128 ALA B C 1
ATOM 2737 O O . ALA B 1 105 ? -2.634 19.676 66.610 1.00 25.93 128 ALA B O 1
ATOM 2739 N N . GLU B 1 106 ? -0.745 19.172 65.488 1.00 29.15 129 GLU B N 1
ATOM 2740 C CA . GLU B 1 106 ? -1.468 18.838 64.266 1.00 24.02 129 GLU B CA 1
ATOM 2741 C C . GLU B 1 106 ? -2.386 17.641 64.464 1.00 28.02 129 GLU B C 1
ATOM 2742 O O . GLU B 1 106 ? -3.445 17.564 63.831 1.00 32.12 129 GLU B O 1
ATOM 2756 N N . LYS B 1 108 ? -3.779 16.719 67.418 1.00 30.96 131 LYS B N 1
ATOM 2757 C CA . LYS B 1 108 ? -4.914 17.184 68.207 1.00 27.63 131 LYS B CA 1
ATOM 2758 C C . LYS B 1 108 ? -5.963 17.811 67.301 1.00 27.68 131 LYS B C 1
ATOM 2759 O O . LYS B 1 108 ? -7.157 17.509 67.407 1.00 31.19 131 LYS B O 1
ATOM 2773 N N . GLY B 1 110 ? -6.457 17.233 64.137 1.00 27.89 133 GLY B N 1
ATOM 2774 C CA . GLY B 1 110 ? -7.121 16.179 63.388 1.00 29.69 133 GLY B CA 1
ATOM 2775 C C . GLY B 1 110 ? -8.190 15.486 64.207 1.00 28.57 133 GLY B C 1
ATOM 2776 O O . GLY B 1 110 ? -9.298 15.237 63.727 1.00 33.79 133 GLY B O 1
ATOM 2777 N N . TYR B 1 111 ? -7.871 15.173 65.463 1.00 24.92 134 TYR B N 1
ATOM 2778 C CA . TYR B 1 111 ? -8.858 14.560 66.344 1.00 26.56 134 TYR B CA 1
ATOM 2779 C C . TYR B 1 111 ? -10.011 15.516 66.618 1.00 31.54 134 TYR B C 1
ATOM 2780 O O . TYR B 1 111 ? -11.183 15.124 66.575 1.00 30.31 134 TYR B O 1
ATOM 2789 N N . LEU B 1 112 ? -9.696 16.783 66.902 1.00 34.17 135 LEU B N 1
ATOM 2790 C CA . LEU B 1 112 ? -10.742 17.752 67.214 1.00 26.04 135 LEU B CA 1
ATOM 2791 C C . LEU B 1 112 ? -11.666 17.976 66.023 1.00 27.37 135 LEU B C 1
ATOM 2792 O O . LEU B 1 112 ? -12.888 18.072 66.185 1.00 33.37 135 LEU B O 1
ATOM 2797 N N . THR B 1 113 ? -11.101 18.054 64.817 1.00 27.34 136 THR B N 1
ATOM 2798 C CA . THR B 1 113 ? -11.924 18.270 63.632 1.00 31.79 136 THR B CA 1
ATOM 2799 C C . THR B 1 113 ? -12.712 17.013 63.271 1.00 33.39 136 THR B C 1
ATOM 2800 O O . THR B 1 113 ? -13.874 17.101 62.857 1.00 35.24 136 THR B O 1
ATOM 2804 N N . ALA B 1 114 ? -12.104 15.835 63.438 1.00 29.87 137 ALA B N 1
ATOM 2805 C CA . ALA B 1 114 ? -12.796 14.591 63.105 1.00 27.64 137 ALA B CA 1
ATOM 2806 C C . ALA B 1 114 ? -14.010 14.372 63.998 1.00 29.39 137 ALA B C 1
ATOM 2807 O O . ALA B 1 114 ? -15.070 13.948 63.524 1.00 42.06 137 ALA B O 1
ATOM 2809 N N . THR B 1 115 ? -13.874 14.651 65.292 1.00 28.48 138 THR B N 1
ATOM 2810 C CA . THR B 1 115 ? -14.969 14.472 66.235 1.00 34.51 138 THR B CA 1
ATOM 2811 C C . THR B 1 115 ? -15.819 15.723 66.411 1.00 35.50 138 THR B C 1
ATOM 2812 O O . THR B 1 115 ? -16.923 15.629 66.959 1.00 34.09 138 THR B O 1
ATOM 2816 N N . GLY B 1 116 ? -15.341 16.881 65.964 1.00 36.94 139 GLY B N 1
ATOM 2817 C CA . GLY B 1 116 ? -16.088 18.114 66.119 1.00 40.31 139 GLY B CA 1
ATOM 2818 C C . GLY B 1 116 ? -16.219 18.534 67.568 1.00 42.20 139 GLY B C 1
ATOM 2819 O O . GLY B 1 116 ? -17.317 18.844 68.040 1.00 39.95 139 GLY B O 1
ATOM 2820 N N . THR B 1 117 ? -15.093 18.558 68.284 1.00 41.07 140 THR B N 1
ATOM 2821 C CA . THR B 1 117 ? -15.117 18.788 69.725 1.00 49.61 140 THR B CA 1
ATOM 2822 C C . THR B 1 117 ? -15.244 20.274 70.052 1.00 56.33 140 THR B C 1
ATOM 2823 O O . THR B 1 117 ? -16.183 20.693 70.735 1.00 62.30 140 THR B O 1
ATOM 2827 N N . GLY B 1 118 ? -14.300 21.083 69.581 1.00 37.00 141 GLY B N 1
ATOM 2828 C CA . GLY B 1 118 ? -14.404 22.516 69.758 1.00 31.26 141 GLY B CA 1
ATOM 2829 C C . GLY B 1 118 ? -14.538 23.219 68.426 1.00 39.65 141 GLY B C 1
ATOM 2830 O O . GLY B 1 118 ? -14.609 24.450 68.357 1.00 42.59 141 GLY B O 1
ATOM 2831 N N . VAL B 1 119 ? -14.568 22.429 67.352 1.00 43.23 142 VAL B N 1
ATOM 2832 C CA . VAL B 1 119 ? -14.660 22.928 65.989 1.00 39.36 142 VAL B CA 1
ATOM 2833 C C . VAL B 1 119 ? -15.822 22.219 65.305 1.00 41.58 142 VAL B C 1
ATOM 2834 O O . VAL B 1 119 ? -16.362 21.233 65.809 1.00 39.36 142 VAL B O 1
ATOM 2838 N N . LYS B 1 120 ? -16.211 22.742 64.145 1.00 42.25 143 LYS B N 1
ATOM 2839 C CA . LYS B 1 120 ? -17.213 22.074 63.327 1.00 42.81 143 LYS B CA 1
ATOM 2840 C C . LYS B 1 120 ? -16.636 20.784 62.758 1.00 43.57 143 LYS B C 1
ATOM 2841 O O . LYS B 1 120 ? -15.489 20.752 62.301 1.00 44.73 143 LYS B O 1
ATOM 2847 N N . LYS B 1 121 ? -17.428 19.714 62.801 1.00 46.28 144 LYS B N 1
ATOM 2848 C CA . LYS B 1 121 ? -16.996 18.444 62.235 1.00 38.62 144 LYS B CA 1
ATOM 2849 C C . LYS B 1 121 ? -16.678 18.605 60.755 1.00 37.34 144 LYS B C 1
ATOM 2850 O O . LYS B 1 121 ? -17.417 19.251 60.009 1.00 45.11 144 LYS B O 1
ATOM 2856 N N . ASP B 1 122 ? -15.560 18.013 60.335 1.00 36.40 145 ASP B N 1
ATOM 2857 C CA . ASP B 1 122 ? -15.127 18.136 58.946 1.00 38.28 145 ASP B CA 1
ATOM 2858 C C . ASP B 1 122 ? -14.142 16.954 58.679 1.00 39.64 145 ASP B C 1
ATOM 2859 O O . ASP B 1 122 ? -12.952 17.110 58.822 1.00 41.14 145 ASP B O 1
ATOM 2864 N N . TYR B 1 123 ? -14.733 15.822 58.301 1.00 40.87 146 TYR B N 1
ATOM 2865 C CA . TYR B 1 123 ? -13.916 14.643 58.006 1.00 49.53 146 TYR B CA 1
ATOM 2866 C C . TYR B 1 123 ? -12.863 14.917 56.940 1.00 48.20 146 TYR B C 1
ATOM 2867 O O . TYR B 1 123 ? -11.865 14.190 56.868 1.00 41.62 146 TYR B O 1
ATOM 2876 N N . GLN B 1 124 ? -13.055 15.947 56.113 1.00 53.42 147 GLN B N 1
ATOM 2877 C CA . GLN B 1 124 ? -12.056 16.301 55.110 1.00 49.56 147 GLN B CA 1
ATOM 2878 C C . GLN B 1 124 ? -10.896 17.072 55.729 1.00 49.62 147 GLN B C 1
ATOM 2879 O O . GLN B 1 124 ? -9.730 16.709 55.539 1.00 42.96 147 GLN B O 1
ATOM 2885 N N . GLU B 1 125 ? -11.200 18.144 56.467 1.00 51.59 148 GLU B N 1
ATOM 2886 C CA . GLU B 1 125 ? -10.155 18.881 57.170 1.00 43.26 148 GLU B CA 1
ATOM 2887 C C . GLU B 1 125 ? -9.391 17.975 58.124 1.00 38.85 148 GLU B C 1
ATOM 2888 O O . GLU B 1 125 ? -8.167 18.092 58.255 1.00 38.76 148 GLU B O 1
ATOM 2894 N N . ALA B 1 126 ? -10.097 17.062 58.795 1.00 41.21 149 ALA B N 1
ATOM 2895 C CA . ALA B 1 126 ? -9.459 16.195 59.780 1.00 35.93 149 ALA B CA 1
ATOM 2896 C C . ALA B 1 126 ? -8.365 15.344 59.148 1.00 35.79 149 ALA B C 1
ATOM 2897 O O . ALA B 1 126 ? -7.263 15.226 59.693 1.00 30.65 149 ALA B O 1
ATOM 2899 N N . ILE B 1 127 ? -8.658 14.741 57.992 1.00 35.75 150 ILE B N 1
ATOM 2900 C CA . ILE B 1 127 ? -7.666 13.915 57.307 1.00 37.96 150 ILE B CA 1
ATOM 2901 C C . ILE B 1 127 ? -6.430 14.741 56.973 1.00 47.88 150 ILE B C 1
ATOM 2902 O O . ILE B 1 127 ? -5.292 14.285 57.144 1.00 49.43 150 ILE B O 1
ATOM 2907 N N . GLN B 1 128 ? -6.638 15.972 56.497 1.00 44.89 151 GLN B N 1
ATOM 2908 C CA . GLN B 1 128 ? -5.521 16.865 56.198 1.00 36.15 151 GLN B CA 1
ATOM 2909 C C . GLN B 1 128 ? -4.622 17.045 57.415 1.00 36.31 151 GLN B C 1
ATOM 2910 O O . GLN B 1 128 ? -3.390 17.020 57.305 1.00 35.06 151 GLN B O 1
ATOM 2916 N N . TRP B 1 129 ? -5.231 17.224 58.590 1.00 31.86 152 TRP B N 1
ATOM 2917 C CA . TRP B 1 129 ? -4.462 17.488 59.802 1.00 28.72 152 TRP B CA 1
ATOM 2918 C C . TRP B 1 129 ? -3.596 16.291 60.180 1.00 29.86 152 TRP B C 1
ATOM 2919 O O . TRP B 1 129 ? -2.412 16.445 60.503 1.00 28.91 152 TRP B O 1
ATOM 2930 N N . TYR B 1 130 ? -4.175 15.086 60.154 1.00 34.35 153 TYR B N 1
ATOM 2931 C CA . TYR B 1 130 ? -3.397 13.888 60.457 1.00 30.51 153 TYR B CA 1
ATOM 2932 C C . TYR B 1 130 ? -2.255 13.702 59.466 1.00 29.08 153 TYR B C 1
ATOM 2933 O O . TYR B 1 130 ? -1.150 13.302 59.848 1.00 35.39 153 TYR B O 1
ATOM 2942 N N . GLN B 1 131 ? -2.503 13.964 58.182 1.00 29.28 154 GLN B N 1
ATOM 2943 C CA . GLN B 1 131 ? -1.482 13.672 57.184 1.00 36.29 154 GLN B CA 1
ATOM 2944 C C . GLN B 1 131 ? -0.312 14.643 57.278 1.00 30.94 154 GLN B C 1
ATOM 2945 O O . GLN B 1 131 ? 0.822 14.271 56.952 1.00 31.93 154 GLN B O 1
ATOM 2951 N N . ARG B 1 132 ? -0.554 15.880 57.724 1.00 30.41 155 ARG B N 1
ATOM 2952 C CA . ARG B 1 132 ? 0.559 16.756 58.073 1.00 30.83 155 ARG B CA 1
ATOM 2953 C C . ARG B 1 132 ? 1.349 16.169 59.235 1.00 31.12 155 ARG B C 1
ATOM 2954 O O . ARG B 1 132 ? 2.585 16.166 59.224 1.00 36.45 155 ARG B O 1
ATOM 2962 N N . ALA B 1 133 ? 0.642 15.662 60.247 1.00 33.47 156 ALA B N 1
ATOM 2963 C CA . ALA B 1 133 ? 1.301 15.070 61.407 1.00 29.87 156 ALA B CA 1
ATOM 2964 C C . ALA B 1 133 ? 2.190 13.903 61.000 1.00 35.39 156 ALA B C 1
ATOM 2965 O O . ALA B 1 133 ? 3.339 13.798 61.445 1.00 42.23 156 ALA B O 1
ATOM 2967 N N . ALA B 1 134 ? 1.674 13.017 60.142 1.00 36.08 157 ALA B N 1
ATOM 2968 C CA . ALA B 1 134 ? 2.474 11.889 59.677 1.00 37.09 157 ALA B CA 1
ATOM 2969 C C . ALA B 1 134 ? 3.711 12.364 58.925 1.00 41.58 157 ALA B C 1
ATOM 2970 O O . ALA B 1 134 ? 4.794 11.781 59.060 1.00 33.23 157 ALA B O 1
ATOM 2972 N N . GLU B 1 135 ? 3.571 13.429 58.131 1.00 41.74 158 GLU B N 1
ATOM 2973 C CA . GLU B 1 135 ? 4.723 14.001 57.447 1.00 36.46 158 GLU B CA 1
ATOM 2974 C C . GLU B 1 135 ? 5.728 14.598 58.422 1.00 33.87 158 GLU B C 1
ATOM 2975 O O . GLU B 1 135 ? 6.891 14.794 58.054 1.00 35.26 158 GLU B O 1
ATOM 2981 N N . HIS B 1 136 ? 5.312 14.880 59.656 1.00 32.80 159 HIS B N 1
ATOM 2982 C CA . HIS B 1 136 ? 6.159 15.560 60.626 1.00 34.79 159 HIS B CA 1
ATOM 2983 C C . HIS B 1 136 ? 6.661 14.638 61.732 1.00 35.11 159 HIS B C 1
ATOM 2984 O O . HIS B 1 136 ? 7.257 15.119 62.701 1.00 36.94 159 HIS B O 1
ATOM 2991 N N . GLY B 1 137 ? 6.435 13.325 61.620 1.00 37.69 160 GLY B N 1
ATOM 2992 C CA . GLY B 1 137 ? 7.074 12.337 62.474 1.00 41.77 160 GLY B CA 1
ATOM 2993 C C . GLY B 1 137 ? 6.110 11.481 63.275 1.00 46.78 160 GLY B C 1
ATOM 2994 O O . GLY B 1 137 ? 6.447 10.345 63.626 1.00 52.80 160 GLY B O 1
ATOM 2995 N N . ASP B 1 138 ? 4.925 12.006 63.580 1.00 42.80 161 ASP B N 1
ATOM 2996 C CA . ASP B 1 138 ? 3.968 11.291 64.425 1.00 39.37 161 ASP B CA 1
ATOM 2997 C C . ASP B 1 138 ? 3.498 10.034 63.703 1.00 36.41 161 ASP B C 1
ATOM 2998 O O . ASP B 1 138 ? 2.651 10.091 62.810 1.00 40.35 161 ASP B O 1
ATOM 3003 N N . SER B 1 139 ? 4.048 8.884 64.102 1.00 35.82 162 SER B N 1
ATOM 3004 C CA . SER B 1 139 ? 3.720 7.613 63.468 1.00 37.61 162 SER B CA 1
ATOM 3005 C C . SER B 1 139 ? 2.338 7.099 63.845 1.00 37.18 162 SER B C 1
ATOM 3006 O O . SER B 1 139 ? 1.858 6.150 63.216 1.00 36.89 162 SER B O 1
ATOM 3009 N N . ALA B 1 140 ? 1.690 7.689 64.850 1.00 33.26 163 ALA B N 1
ATOM 3010 C CA . ALA B 1 140 ? 0.349 7.254 65.215 1.00 31.00 163 ALA B CA 1
ATOM 3011 C C . ALA B 1 140 ? -0.696 7.676 64.191 1.00 34.61 163 ALA B C 1
ATOM 3012 O O . ALA B 1 140 ? -1.764 7.060 64.126 1.00 31.77 163 ALA B O 1
ATOM 3014 N N . ALA B 1 141 ? -0.405 8.698 63.381 1.00 35.43 164 ALA B N 1
ATOM 3015 C CA . ALA B 1 141 ? -1.427 9.264 62.506 1.00 26.82 164 ALA B CA 1
ATOM 3016 C C . ALA B 1 141 ? -1.823 8.314 61.383 1.00 28.36 164 ALA B C 1
ATOM 3017 O O . ALA B 1 141 ? -2.966 8.364 60.917 1.00 34.01 164 ALA B O 1
ATOM 3019 N N . TYR B 1 142 ? -0.908 7.447 60.940 1.00 30.00 165 TYR B N 1
ATOM 3020 C CA . TYR B 1 142 ? -1.192 6.586 59.794 1.00 26.82 165 TYR B CA 1
ATOM 3021 C C . TYR B 1 142 ? -2.407 5.701 60.049 1.00 31.47 165 TYR B C 1
ATOM 3022 O O . TYR B 1 142 ? -3.301 5.596 59.200 1.00 29.90 165 TYR B O 1
ATOM 3031 N N . ALA B 1 143 ? -2.454 5.051 61.215 1.00 28.74 166 ALA B N 1
ATOM 3032 C CA . ALA B 1 143 ? -3.622 4.246 61.560 1.00 23.27 166 ALA B CA 1
ATOM 3033 C C . ALA B 1 143 ? -4.882 5.099 61.601 1.00 24.45 166 ALA B C 1
ATOM 3034 O O . ALA B 1 143 ? -5.963 4.646 61.205 1.00 25.16 166 ALA B O 1
ATOM 3036 N N . GLN B 1 144 ? -4.760 6.346 62.064 1.00 27.20 167 GLN B N 1
ATOM 3037 C CA . GLN B 1 144 ? -5.924 7.220 62.155 1.00 26.73 167 GLN B CA 1
ATOM 3038 C C . GLN B 1 144 ? -6.439 7.606 60.774 1.00 24.07 167 GLN B C 1
ATOM 3039 O O . GLN B 1 144 ? -7.654 7.640 60.548 1.00 22.86 167 GLN B O 1
ATOM 3045 N N . ILE B 1 145 ? -5.534 7.900 59.836 1.00 25.87 168 ILE B N 1
ATOM 3046 C CA . ILE B 1 145 ? -5.956 8.219 58.473 1.00 26.58 168 ILE B CA 1
ATOM 3047 C C . ILE B 1 145 ? -6.619 7.008 57.829 1.00 26.28 168 ILE B C 1
ATOM 3048 O O . ILE B 1 145 ? -7.697 7.111 57.232 1.00 24.01 168 ILE B O 1
ATOM 3053 N N . GLY B 1 146 ? -5.984 5.839 57.946 1.00 25.49 169 GLY B N 1
ATOM 3054 C CA . GLY B 1 146 ? -6.531 4.628 57.360 1.00 23.89 169 GLY B CA 1
ATOM 3055 C C . GLY B 1 146 ? -7.891 4.240 57.900 1.00 28.51 169 GLY B C 1
ATOM 3056 O O . GLY B 1 146 ? -8.639 3.533 57.219 1.00 32.20 169 GLY B O 1
ATOM 3057 N N . LEU B 1 147 ? -8.232 4.687 59.110 1.00 25.01 170 LEU B N 1
ATOM 3058 C CA . LEU B 1 147 ? -9.548 4.381 59.659 1.00 23.38 170 LEU B CA 1
ATOM 3059 C C . LEU B 1 147 ? -10.655 5.023 58.832 1.00 25.89 170 LEU B C 1
ATOM 3060 O O . LEU B 1 147 ? -11.724 4.428 58.649 1.00 28.68 170 LEU B O 1
ATOM 3065 N N . PHE B 1 148 ? -10.416 6.237 58.325 1.00 28.62 171 PHE B N 1
ATOM 3066 C CA . PHE B 1 148 ? -11.419 6.909 57.505 1.00 30.64 171 PHE B CA 1
ATOM 3067 C C . PHE B 1 148 ? -11.775 6.092 56.271 1.00 32.03 171 PHE B C 1
ATOM 3068 O O . PHE B 1 148 ? -12.899 6.188 55.770 1.00 33.76 171 PHE B O 1
ATOM 3076 N N . TYR B 1 149 ? -10.843 5.282 55.773 1.00 26.63 172 TYR B N 1
ATOM 3077 C CA . TYR B 1 149 ? -11.113 4.461 54.601 1.00 26.53 172 TYR B CA 1
ATOM 3078 C C . TYR B 1 149 ? -11.668 3.087 54.961 1.00 26.93 172 TYR B C 1
ATOM 3079 O O . TYR B 1 149 ? -12.360 2.480 54.138 1.00 38.17 172 TYR B O 1
ATOM 3088 N N . THR B 1 150 ? -11.390 2.581 56.168 1.00 29.28 173 THR B N 1
ATOM 3089 C CA . THR B 1 150 ? -12.047 1.357 56.626 1.00 36.74 173 THR B CA 1
ATOM 3090 C C . THR B 1 150 ? -13.487 1.611 57.035 1.00 33.45 173 THR B C 1
ATOM 3091 O O . THR B 1 150 ? -14.335 0.722 56.888 1.00 30.45 173 THR B O 1
ATOM 3095 N N . LEU B 1 151 ? -13.772 2.796 57.575 1.00 31.42 174 LEU B N 1
ATOM 3096 C CA . LEU B 1 151 ? -15.112 3.124 58.034 1.00 35.45 174 LEU B CA 1
ATOM 3097 C C . LEU B 1 151 ? -15.887 3.990 57.057 1.00 41.26 174 LEU B C 1
ATOM 3098 O O . LEU B 1 151 ? -17.121 3.999 57.111 1.00 52.98 174 LEU B O 1
ATOM 3103 N N . GLY B 1 152 ? -15.204 4.717 56.179 1.00 37.83 175 GLY B N 1
ATOM 3104 C CA . GLY B 1 152 ? -15.890 5.551 55.216 1.00 36.09 175 GLY B CA 1
ATOM 3105 C C . GLY B 1 152 ? -16.503 6.800 55.817 1.00 37.38 175 GLY B C 1
ATOM 3106 O O . GLY B 1 152 ? -17.704 7.042 55.664 1.00 47.03 175 GLY B O 1
ATOM 3107 N N . ASN B 1 153 ? -15.692 7.602 56.508 1.00 39.45 176 ASN B N 1
ATOM 3108 C CA . ASN B 1 153 ? -16.130 8.880 57.068 1.00 45.53 176 ASN B CA 1
ATOM 3109 C C . ASN B 1 153 ? -15.673 9.986 56.122 1.00 47.26 176 ASN B C 1
ATOM 3110 O O . ASN B 1 153 ? -14.504 10.378 56.128 1.00 47.66 176 ASN B O 1
ATOM 3115 N N . GLY B 1 154 ? -16.597 10.491 55.308 1.00 49.34 177 GLY B N 1
ATOM 3116 C CA . GLY B 1 154 ? -16.273 11.526 54.349 1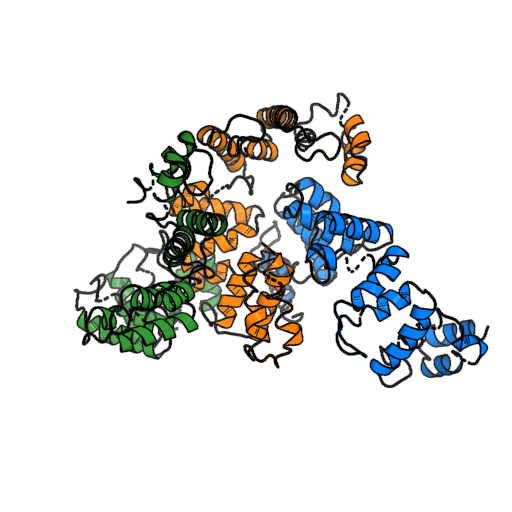.00 50.96 177 GLY B CA 1
ATOM 3117 C C . GLY B 1 154 ? -15.562 11.048 53.103 1.00 47.06 177 GLY B C 1
ATOM 3118 O O . GLY B 1 154 ? -15.266 11.870 52.225 1.00 51.27 177 GLY B O 1
ATOM 3119 N N . VAL B 1 155 ? -15.249 9.756 53.011 1.00 39.06 178 VAL B N 1
ATOM 3120 C CA . VAL B 1 155 ? -14.720 9.142 51.800 1.00 38.07 178 VAL B CA 1
ATOM 3121 C C . VAL B 1 155 ? -15.430 7.809 51.612 1.00 37.12 178 VAL B C 1
ATOM 3122 O O . VAL B 1 155 ? -15.943 7.221 52.569 1.00 39.33 178 VAL B O 1
ATOM 3126 N N . LYS B 1 156 ? -15.473 7.334 50.371 1.00 39.57 179 LYS B N 1
ATOM 3127 C CA . LYS B 1 156 ? -16.023 6.009 50.124 1.00 35.61 179 LYS B CA 1
ATOM 3128 C C . LYS B 1 156 ? -15.100 4.954 50.719 1.00 32.24 179 LYS B C 1
ATOM 3129 O O . LYS B 1 156 ? -13.876 5.032 50.584 1.00 40.14 179 LYS B O 1
ATOM 3135 N N . LYS B 1 157 ? -15.693 3.971 51.392 1.00 31.93 180 LYS B N 1
ATOM 3136 C CA . LYS B 1 157 ? -14.913 2.969 52.110 1.00 31.99 180 LYS B CA 1
ATOM 3137 C C . LYS B 1 157 ? -14.028 2.181 51.152 1.00 28.28 180 LYS B C 1
ATOM 3138 O O . LYS B 1 157 ? -14.523 1.469 50.273 1.00 30.80 180 LYS B O 1
ATOM 3144 N N . ASP B 1 158 ? -12.715 2.313 51.332 1.00 28.28 181 ASP B N 1
ATOM 3145 C CA . ASP B 1 158 ? -11.710 1.700 50.464 1.00 38.56 181 ASP B CA 1
ATOM 3146 C C . ASP B 1 158 ? -10.687 1.026 51.375 1.00 37.16 181 ASP B C 1
ATOM 3147 O O . ASP B 1 158 ? -9.768 1.681 51.874 1.00 41.16 181 ASP B O 1
ATOM 3152 N N . VAL B 1 159 ? -10.844 -0.280 51.587 1.00 32.82 182 VAL B N 1
ATOM 3153 C CA . VAL B 1 159 ? -10.062 -0.941 52.625 1.00 39.45 182 VAL B CA 1
ATOM 3154 C C . VAL B 1 159 ? -8.665 -1.311 52.135 1.00 42.86 182 VAL B C 1
ATOM 3155 O O . VAL B 1 159 ? -7.750 -1.482 52.950 1.00 43.61 182 VAL B O 1
ATOM 3159 N N . ASN B 1 160 ? -8.464 -1.449 50.820 1.00 43.72 183 ASN B N 1
ATOM 3160 C CA . ASN B 1 160 ? -7.108 -1.625 50.308 1.00 44.59 183 ASN B CA 1
ATOM 3161 C C . ASN B 1 160 ? -6.250 -0.413 50.648 1.00 40.73 183 ASN B C 1
ATOM 3162 O O . ASN B 1 160 ? -5.118 -0.549 51.125 1.00 45.16 183 ASN B O 1
ATOM 3167 N N . ARG B 1 161 ? -6.786 0.787 50.407 1.00 42.34 184 ARG B N 1
ATOM 3168 C CA . ARG B 1 161 ? -6.105 2.020 50.788 1.00 40.86 184 ARG B CA 1
ATOM 3169 C C . ARG B 1 161 ? -5.946 2.115 52.298 1.00 39.43 184 ARG B C 1
ATOM 3170 O O . ARG B 1 161 ? -4.882 2.490 52.803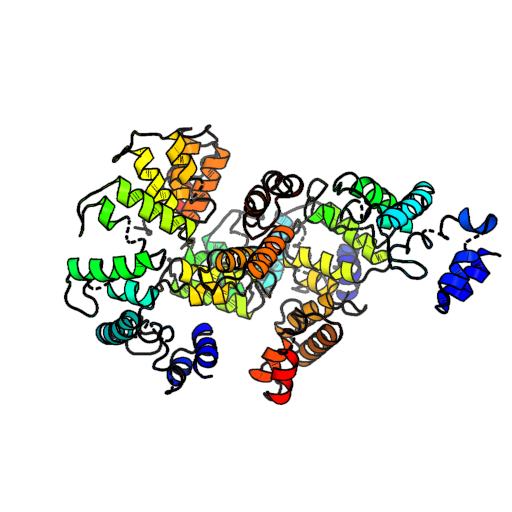 1.00 37.88 184 ARG B O 1
ATOM 3178 N N . ALA B 1 162 ? -7.009 1.794 53.034 1.00 38.13 185 ALA B N 1
ATOM 3179 C CA . ALA B 1 162 ? -6.987 1.879 54.490 1.00 33.00 185 ALA B CA 1
ATOM 3180 C C . ALA B 1 162 ? -5.838 1.074 55.087 1.00 33.08 185 ALA B C 1
ATOM 3181 O O . ALA B 1 162 ? -5.107 1.557 55.960 1.00 35.70 185 ALA B O 1
ATOM 3183 N N . VAL B 1 163 ? -5.683 -0.173 54.640 1.00 34.97 186 VAL B N 1
ATOM 3184 C CA . VAL B 1 163 ? -4.628 -1.020 55.177 1.00 29.70 186 VAL B CA 1
ATOM 3185 C C . VAL B 1 163 ? -3.265 -0.521 54.720 1.00 32.00 186 VAL B C 1
ATOM 3186 O O . VAL B 1 163 ? -2.291 -0.568 55.482 1.00 32.55 186 VAL B O 1
ATOM 3190 N N . GLN B 1 164 ? -3.175 -0.015 53.485 1.00 33.55 187 GLN B N 1
ATOM 3191 C CA . GLN B 1 164 ? -1.938 0.610 53.028 1.00 30.54 187 GLN B CA 1
ATOM 3192 C C . GLN B 1 164 ? -1.451 1.656 54.020 1.00 30.70 187 GLN B C 1
ATOM 3193 O O . GLN B 1 164 ? -0.240 1.832 54.196 1.00 31.17 187 GLN B O 1
ATOM 3199 N N . TYR B 1 165 ? -2.378 2.343 54.692 1.00 34.05 188 TYR B N 1
ATOM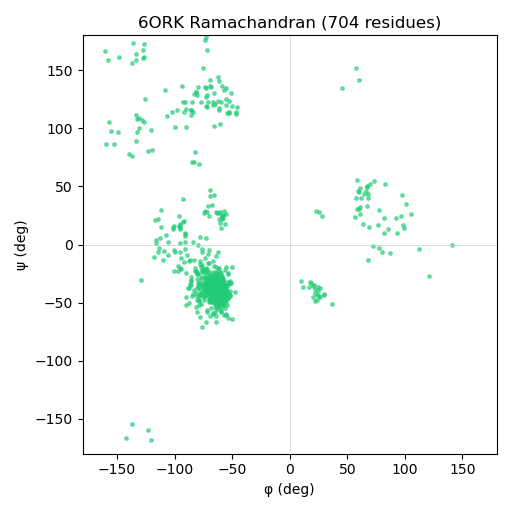 3200 C CA . TYR B 1 165 ? -1.997 3.278 55.744 1.00 25.37 188 TYR B CA 1
ATOM 3201 C C . TYR B 1 165 ? -1.563 2.539 57.005 1.00 25.29 188 TYR B C 1
ATOM 3202 O O . TYR B 1 165 ? -0.618 2.961 57.682 1.00 26.49 188 TYR B O 1
ATOM 3211 N N . TYR B 1 166 ? -2.244 1.436 57.339 1.00 27.86 189 TYR B N 1
ATOM 3212 C CA . TYR B 1 166 ? -1.818 0.620 58.473 1.00 26.31 189 TYR B CA 1
ATOM 3213 C C . TYR B 1 166 ? -0.409 0.080 58.269 1.00 30.44 189 TYR B C 1
ATOM 3214 O O . TYR B 1 166 ? 0.347 -0.065 59.237 1.00 31.44 189 TYR B O 1
ATOM 3223 N N . ILE B 1 167 ? -0.047 -0.233 57.023 1.00 30.52 190 ILE B N 1
ATOM 3224 C CA . ILE B 1 167 ? 1.294 -0.734 56.738 1.00 26.84 190 ILE B CA 1
ATOM 3225 C C . ILE B 1 167 ? 2.336 0.305 57.130 1.00 30.24 190 ILE B C 1
ATOM 3226 O O . ILE B 1 167 ? 3.243 0.027 57.922 1.00 32.34 190 ILE B O 1
ATOM 3239 N N . GLY B 1 169 ? 2.136 2.885 59.101 1.00 28.33 192 GLY B N 1
ATOM 3240 C CA . GLY B 1 169 ? 2.176 3.088 60.540 1.00 28.82 192 GLY B CA 1
ATOM 3241 C C . GLY B 1 169 ? 2.842 1.942 61.279 1.00 32.45 192 GLY B C 1
ATOM 3242 O O . GLY B 1 169 ? 3.522 2.154 62.286 1.00 35.06 192 GLY B O 1
ATOM 3243 N N . ALA B 1 170 ? 2.663 0.714 60.787 1.00 34.84 193 ALA B N 1
ATOM 3244 C CA . ALA B 1 170 ? 3.226 -0.446 61.473 1.00 34.17 193 ALA B CA 1
ATOM 3245 C C . ALA B 1 170 ? 4.749 -0.454 61.392 1.00 36.66 193 ALA B C 1
ATOM 3246 O O . ALA B 1 170 ? 5.430 -0.694 62.396 1.00 30.47 193 ALA B O 1
ATOM 3248 N N . GLN B 1 171 ? 5.304 -0.197 60.203 1.00 43.91 194 GLN B N 1
ATOM 3249 C CA . GLN B 1 171 ? 6.758 -0.174 60.065 1.00 36.70 194 GLN B CA 1
ATOM 3250 C C . GLN B 1 171 ? 7.384 0.945 60.887 1.00 36.39 194 GLN B C 1
ATOM 3251 O O . GLN B 1 171 ? 8.555 0.850 61.271 1.00 40.87 194 GLN B O 1
ATOM 3257 N N . LYS B 1 172 ? 6.624 2.001 61.176 1.00 30.83 195 LYS B N 1
ATOM 3258 C CA . LYS B 1 172 ? 7.115 3.122 61.965 1.00 32.21 195 LYS B CA 1
ATOM 3259 C C . LYS B 1 172 ? 6.752 2.994 63.443 1.00 28.00 195 LYS B C 1
ATOM 3260 O O . LYS B 1 172 ? 6.816 3.984 64.180 1.00 24.74 195 LYS B O 1
ATOM 3266 N N . GLY B 1 173 ? 6.360 1.798 63.882 1.00 29.30 196 GLY B N 1
ATOM 3267 C CA . GLY B 1 173 ? 6.348 1.459 65.293 1.00 31.51 196 GLY B CA 1
ATOM 3268 C C . GLY B 1 173 ? 5.059 1.691 66.050 1.00 36.43 196 GLY B C 1
ATOM 3269 O O . GLY B 1 173 ? 5.100 1.805 67.281 1.00 38.45 196 GLY B O 1
ATOM 3270 N N . ASP B 1 174 ? 3.916 1.745 65.373 1.00 36.66 197 ASP B N 1
ATOM 3271 C CA . ASP B 1 174 ? 2.649 2.037 66.033 1.00 30.11 197 ASP B CA 1
ATOM 3272 C C . ASP B 1 174 ? 1.960 0.737 66.432 1.00 29.69 197 ASP B C 1
ATOM 3273 O O . ASP B 1 174 ? 1.693 -0.118 65.579 1.00 29.47 197 ASP B O 1
ATOM 3278 N N . ALA B 1 175 ? 1.665 0.598 67.727 1.00 30.99 198 ALA B N 1
ATOM 3279 C CA . ALA B 1 175 ? 1.047 -0.626 68.228 1.00 27.87 198 ALA B CA 1
ATOM 3280 C C . ALA B 1 175 ? -0.332 -0.840 67.614 1.00 35.43 198 ALA B C 1
ATOM 3281 O O . ALA B 1 175 ? -0.658 -1.944 67.159 1.00 37.04 198 ALA B O 1
ATOM 3283 N N . ARG B 1 176 ? -1.158 0.210 67.593 1.00 34.30 199 ARG B N 1
ATOM 3284 C CA . ARG B 1 176 ? -2.501 0.083 67.037 1.00 30.84 199 ARG B CA 1
ATOM 3285 C C . ARG B 1 176 ? -2.455 -0.219 65.546 1.00 32.75 199 ARG B C 1
ATOM 3286 O O . ARG B 1 176 ? -3.209 -1.067 65.053 1.00 35.07 199 ARG B O 1
ATOM 3294 N N . ALA B 1 177 ? -1.572 0.463 64.811 1.00 27.58 200 ALA B N 1
ATOM 3295 C CA . ALA B 1 177 ? -1.439 0.195 63.384 1.00 24.89 200 ALA B CA 1
ATOM 3296 C C . ALA B 1 177 ? -0.911 -1.208 63.125 1.00 30.30 200 ALA B C 1
ATOM 3297 O O . ALA B 1 177 ? -1.210 -1.803 62.083 1.00 28.88 200 ALA B O 1
ATOM 3299 N N . GLN B 1 178 ? -0.126 -1.755 64.055 1.00 34.76 201 GLN B N 1
ATOM 3300 C CA . GLN B 1 178 ? 0.379 -3.112 63.883 1.00 33.57 201 GLN B CA 1
ATOM 3301 C C . GLN B 1 178 ? -0.728 -4.140 64.073 1.00 28.13 201 GLN B C 1
ATOM 3302 O O . GLN B 1 178 ? -0.763 -5.159 63.374 1.00 29.75 201 GLN B O 1
ATOM 3308 N N . ALA B 1 179 ? -1.641 -3.889 65.013 1.00 32.78 202 ALA B N 1
ATOM 3309 C CA . ALA B 1 179 ? -2.739 -4.822 65.242 1.00 36.40 202 ALA B CA 1
ATOM 3310 C C . ALA B 1 179 ? -3.694 -4.846 64.057 1.00 36.97 202 ALA B C 1
ATOM 3311 O O . ALA B 1 179 ? -4.120 -5.920 63.613 1.00 40.32 202 ALA B O 1
ATOM 3313 N N . PHE B 1 180 ? -4.048 -3.667 63.537 1.00 33.50 203 PHE B N 1
ATOM 3314 C CA . PHE B 1 180 ? -4.889 -3.603 62.346 1.00 27.32 203 PHE B CA 1
ATOM 3315 C C . PHE B 1 180 ? -4.257 -4.370 61.192 1.00 28.22 203 PHE B C 1
ATOM 3316 O O . PHE B 1 180 ? -4.957 -5.039 60.422 1.00 35.35 203 PHE B O 1
ATOM 3324 N N . LEU B 1 181 ? -2.930 -4.290 61.061 1.00 28.60 204 LEU B N 1
ATOM 3325 C CA . LEU B 1 181 ? -2.245 -5.032 60.009 1.00 32.14 204 LEU B CA 1
ATOM 3326 C C . LEU B 1 181 ? -2.294 -6.532 60.271 1.00 38.21 204 LEU B C 1
ATOM 3327 O O . LEU B 1 181 ? -2.468 -7.325 59.338 1.00 41.28 204 LEU B O 1
ATOM 3332 N N . GLY B 1 182 ? -2.133 -6.942 61.531 1.00 34.95 205 GLY B N 1
ATOM 3333 C CA . GLY B 1 182 ? -2.349 -8.339 61.869 1.00 39.98 205 GLY B CA 1
ATOM 3334 C C . GLY B 1 182 ? -3.766 -8.786 61.572 1.00 45.71 205 GLY B C 1
ATOM 3335 O O . GLY B 1 182 ? -3.988 -9.899 61.089 1.00 46.78 205 GLY B O 1
ATOM 3336 N N . LYS B 1 183 ? -4.744 -7.920 61.852 1.00 45.22 206 LYS B N 1
ATOM 3337 C CA . LYS B 1 183 ? -6.126 -8.206 61.480 1.00 39.99 206 LYS B CA 1
ATOM 3338 C C . LYS B 1 183 ? -6.266 -8.342 59.970 1.00 36.78 206 LYS B C 1
ATOM 3339 O O . LYS B 1 183 ? -6.895 -9.283 59.473 1.00 43.99 206 LYS B O 1
ATOM 3345 N N . ALA B 1 184 ? -5.683 -7.402 59.222 1.00 33.82 207 ALA B N 1
ATOM 3346 C CA . ALA B 1 184 ? -5.792 -7.433 57.767 1.00 37.23 207 ALA B CA 1
ATOM 3347 C C . ALA B 1 184 ? -5.125 -8.671 57.184 1.00 38.66 207 ALA B C 1
ATOM 3348 O O . ALA B 1 184 ? -5.624 -9.259 56.217 1.00 43.23 207 ALA B O 1
ATOM 3350 N N . TYR B 1 185 ? -3.988 -9.078 57.754 1.00 40.17 208 TYR B N 1
ATOM 3351 C CA . TYR B 1 185 ? -3.304 -10.273 57.273 1.00 45.27 208 TYR B CA 1
ATOM 3352 C C . TYR B 1 185 ? -4.031 -11.543 57.695 1.00 43.77 208 TYR B C 1
ATOM 3353 O O . TYR B 1 185 ? -3.997 -12.544 56.974 1.00 44.80 208 TYR B O 1
ATOM 3362 N N . ALA B 1 186 ? -4.687 -11.526 58.851 1.00 38.21 209 ALA B N 1
ATOM 3363 C CA . ALA B 1 186 ? -5.459 -12.677 59.294 1.00 34.02 209 ALA B CA 1
ATOM 3364 C C . ALA B 1 186 ? -6.663 -12.920 58.397 1.00 39.62 209 ALA B C 1
ATOM 3365 O O . ALA B 1 186 ? -6.789 -13.996 57.799 1.00 44.46 209 ALA B O 1
ATOM 3367 N N . LEU B 1 187 ? -7.558 -11.931 58.309 1.00 38.63 210 LEU B N 1
ATOM 3368 C CA . LEU B 1 187 ? -8.808 -12.098 57.579 1.00 30.11 210 LEU B CA 1
ATOM 3369 C C . LEU B 1 187 ? -8.641 -11.941 56.072 1.00 37.51 210 LEU B C 1
ATOM 3370 O O . LEU B 1 187 ? -9.633 -12.080 55.335 1.00 43.83 210 LEU B O 1
ATOM 3375 N N . GLY B 1 188 ? -7.411 -11.668 55.611 1.00 38.90 211 GLY B N 1
ATOM 3376 C CA . GLY B 1 188 ? -7.215 -11.342 54.220 1.00 36.34 211 GLY B CA 1
ATOM 3377 C C . GLY B 1 188 ? -8.027 -10.125 53.833 1.00 44.09 211 GLY B C 1
ATOM 3378 O O . GLY B 1 188 ? -8.446 -9.999 52.679 1.00 44.25 211 GLY B O 1
ATOM 3379 N N . ARG B 1 189 ? -8.245 -9.217 54.789 1.00 49.01 212 ARG B N 1
ATOM 3380 C CA . ARG B 1 189 ? -9.185 -8.119 54.586 1.00 47.02 212 ARG B CA 1
ATOM 3381 C C . ARG B 1 189 ? -8.692 -7.161 53.507 1.00 49.11 212 ARG B C 1
ATOM 3382 O O . ARG B 1 189 ? -9.371 -6.934 52.499 1.00 65.76 212 ARG B O 1
ATOM 3390 N N . GLY B 1 190 ? -7.511 -6.585 53.702 1.00 38.94 213 GLY B N 1
ATOM 3391 C CA . GLY B 1 190 ? -6.987 -5.636 52.742 1.00 40.99 213 GLY B CA 1
ATOM 3392 C C . GLY B 1 190 ? -5.868 -6.219 51.910 1.00 45.77 213 GLY B C 1
ATOM 3393 O O . GLY B 1 190 ? -5.433 -5.612 50.927 1.00 43.28 213 GLY B O 1
ATOM 3394 N N . ILE B 1 191 ? -5.399 -7.409 52.292 1.00 58.43 214 ILE B N 1
ATOM 3395 C CA . ILE B 1 191 ? -4.294 -8.077 51.616 1.00 56.71 214 ILE B CA 1
ATOM 3396 C C . ILE B 1 191 ? -4.669 -9.539 51.391 1.00 62.35 214 ILE B C 1
ATOM 3397 O O . ILE B 1 191 ? -5.540 -10.092 52.061 1.00 62.49 214 ILE B O 1
ATOM 3402 N N . GLN B 1 192 ? -4.008 -10.170 50.434 1.00 65.66 215 GLN B N 1
ATOM 3403 C CA . GLN B 1 192 ? -4.026 -11.630 50.373 1.00 68.81 215 GLN B CA 1
ATOM 3404 C C . GLN B 1 192 ? -3.381 -12.191 51.645 1.00 64.88 215 GLN B C 1
ATOM 3405 O O . GLN B 1 192 ? -2.240 -11.842 51.959 1.00 56.77 215 GLN B O 1
ATOM 3411 N N . PRO B 1 193 ? -4.074 -13.037 52.408 1.00 64.17 216 PRO B N 1
ATOM 3412 C CA . PRO B 1 193 ? -3.605 -13.344 53.768 1.00 63.08 216 PRO B CA 1
ATOM 3413 C C . PRO B 1 193 ? -2.324 -14.165 53.798 1.00 66.02 216 PRO B C 1
ATOM 3414 O O . PRO B 1 193 ? -2.112 -15.070 52.985 1.00 69.89 216 PRO B O 1
ATOM 3418 N N . ASP B 1 194 ? -1.468 -13.821 54.761 1.00 66.38 217 ASP B N 1
ATOM 3419 C CA . ASP B 1 194 ? -0.304 -14.608 55.159 1.00 69.56 217 ASP B CA 1
ATOM 3420 C C . ASP B 1 194 ? -0.302 -14.680 56.685 1.00 64.27 217 ASP B C 1
ATOM 3421 O O . ASP B 1 194 ? -0.107 -13.660 57.353 1.00 58.92 217 ASP B O 1
ATOM 3426 N N . SER B 1 195 ? -0.544 -15.881 57.227 1.00 63.19 218 SER B N 1
ATOM 3427 C CA . SER B 1 195 ? -0.676 -16.061 58.670 1.00 66.34 218 SER B CA 1
ATOM 3428 C C . SER B 1 195 ? 0.672 -15.976 59.382 1.00 65.84 218 SER B C 1
ATOM 3429 O O . SER B 1 195 ? 0.719 -15.721 60.592 1.00 56.72 218 SER B O 1
ATOM 3432 N N . GLU B 1 196 ? 1.775 -16.208 58.662 1.00 63.48 219 GLU B N 1
ATOM 3433 C CA . GLU B 1 196 ? 3.093 -15.953 59.232 1.00 65.17 219 GLU B CA 1
ATOM 3434 C C . GLU B 1 196 ? 3.263 -14.474 59.533 1.00 63.33 219 GLU B C 1
ATOM 3435 O O . GLU B 1 196 ? 3.699 -14.103 60.625 1.00 51.43 219 GLU B O 1
ATOM 3437 N N . LYS B 1 197 ? 2.921 -13.611 58.567 1.00 60.98 220 LYS B N 1
ATOM 3438 C CA . LYS B 1 197 ? 2.938 -12.173 58.809 1.00 48.34 220 LYS B CA 1
ATOM 3439 C C . LYS B 1 197 ? 1.854 -11.767 59.798 1.00 47.94 220 LYS B C 1
ATOM 3440 O O . LYS B 1 197 ? 2.087 -10.920 60.668 1.00 51.82 220 LYS B O 1
ATOM 3446 N N . ALA B 1 198 ? 0.662 -12.357 59.675 1.00 52.63 221 ALA B N 1
ATOM 3447 C CA . ALA B 1 198 ? -0.416 -12.058 60.612 1.00 54.40 221 ALA B CA 1
ATOM 3448 C C . ALA B 1 198 ? 0.012 -12.353 62.041 1.00 50.71 221 ALA B C 1
ATOM 3449 O O . ALA B 1 198 ? -0.235 -11.556 62.953 1.00 48.65 221 ALA B O 1
ATOM 3451 N N . LEU B 1 199 ? 0.672 -13.494 62.250 1.00 53.05 222 LEU B N 1
ATOM 3452 C CA . LEU B 1 199 ? 1.160 -13.835 63.583 1.00 59.83 222 LEU B CA 1
ATOM 3453 C C . LEU B 1 199 ? 2.235 -12.860 64.041 1.00 55.64 222 LEU B C 1
ATOM 3454 O O . LEU B 1 199 ? 2.242 -12.425 65.200 1.00 56.24 222 LEU B O 1
ATOM 3459 N N . TYR B 1 200 ? 3.161 -12.514 63.143 1.00 50.02 223 TYR B N 1
ATOM 3460 C CA . TYR B 1 200 ? 4.237 -11.588 63.482 1.00 47.99 223 TYR B CA 1
ATOM 3461 C C . TYR B 1 200 ? 3.678 -10.277 64.024 1.00 45.09 223 TYR B C 1
ATOM 3462 O O . TYR B 1 200 ? 3.957 -9.890 65.164 1.00 39.18 223 TYR B O 1
ATOM 3471 N N . TRP B 1 201 ? 2.871 -9.585 63.215 1.00 43.90 224 TRP B N 1
ATOM 3472 C CA . TRP B 1 201 ? 2.360 -8.281 63.626 1.00 38.35 224 TRP B CA 1
ATOM 3473 C C . TRP B 1 201 ? 1.485 -8.394 64.867 1.00 44.92 224 TRP B C 1
ATOM 3474 O O . TRP B 1 201 ? 1.487 -7.497 65.719 1.00 41.51 224 TRP B O 1
ATOM 3485 N N . TYR B 1 202 ? 0.736 -9.492 64.989 1.00 47.00 225 TYR B N 1
ATOM 3486 C CA . TYR B 1 202 ? -0.034 -9.747 66.202 1.00 47.20 225 TYR B CA 1
ATOM 3487 C C . TYR B 1 202 ? 0.878 -9.776 67.424 1.00 48.72 225 TYR B C 1
ATOM 3488 O O . TYR B 1 202 ? 0.643 -9.074 68.414 1.00 50.72 225 TYR B O 1
ATOM 3497 N N . LYS B 1 203 ? 1.937 -10.588 67.359 1.00 48.50 226 LYS B N 1
ATOM 3498 C CA . LYS B 1 203 ? 2.903 -10.649 68.452 1.00 44.27 226 LYS B CA 1
ATOM 3499 C C . LYS B 1 203 ? 3.524 -9.285 68.718 1.00 43.83 226 LYS B C 1
ATOM 3500 O O . LYS B 1 203 ? 3.689 -8.883 69.876 1.00 43.38 226 LYS B O 1
ATOM 3506 N N . THR B 1 204 ? 3.875 -8.559 67.653 1.00 41.79 227 THR B N 1
ATOM 3507 C CA . THR B 1 204 ? 4.548 -7.273 67.811 1.00 36.80 227 THR B CA 1
ATOM 3508 C C . THR B 1 204 ? 3.646 -6.260 68.504 1.00 39.89 227 THR B C 1
ATOM 3509 O O . THR B 1 204 ? 4.069 -5.574 69.441 1.00 40.42 227 THR B O 1
ATOM 3513 N N . ALA B 1 205 ? 2.395 -6.147 68.051 1.00 40.69 228 ALA B N 1
ATOM 3514 C CA . ALA B 1 205 ? 1.467 -5.219 68.688 1.00 35.08 228 ALA B CA 1
ATOM 3515 C C . ALA B 1 205 ? 1.202 -5.602 70.138 1.00 36.98 228 ALA B C 1
ATOM 3516 O O . ALA B 1 205 ? 0.882 -4.736 70.961 1.00 36.72 228 ALA B O 1
ATOM 3518 N N . ALA B 1 206 ? 1.339 -6.887 70.473 1.00 41.88 229 ALA B N 1
ATOM 3519 C CA . ALA B 1 206 ? 1.197 -7.308 71.863 1.00 45.37 229 ALA B CA 1
ATOM 3520 C C . ALA B 1 206 ? 2.365 -6.809 72.706 1.00 46.11 229 ALA B C 1
ATOM 3521 O O . ALA B 1 206 ? 2.168 -6.220 73.775 1.00 43.35 229 ALA B O 1
ATOM 3523 N N . ARG B 1 207 ? 3.594 -7.031 72.231 1.00 46.23 230 ARG B N 1
ATOM 3524 C CA . ARG B 1 207 ? 4.773 -6.562 72.952 1.00 39.99 230 ARG B CA 1
ATOM 3525 C C . ARG B 1 207 ? 4.809 -5.040 73.034 1.00 39.87 230 ARG B C 1
ATOM 3526 O O . ARG B 1 207 ? 5.412 -4.480 73.957 1.00 39.79 230 ARG B O 1
ATOM 3534 N N . ASN B 1 208 ? 4.150 -4.358 72.100 1.00 40.19 231 ASN B N 1
ATOM 3535 C CA . ASN B 1 208 ? 4.065 -2.903 72.109 1.00 37.60 231 ASN B CA 1
ATOM 3536 C C . ASN B 1 208 ? 2.853 -2.381 72.871 1.00 32.77 231 ASN B C 1
ATOM 3537 O O . ASN B 1 208 ? 2.638 -1.164 72.904 1.00 25.05 231 ASN B O 1
ATOM 3542 N N . GLY B 1 209 ? 2.056 -3.259 73.471 1.00 33.41 232 GLY B N 1
ATOM 3543 C CA . GLY B 1 209 ? 1.025 -2.847 74.400 1.00 37.26 232 GLY B CA 1
ATOM 3544 C C . GLY B 1 209 ? -0.386 -2.746 73.862 1.00 40.89 232 GLY B C 1
ATOM 3545 O O . GLY B 1 209 ? -1.226 -2.116 74.515 1.00 40.46 232 GLY B O 1
ATOM 3546 N N . ASN B 1 210 ? -0.679 -3.343 72.709 1.00 44.25 233 ASN B N 1
ATOM 3547 C CA . ASN B 1 210 ? -2.029 -3.322 72.153 1.00 40.29 233 ASN B CA 1
ATOM 3548 C C . ASN B 1 210 ? -2.823 -4.474 72.760 1.00 41.57 233 ASN B C 1
ATOM 3549 O O . ASN B 1 210 ? -2.552 -5.646 72.473 1.00 39.90 233 ASN B O 1
ATOM 3554 N N . VAL B 1 211 ? -3.812 -4.136 73.592 1.00 46.50 234 VAL B N 1
ATOM 3555 C CA . VAL B 1 211 ? -4.593 -5.145 74.304 1.00 45.81 234 VAL B CA 1
ATOM 3556 C C . VAL B 1 211 ? -5.353 -6.043 73.336 1.00 40.54 234 VAL B C 1
ATOM 3557 O O . VAL B 1 211 ? -5.641 -7.205 73.650 1.00 41.74 234 VAL B O 1
ATOM 3561 N N . ASN B 1 212 ? -5.683 -5.535 72.146 1.00 40.58 235 ASN B N 1
ATOM 3562 C CA . ASN B 1 212 ? -6.445 -6.337 71.193 1.00 42.19 235 ASN B CA 1
ATOM 3563 C C . ASN B 1 212 ? -5.604 -7.469 70.615 1.00 44.93 235 ASN B C 1
ATOM 3564 O O . ASN B 1 212 ? -6.118 -8.568 70.375 1.00 47.55 235 ASN B O 1
ATOM 3569 N N . ALA B 1 213 ? -4.313 -7.220 70.379 1.00 49.08 236 ALA B N 1
ATOM 3570 C CA . ALA B 1 213 ? -3.434 -8.278 69.892 1.00 58.72 236 ALA B CA 1
ATOM 3571 C C . ALA B 1 213 ? -3.178 -9.333 70.963 1.00 58.38 236 ALA B C 1
ATOM 3572 O O . ALA B 1 213 ? -3.063 -10.521 70.644 1.00 61.40 236 ALA B O 1
ATOM 3582 N N . LYS B 1 215 ? -5.318 -10.017 73.685 1.00 60.22 238 LYS B N 1
ATOM 3583 C CA . LYS B 1 215 ? -6.599 -10.704 73.803 1.00 60.51 238 LYS B CA 1
ATOM 3584 C C . LYS B 1 215 ? -6.834 -11.656 72.637 1.00 60.17 238 LYS B C 1
ATOM 3585 O O . LYS B 1 215 ? -7.316 -12.779 72.828 1.00 62.77 238 LYS B O 1
ATOM 3591 N N . GLU B 1 216 ? -6.488 -11.221 71.420 1.00 50.83 239 GLU B N 1
ATOM 3592 C CA . GLU B 1 216 ? -6.525 -12.116 70.268 1.00 48.74 239 GLU B CA 1
ATOM 3593 C C . GLU B 1 216 ? -5.602 -13.310 70.472 1.00 50.04 239 GLU B C 1
ATOM 3594 O O . GLU B 1 216 ? -6.036 -14.458 70.406 1.00 62.66 239 GLU B O 1
ATOM 3600 N N . LEU B 1 217 ? -4.320 -13.045 70.711 1.00 51.62 240 LEU B N 1
ATOM 3601 C CA . LEU B 1 217 ? -3.328 -14.109 70.847 1.00 62.94 240 LEU B CA 1
ATOM 3602 C C . LEU B 1 217 ? -3.647 -15.039 72.017 1.00 67.17 240 LEU B C 1
ATOM 3603 O O . LEU B 1 217 ? -3.189 -16.186 72.043 1.00 60.99 240 LEU B O 1
ATOM 3608 N N . GLY B 1 218 ? -4.461 -14.593 72.981 1.00 71.91 241 GLY B N 1
ATOM 3609 C CA . GLY B 1 218 ? -5.057 -15.542 73.912 1.00 66.48 241 GLY B CA 1
ATOM 3610 C C . GLY B 1 218 ? -6.014 -16.472 73.202 1.00 74.19 241 GLY B C 1
ATOM 3611 O O . GLY B 1 218 ? -6.013 -17.677 73.439 1.00 78.30 241 GLY B O 1
ATOM 3612 N N . SER B 1 219 ? -6.810 -15.928 72.276 1.00 69.45 242 SER B N 1
ATOM 3613 C CA . SER B 1 219 ? -7.700 -16.775 71.495 1.00 64.67 242 SER B CA 1
ATOM 3614 C C . SER B 1 219 ? -6.959 -17.522 70.394 1.00 61.05 242 SER B C 1
ATOM 3615 O O . SER B 1 219 ? -7.399 -18.607 70.004 1.00 71.60 242 SER B O 1
ATOM 3618 N N . ILE B 1 220 ? -5.862 -16.966 69.854 1.00 51.22 243 ILE B N 1
ATOM 3619 C CA . ILE B 1 220 ? -5.113 -17.703 68.835 1.00 58.00 243 ILE B CA 1
ATOM 3620 C C . ILE B 1 220 ? -4.455 -18.944 69.439 1.00 68.60 243 ILE B C 1
ATOM 3621 O O . ILE B 1 220 ? -4.447 -20.014 68.820 1.00 75.97 243 ILE B O 1
ATOM 3626 N N . TYR B 1 221 ? -3.922 -18.841 70.661 1.00 72.54 244 TYR B N 1
ATOM 3627 C CA . TYR B 1 221 ? -3.196 -19.970 71.243 1.00 81.13 244 TYR B CA 1
ATOM 3628 C C . TYR B 1 221 ? -4.098 -20.974 71.952 1.00 80.72 244 TYR B C 1
ATOM 3629 O O . TYR B 1 221 ? -3.767 -22.166 71.989 1.00 79.68 244 TYR B O 1
ATOM 3638 N N . ALA B 1 222 ? -5.214 -20.529 72.535 1.00 85.62 245 ALA B N 1
ATOM 3639 C CA . ALA B 1 222 ? -6.180 -21.467 73.106 1.00 87.44 245 ALA B CA 1
ATOM 3640 C C . ALA B 1 222 ? -6.710 -22.411 72.031 1.00 90.79 245 ALA B C 1
ATOM 3641 O O . ALA B 1 222 ? -6.627 -23.639 72.156 1.00 90.09 245 ALA B O 1
ATOM 3643 N N . LYS B 1 223 ? -7.245 -21.840 70.956 1.00 87.30 246 LYS B N 1
ATOM 3644 C CA . LYS B 1 223 ? -7.579 -22.603 69.767 1.00 80.92 246 LYS B CA 1
ATOM 3645 C C . LYS B 1 223 ? -6.296 -22.993 69.036 1.00 82.03 246 LYS B C 1
ATOM 3646 O O . LYS B 1 223 ? -5.184 -22.645 69.441 1.00 83.74 246 LYS B O 1
ATOM 3652 N N . GLY B 1 224 ? -6.454 -23.729 67.944 1.00 77.86 247 GLY B N 1
ATOM 3653 C CA . GLY B 1 224 ? -5.320 -24.038 67.099 1.00 73.84 247 GLY B CA 1
ATOM 3654 C C . GLY B 1 224 ? -5.168 -23.034 65.975 1.00 90.71 247 GLY B C 1
ATOM 3655 O O . GLY B 1 224 ? -4.499 -23.308 64.973 1.00 89.07 247 GLY B O 1
ATOM 3656 N N . ARG B 1 225 ? -5.775 -21.860 66.147 1.00 92.02 248 ARG B N 1
ATOM 3657 C CA . ARG B 1 225 ? -5.849 -20.866 65.081 1.00 81.87 248 ARG B CA 1
ATOM 3658 C C . ARG B 1 225 ? -4.463 -20.393 64.655 1.00 81.23 248 ARG B C 1
ATOM 3659 O O . ARG B 1 225 ? -3.570 -20.217 65.490 1.00 89.00 248 ARG B O 1
ATOM 3661 N N . LEU B 1 226 ? -4.300 -20.208 63.337 1.00 79.74 249 LEU B N 1
ATOM 3662 C CA . LEU B 1 226 ? -3.123 -19.656 62.661 1.00 81.89 249 LEU B CA 1
ATOM 3663 C C . LEU B 1 226 ? -2.021 -20.687 62.444 1.00 74.54 249 LEU B C 1
ATOM 3664 O O . LEU B 1 226 ? -0.912 -20.332 62.028 1.00 70.00 249 LEU B O 1
ATOM 3666 N N . GLY B 1 227 ? -2.313 -21.959 62.688 1.00 81.68 250 GLY B N 1
ATOM 3667 C CA . GLY B 1 227 ? -1.301 -22.987 62.583 1.00 93.38 250 GLY B CA 1
ATOM 3668 C C . GLY B 1 227 ? -0.468 -23.180 63.825 1.00 84.21 250 GLY B C 1
ATOM 3669 O O . GLY B 1 227 ? 0.574 -23.844 63.758 1.00 72.42 250 GLY B O 1
ATOM 3670 N N . VAL B 1 228 ? -0.882 -22.614 64.951 1.00 84.42 251 VAL B N 1
ATOM 3671 C CA . VAL B 1 228 ? -0.192 -22.847 66.212 1.00 86.40 251 VAL B CA 1
ATOM 3672 C C . VAL B 1 228 ? -0.663 -24.175 66.788 1.00 97.43 251 VAL B C 1
ATOM 3673 O O . VAL B 1 228 ? -1.863 -24.477 66.801 1.00 95.01 251 VAL B O 1
ATOM 3677 N N . LYS B 1 229 ? 0.283 -25.003 67.195 1.00 92.59 252 LYS B N 1
ATOM 3678 C CA . LYS B 1 229 ? -0.060 -26.120 68.055 1.00 75.35 252 LYS B CA 1
ATOM 3679 C C . LYS B 1 229 ? -0.388 -25.530 69.417 1.00 76.12 252 LYS B C 1
ATOM 3680 O O . LYS B 1 229 ? 0.475 -24.876 70.018 1.00 82.70 252 LYS B O 1
ATOM 3682 N N . PRO B 1 230 ? -1.609 -25.697 69.924 1.00 73.30 253 PRO B N 1
ATOM 3683 C CA . PRO B 1 230 ? -2.021 -24.937 71.111 1.00 75.05 253 PRO B CA 1
ATOM 3684 C C . PRO B 1 230 ? -1.158 -25.217 72.327 1.00 75.78 253 PRO B C 1
ATOM 3685 O O . PRO B 1 230 ? -1.273 -26.269 72.963 1.00 84.91 253 PRO B O 1
ATOM 3689 N N . ASP B 1 231 ? -0.264 -24.280 72.636 1.00 66.12 254 ASP B N 1
ATOM 3690 C CA . ASP B 1 231 ? 0.380 -24.242 73.943 1.00 71.65 254 ASP B CA 1
ATOM 3691 C C . ASP B 1 231 ? -0.592 -23.534 74.879 1.00 79.60 254 ASP B C 1
ATOM 3692 O O . ASP B 1 231 ? -0.475 -22.342 75.167 1.00 84.14 254 ASP B O 1
ATOM 3694 N N . GLN B 1 232 ? -1.594 -24.289 75.343 1.00 77.64 255 GLN B N 1
ATOM 3695 C CA . GLN B 1 232 ? -2.570 -23.726 76.271 1.00 76.64 255 GLN B CA 1
ATOM 3696 C C . GLN B 1 232 ? -1.892 -23.129 77.496 1.00 81.47 255 GLN B C 1
ATOM 3697 O O . GLN B 1 232 ? -2.503 -22.320 78.205 1.00 77.50 255 GLN B O 1
ATOM 3703 N N . GLN B 1 233 ? -0.643 -23.520 77.756 1.00 86.45 256 GLN B N 1
ATOM 3704 C CA . GLN B 1 233 ? 0.251 -22.728 78.589 1.00 89.95 256 GLN B CA 1
ATOM 3705 C C . GLN B 1 233 ? 0.343 -21.297 78.071 1.00 88.60 256 GLN B C 1
ATOM 3706 O O . GLN B 1 233 ? -0.040 -20.341 78.756 1.00 84.56 256 GLN B O 1
ATOM 3712 N N . GLU B 1 234 ? 0.860 -21.138 76.848 1.00 81.99 257 GLU B N 1
ATOM 3713 C CA . GLU B 1 234 ? 0.975 -19.817 76.238 1.00 79.36 257 GLU B CA 1
ATOM 3714 C C . GLU B 1 234 ? -0.384 -19.139 76.143 1.00 74.37 257 GLU B C 1
ATOM 3715 O O . GLU B 1 234 ? -0.493 -17.917 76.309 1.00 74.07 257 GLU B O 1
ATOM 3721 N N . ALA B 1 235 ? -1.437 -19.928 75.895 1.00 71.25 258 ALA B N 1
ATOM 3722 C CA . ALA B 1 235 ? -2.764 -19.405 75.581 1.00 73.16 258 ALA B CA 1
ATOM 3723 C C . ALA B 1 235 ? -3.218 -18.363 76.582 1.00 78.36 258 ALA B C 1
ATOM 3724 O O . ALA B 1 235 ? -3.435 -17.197 76.245 1.00 83.66 258 ALA B O 1
ATOM 3726 N N . GLN B 1 236 ? -3.382 -18.794 77.826 1.00 74.10 259 GLN B N 1
ATOM 3727 C CA . GLN B 1 236 ? -3.806 -17.943 78.922 1.00 77.34 259 GLN B CA 1
ATOM 3728 C C . GLN B 1 236 ? -2.601 -17.363 79.668 1.00 79.51 259 GLN B C 1
ATOM 3729 O O . GLN B 1 236 ? -2.575 -17.326 80.900 1.00 89.76 259 GLN B O 1
ATOM 3735 N N . ARG B 1 237 ? -1.546 -16.986 78.936 1.00 72.82 260 ARG B N 1
ATOM 3736 C CA . ARG B 1 237 ? -0.609 -15.975 79.406 1.00 69.74 260 ARG B CA 1
ATOM 3737 C C . ARG B 1 237 ? -0.969 -14.598 78.858 1.00 69.20 260 ARG B C 1
ATOM 3738 O O . ARG B 1 237 ? -0.571 -13.586 79.445 1.00 71.61 260 ARG B O 1
ATOM 3746 N N . TRP B 1 238 ? -1.739 -14.547 77.768 1.00 68.88 261 TRP B N 1
ATOM 3747 C CA . TRP B 1 238 ? -2.132 -13.307 77.112 1.00 61.59 261 TRP B CA 1
ATOM 3748 C C . TRP B 1 238 ? -3.434 -12.734 77.663 1.00 59.74 261 TRP B C 1
ATOM 3749 O O . TRP B 1 238 ? -3.477 -11.556 78.024 1.00 57.28 261 TRP B O 1
ATOM 3760 N N . ASN B 1 239 ? -4.502 -13.537 77.732 1.00 67.50 262 ASN B N 1
ATOM 3761 C CA . ASN B 1 239 ? -5.724 -13.059 78.377 1.00 72.06 262 ASN B CA 1
ATOM 3762 C C . ASN B 1 239 ? -5.447 -12.637 79.816 1.00 66.65 262 ASN B C 1
ATOM 3763 O O . ASN B 1 239 ? -6.047 -11.678 80.320 1.00 58.47 262 ASN B O 1
ATOM 3768 N N . ASP B 1 240 ? -4.534 -13.343 80.488 1.00 71.27 263 ASP B N 1
ATOM 3769 C CA . ASP B 1 240 ? -4.056 -12.920 81.802 1.00 76.85 263 ASP B CA 1
ATOM 3770 C C . ASP B 1 240 ? -3.421 -11.537 81.736 1.00 75.16 263 ASP B C 1
ATOM 3771 O O . ASP B 1 240 ? -3.706 -10.663 82.564 1.00 67.80 263 ASP B O 1
ATOM 3784 N N . ALA B 1 242 ? -3.750 -9.400 79.112 1.00 64.38 265 ALA B N 1
ATOM 3785 C CA . ALA B 1 242 ? -4.741 -8.457 78.603 1.00 65.55 265 ALA B CA 1
ATOM 3786 C C . ALA B 1 242 ? -5.655 -7.963 79.718 1.00 66.86 265 ALA B C 1
ATOM 3787 O O . ALA B 1 242 ? -6.053 -6.792 79.732 1.00 60.95 265 ALA B O 1
ATOM 3789 N N . ARG B 1 243 ? -5.991 -8.843 80.664 1.00 68.36 266 ARG B N 1
ATOM 3790 C CA . ARG B 1 243 ? -6.869 -8.462 81.766 1.00 74.33 266 ARG B CA 1
ATOM 3791 C C . ARG B 1 243 ? -6.173 -7.491 82.711 1.00 73.00 266 ARG B C 1
ATOM 3792 O O . ARG B 1 243 ? -6.737 -6.451 83.075 1.00 78.71 266 ARG B O 1
ATOM 3800 N N . LYS B 1 244 ? -4.942 -7.812 83.117 1.00 60.28 267 LYS B N 1
ATOM 3801 C CA . LYS B 1 244 ? -4.181 -6.915 83.979 1.00 59.41 267 LYS B CA 1
ATOM 3802 C C . LYS B 1 244 ? -3.889 -5.564 83.337 1.00 69.89 267 LYS B C 1
ATOM 3803 O O . LYS B 1 244 ? -3.361 -4.684 84.022 1.00 68.47 267 LYS B O 1
ATOM 3809 N N . ALA B 1 245 ? -4.211 -5.369 82.056 1.00 76.37 268 ALA B N 1
ATOM 3810 C CA . ALA B 1 245 ? -3.951 -4.081 81.420 1.00 71.75 268 ALA B CA 1
ATOM 3811 C C . ALA B 1 245 ? -4.933 -3.010 81.883 1.00 79.72 268 ALA B C 1
ATOM 3812 O O . ALA B 1 245 ? -4.596 -1.820 81.880 1.00 75.12 268 ALA B O 1
ATOM 3814 N N . GLU B 1 246 ? -6.141 -3.404 82.276 1.00 75.57 269 GLU B N 1
ATOM 3815 C CA . GLU B 1 246 ? -7.136 -2.461 82.778 1.00 64.85 269 GLU B CA 1
ATOM 3816 C C . GLU B 1 246 ? -7.601 -2.859 84.176 1.00 71.96 269 GLU B C 1
ATOM 3817 O O . GLU B 1 246 ? -7.377 -2.134 85.145 1.00 71.42 269 GLU B O 1
ATOM 3823 N N . ASP C 1 1 ? 5.624 -2.801 35.183 1.00 82.54 24 ASP C N 1
ATOM 3824 C CA . ASP C 1 1 ? 4.641 -3.117 36.212 1.00 79.72 24 ASP C CA 1
ATOM 3825 C C . ASP C 1 1 ? 3.894 -1.861 36.657 1.00 72.83 24 ASP C C 1
ATOM 3826 O O . ASP C 1 1 ? 4.030 -1.419 37.800 1.00 67.68 24 ASP C O 1
ATOM 3831 N N . ASN C 1 2 ? 3.091 -1.297 35.749 1.00 74.23 25 ASN C N 1
ATOM 3832 C CA . ASN C 1 2 ? 2.413 -0.037 36.030 1.00 73.70 25 ASN C CA 1
ATOM 3833 C C . ASN C 1 2 ? 1.291 -0.185 37.051 1.00 65.82 25 ASN C C 1
ATOM 3834 O O . ASN C 1 2 ? 0.839 0.827 37.596 1.00 62.40 25 ASN C O 1
ATOM 3839 N N . VAL C 1 3 ? 0.831 -1.408 37.321 1.00 63.85 26 VAL C N 1
ATOM 3840 C CA . VAL C 1 3 ? -0.261 -1.617 38.265 1.00 60.52 26 VAL C CA 1
ATOM 3841 C C . VAL C 1 3 ? 0.193 -1.179 39.652 1.00 61.35 26 VAL C C 1
ATOM 3842 O O . VAL C 1 3 ? -0.317 -0.193 40.193 1.00 59.45 26 VAL C O 1
ATOM 3846 N N . GLU C 1 4 ? 1.162 -1.887 40.240 1.00 68.50 27 GLU C N 1
ATOM 3847 C CA . GLU C 1 4 ? 1.500 -1.577 41.624 1.00 70.74 27 GLU C CA 1
ATOM 3848 C C . GLU C 1 4 ? 2.436 -0.380 41.727 1.00 66.67 27 GLU C C 1
ATOM 3849 O O . GLU C 1 4 ? 2.480 0.268 42.777 1.00 73.86 27 GLU C O 1
ATOM 3855 N N . GLU C 1 5 ? 3.178 -0.059 40.662 1.00 62.74 28 GLU C N 1
ATOM 3856 C CA . GLU C 1 5 ? 3.797 1.259 40.597 1.00 70.81 28 GLU C CA 1
ATOM 3857 C C . GLU C 1 5 ? 2.728 2.341 40.554 1.00 69.12 28 GLU C C 1
ATOM 3858 O O . GLU C 1 5 ? 2.829 3.352 41.256 1.00 69.93 28 GLU C O 1
ATOM 3864 N N . GLY C 1 6 ? 1.682 2.133 39.749 1.00 65.18 29 GLY C N 1
ATOM 3865 C CA . GLY C 1 6 ? 0.566 3.061 39.738 1.00 61.39 29 GLY C CA 1
ATOM 3866 C C . GLY C 1 6 ? -0.251 3.029 41.013 1.00 56.87 29 GLY C C 1
ATOM 3867 O O . GLY C 1 6 ? -0.901 4.020 41.359 1.00 55.98 29 GLY C O 1
ATOM 3868 N N . ASN C 1 7 ? -0.247 1.895 41.719 1.00 54.11 30 ASN C N 1
ATOM 3869 C CA . ASN C 1 7 ? -0.875 1.842 43.036 1.00 46.98 30 ASN C CA 1
ATOM 3870 C C . ASN C 1 7 ? -0.206 2.813 43.997 1.00 55.55 30 ASN C C 1
ATOM 3871 O O . ASN C 1 7 ? -0.879 3.470 44.800 1.00 56.84 30 ASN C O 1
ATOM 3876 N N . HIS C 1 8 ? 1.124 2.914 43.926 1.00 63.56 31 HIS C N 1
ATOM 3877 C CA . HIS C 1 8 ? 1.873 3.706 44.897 1.00 62.01 31 HIS C CA 1
ATOM 3878 C C . HIS C 1 8 ? 1.494 5.178 44.833 1.00 57.64 31 HIS C C 1
ATOM 3879 O O . HIS C 1 8 ? 1.318 5.826 45.871 1.00 56.22 31 HIS C O 1
ATOM 3886 N N . LEU C 1 9 ? 1.367 5.730 43.626 1.00 56.25 32 LEU C N 1
ATOM 3887 C CA . LEU C 1 9 ? 0.969 7.128 43.522 1.00 60.62 32 LEU C CA 1
ATOM 3888 C C . LEU C 1 9 ? -0.489 7.324 43.915 1.00 56.50 32 LEU C C 1
ATOM 3889 O O . LEU C 1 9 ? -0.861 8.404 44.387 1.00 53.88 32 LEU C O 1
ATOM 3894 N N . TYR C 1 10 ? -1.326 6.299 43.739 1.00 53.20 33 TYR C N 1
ATOM 3895 C CA . TYR C 1 10 ? -2.710 6.411 44.185 1.00 47.21 33 TYR C CA 1
ATOM 3896 C C . TYR C 1 10 ? -2.808 6.318 45.703 1.00 52.57 33 TYR C C 1
ATOM 3897 O O . TYR C 1 10 ? -3.594 7.042 46.326 1.00 56.37 33 TYR C O 1
ATOM 3906 N N . ASN C 1 11 ? -2.027 5.422 46.315 1.00 54.91 34 ASN C N 1
ATOM 3907 C CA . ASN C 1 11 ? -1.970 5.354 47.771 1.00 56.96 34 ASN C CA 1
ATOM 3908 C C . ASN C 1 11 ? -1.440 6.646 48.381 1.00 57.11 34 ASN C C 1
ATOM 3909 O O . ASN C 1 11 ? -1.743 6.943 49.542 1.00 49.93 34 ASN C O 1
ATOM 3914 N N . ALA C 1 12 ? -0.666 7.421 47.622 1.00 58.29 35 ALA C N 1
ATOM 3915 C CA . ALA C 1 12 ? -0.062 8.653 48.106 1.00 55.93 35 ALA C CA 1
ATOM 3916 C C . ALA C 1 12 ? -0.804 9.901 47.642 1.00 54.99 35 ALA C C 1
ATOM 3917 O O . ALA C 1 12 ? -0.267 11.007 47.761 1.00 66.12 35 ALA C O 1
ATOM 3919 N N . GLY C 1 13 ? -2.019 9.754 47.110 1.00 49.19 36 GLY C N 1
ATOM 3920 C CA . GLY C 1 13 ? -2.833 10.886 46.721 1.00 55.04 36 GLY C CA 1
ATOM 3921 C C . GLY C 1 13 ? -2.605 11.411 45.317 1.00 57.69 36 GLY C C 1
ATOM 3922 O O . GLY C 1 13 ? -3.363 12.284 44.873 1.00 53.71 36 GLY C O 1
ATOM 3923 N N . LYS C 1 14 ? -1.590 10.916 44.606 1.00 54.05 37 LYS C N 1
ATOM 3924 C CA . LYS C 1 14 ? -1.282 11.368 43.247 1.00 60.68 37 LYS C CA 1
ATOM 3925 C C . LYS C 1 14 ? -2.254 10.708 42.269 1.00 59.37 37 LYS C C 1
ATOM 3926 O O . LYS C 1 14 ? -1.891 9.859 41.451 1.00 65.34 37 LYS C O 1
ATOM 3932 N N . TYR C 1 15 ? -3.517 11.134 42.361 1.00 50.32 38 TYR C N 1
ATOM 3933 C CA . TYR C 1 15 ? -4.597 10.423 41.682 1.00 55.40 38 TYR C CA 1
ATOM 3934 C C . TYR C 1 15 ? -4.431 10.465 40.166 1.00 59.43 38 TYR C C 1
ATOM 3935 O O . TYR C 1 15 ? -4.416 9.421 39.501 1.00 65.71 38 TYR C O 1
ATOM 3944 N N . GLN C 1 16 ? -4.304 11.672 39.609 1.00 57.47 39 GLN C N 1
ATOM 3945 C CA . GLN C 1 16 ? -4.089 11.842 38.177 1.00 53.83 39 GLN C CA 1
ATOM 3946 C C . GLN C 1 16 ? -2.773 11.223 37.741 1.00 54.07 39 GLN C C 1
ATOM 3947 O O . GLN C 1 16 ? -2.698 10.577 36.688 1.00 54.22 39 GLN C O 1
ATOM 3953 N N . GLU C 1 17 ? -1.717 11.429 38.535 1.00 57.82 40 GLU C N 1
ATOM 3954 C CA . GLU C 1 17 ? -0.445 10.770 38.272 1.00 63.71 40 GLU C CA 1
ATOM 3955 C C . GLU C 1 17 ? -0.612 9.258 38.259 1.00 60.55 40 GLU C C 1
ATOM 3956 O O . GLU C 1 17 ? 0.006 8.561 37.445 1.00 55.79 40 GLU C O 1
ATOM 3962 N N . ALA C 1 18 ? -1.475 8.735 39.133 1.00 59.91 41 ALA C N 1
ATOM 3963 C CA . ALA C 1 18 ? -1.664 7.294 39.219 1.00 50.95 41 ALA C CA 1
ATOM 3964 C C . ALA C 1 18 ? -2.574 6.762 38.123 1.00 47.38 41 ALA C C 1
ATOM 3965 O O . ALA C 1 18 ? -2.474 5.583 37.768 1.00 51.42 41 ALA C O 1
ATOM 3967 N N . LEU C 1 19 ? -3.462 7.598 37.579 1.00 46.19 42 LEU C N 1
ATOM 3968 C CA . LEU C 1 19 ? -4.387 7.116 36.558 1.00 42.01 42 LEU C CA 1
ATOM 3969 C C . LEU C 1 19 ? -3.672 6.864 35.236 1.00 47.82 42 LEU C C 1
ATOM 3970 O O . LEU C 1 19 ? -4.025 5.932 34.503 1.00 56.34 42 LEU C O 1
ATOM 3975 N N . THR C 1 20 ? -2.665 7.682 34.915 1.00 51.45 43 THR C N 1
ATOM 3976 C CA . THR C 1 20 ? -1.892 7.463 33.696 1.00 48.53 43 THR C CA 1
ATOM 3977 C C . THR C 1 20 ? -1.241 6.085 33.686 1.00 50.26 43 THR C C 1
ATOM 3978 O O . THR C 1 20 ? -0.999 5.519 32.613 1.00 50.47 43 THR C O 1
ATOM 3982 N N . PHE C 1 21 ? -0.963 5.526 34.865 1.00 48.10 44 PHE C N 1
ATOM 3983 C CA . PHE C 1 21 ? -0.322 4.219 34.947 1.00 45.70 44 PHE C CA 1
ATOM 3984 C C . PHE C 1 21 ? -1.338 3.090 34.820 1.00 49.03 44 PHE C C 1
ATOM 3985 O O . PHE C 1 21 ? -1.065 2.073 34.171 1.00 55.56 44 PHE C O 1
ATOM 3993 N N . PHE C 1 22 ? -2.512 3.255 35.434 1.00 44.48 45 PHE C N 1
ATOM 3994 C CA . PHE C 1 22 ? -3.555 2.242 35.330 1.00 46.90 45 PHE C CA 1
ATOM 3995 C C . PHE C 1 22 ? -4.128 2.170 33.921 1.00 48.42 45 PHE C C 1
ATOM 3996 O O . PHE C 1 22 ? -4.586 1.105 33.492 1.00 50.81 45 PHE C O 1
ATOM 4012 N N . LYS C 1 24 ? -2.458 2.329 31.316 1.00 56.72 47 LYS C N 1
ATOM 4013 C CA . LYS C 1 24 ? -1.468 1.745 30.421 1.00 56.04 47 LYS C CA 1
ATOM 4014 C C . LYS C 1 24 ? -1.763 0.259 30.209 1.00 54.32 47 LYS C C 1
ATOM 4015 O O . LYS C 1 24 ? -2.048 -0.459 31.171 1.00 55.04 47 LYS C O 1
ATOM 4021 N N . PRO C 1 25 ? -1.703 -0.219 28.956 1.00 62.02 48 PRO C N 1
ATOM 4022 C CA . PRO C 1 25 ? -2.183 -1.573 28.623 1.00 65.36 48 PRO C CA 1
ATOM 4023 C C . PRO C 1 25 ? -1.685 -2.725 29.490 1.00 61.55 48 PRO C C 1
ATOM 4024 O O . PRO C 1 25 ? -2.307 -3.792 29.485 1.00 61.47 48 PRO C O 1
ATOM 4028 N N . ASP C 1 26 ? -0.584 -2.559 30.225 1.00 53.02 49 ASP C N 1
ATOM 4029 C CA . ASP C 1 26 ? -0.221 -3.614 31.163 1.00 52.61 49 ASP C CA 1
ATOM 4030 C C . ASP C 1 26 ? -1.163 -3.671 32.358 1.00 54.62 49 ASP C C 1
ATOM 4031 O O . ASP C 1 26 ? -1.090 -4.626 33.140 1.00 51.80 49 ASP C O 1
ATOM 4036 N N . ALA C 1 27 ? -2.056 -2.689 32.500 1.00 57.10 50 ALA C N 1
ATOM 4037 C CA . ALA C 1 27 ? -2.828 -2.516 33.723 1.00 48.00 50 ALA C CA 1
ATOM 4038 C C . ALA C 1 27 ? -4.329 -2.398 33.487 1.00 38.65 50 ALA C C 1
ATOM 4039 O O . ALA C 1 27 ? -5.121 -2.796 34.348 1.00 39.18 50 ALA C O 1
ATOM 4041 N N . VAL C 1 28 ? -4.731 -1.857 32.331 1.00 43.36 51 VAL C N 1
ATOM 4042 C CA . VAL C 1 28 ? -6.122 -1.440 32.138 1.00 35.62 51 VAL C CA 1
ATOM 4043 C C . VAL C 1 28 ? -7.092 -2.596 32.326 1.00 38.77 51 VAL C C 1
ATOM 4044 O O . VAL C 1 28 ? -8.249 -2.385 32.703 1.00 44.93 51 VAL C O 1
ATOM 4048 N N . ASN C 1 29 ? -6.655 -3.824 32.054 1.00 37.00 52 ASN C N 1
ATOM 4049 C CA . ASN C 1 29 ? -7.543 -4.977 32.054 1.00 39.42 52 ASN C CA 1
ATOM 4050 C C . ASN C 1 29 ? -7.247 -5.940 33.196 1.00 39.62 52 ASN C C 1
ATOM 4051 O O . ASN C 1 29 ? -7.702 -7.089 33.164 1.00 41.22 52 ASN C O 1
ATOM 4056 N N . ASN C 1 30 ? -6.485 -5.502 34.190 1.00 37.62 53 ASN C N 1
ATOM 4057 C CA . ASN C 1 30 ? -6.412 -6.197 35.467 1.00 35.55 53 ASN C CA 1
ATOM 4058 C C . ASN C 1 30 ? -7.675 -5.884 36.262 1.00 35.79 53 ASN C C 1
ATOM 4059 O O . ASN C 1 30 ? -7.969 -4.706 36.491 1.00 37.82 53 ASN C O 1
ATOM 4064 N N . PRO C 1 31 ? -8.450 -6.891 36.682 1.00 28.75 54 PRO C N 1
ATOM 4065 C CA . PRO C 1 31 ? -9.750 -6.592 37.318 1.00 27.83 54 PRO C CA 1
ATOM 4066 C C . PRO C 1 31 ? -9.640 -5.727 38.562 1.00 25.42 54 PRO C C 1
ATOM 4067 O O . PRO C 1 31 ? -10.429 -4.787 38.728 1.00 24.05 54 PRO C O 1
ATOM 4071 N N . ALA C 1 32 ? -8.680 -6.019 39.444 1.00 22.79 55 ALA C N 1
ATOM 4072 C CA . ALA C 1 32 ? -8.498 -5.201 40.639 1.00 18.55 55 ALA C CA 1
ATOM 4073 C C . ALA C 1 32 ? -8.264 -3.740 40.277 1.00 19.73 55 ALA C C 1
ATOM 4074 O O . ALA C 1 32 ? -8.708 -2.834 40.990 1.00 21.08 55 ALA C O 1
ATOM 4076 N N . THR C 1 33 ? -7.579 -3.495 39.158 1.00 23.88 56 THR C N 1
ATOM 4077 C CA . THR C 1 33 ? -7.330 -2.125 38.724 1.00 24.18 56 THR C CA 1
ATOM 4078 C C . THR C 1 33 ? -8.587 -1.491 38.138 1.00 23.55 56 THR C C 1
ATOM 4079 O O . THR C 1 33 ? -8.911 -0.339 38.454 1.00 27.55 56 THR C O 1
ATOM 4091 N N . ASN C 1 35 ? -11.661 -2.179 38.786 1.00 27.25 58 ASN C N 1
ATOM 4092 C CA . ASN C 1 35 ? -12.489 -1.855 39.941 1.00 21.86 58 ASN C CA 1
ATOM 4093 C C . ASN C 1 35 ? -12.038 -0.549 40.582 1.00 25.44 58 ASN C C 1
ATOM 4094 O O . ASN C 1 35 ? -12.862 0.299 40.944 1.00 27.89 58 ASN C O 1
ATOM 4099 N N . ARG C 1 36 ? -10.722 -0.365 40.720 1.00 28.54 59 ARG C N 1
ATOM 4100 C CA . ARG C 1 36 ? -10.224 0.891 41.270 1.00 29.06 59 ARG C CA 1
ATOM 4101 C C . ARG C 1 36 ? -10.455 2.054 40.315 1.00 28.73 59 ARG C C 1
ATOM 4102 O O . ARG C 1 36 ? -10.726 3.174 40.763 1.00 32.17 59 ARG C O 1
ATOM 4110 N N . ILE C 1 37 ? -10.351 1.818 39.005 1.00 24.99 60 ILE C N 1
ATOM 4111 C CA . ILE C 1 37 ? -10.606 2.888 38.043 1.00 31.76 60 ILE C CA 1
ATOM 4112 C C . ILE C 1 37 ? -12.041 3.380 38.173 1.00 36.41 60 ILE C C 1
ATOM 4113 O O . ILE C 1 37 ? -12.302 4.588 38.231 1.00 35.52 60 ILE C O 1
ATOM 4118 N N . GLY C 1 38 ? -12.995 2.448 38.224 1.00 31.17 61 GLY C N 1
ATOM 4119 C CA . GLY C 1 38 ? -14.374 2.833 38.467 1.00 29.14 61 GLY C CA 1
ATOM 4120 C C . GLY C 1 38 ? -14.540 3.568 39.780 1.00 30.16 61 GLY C C 1
ATOM 4121 O O . GLY C 1 38 ? -15.336 4.503 39.884 1.00 37.06 61 GLY C O 1
ATOM 4122 N N . TYR C 1 39 ? -13.774 3.167 40.796 1.00 27.45 62 TYR C N 1
ATOM 4123 C CA . TYR C 1 39 ? -13.804 3.870 42.074 1.00 29.88 62 TYR C CA 1
ATOM 4124 C C . TYR C 1 39 ? -13.419 5.337 41.907 1.00 34.79 62 TYR C C 1
ATOM 4125 O O . TYR C 1 39 ? -14.060 6.222 42.485 1.00 32.19 62 TYR C O 1
ATOM 4142 N N . TYR C 1 41 ? -13.538 7.218 39.133 1.00 38.78 64 TYR C N 1
ATOM 4143 C CA . TYR C 1 41 ? -14.648 7.863 38.441 1.00 40.68 64 TYR C CA 1
ATOM 4144 C C . TYR C 1 41 ? -15.844 8.029 39.371 1.00 42.62 64 TYR C C 1
ATOM 4145 O O . TYR C 1 41 ? -16.560 9.036 39.299 1.00 46.03 64 TYR C O 1
ATOM 4154 N N . ASP C 1 42 ? -16.060 7.057 40.262 1.00 40.30 65 ASP C N 1
ATOM 4155 C CA . ASP C 1 42 ? -17.167 7.125 41.211 1.00 36.65 65 ASP C CA 1
ATOM 4156 C C . ASP C 1 42 ? -17.008 8.307 42.158 1.00 38.10 65 ASP C C 1
ATOM 4157 O O . ASP C 1 42 ? -17.940 9.095 42.350 1.00 43.53 65 ASP C O 1
ATOM 4162 N N . GLU C 1 43 ? -15.833 8.440 42.766 1.00 44.05 66 GLU C N 1
ATOM 4163 C CA . GLU C 1 43 ? -15.591 9.455 43.779 1.00 45.36 66 GLU C CA 1
ATOM 4164 C C . GLU C 1 43 ? -14.967 10.724 43.219 1.00 51.20 66 GLU C C 1
ATOM 4165 O O . GLU C 1 43 ? -14.701 11.655 43.985 1.00 49.58 66 GLU C O 1
ATOM 4171 N N . GLY C 1 44 ? -14.733 10.790 41.911 1.00 53.88 67 GLY C N 1
ATOM 4172 C CA . GLY C 1 44 ? -14.055 11.930 41.330 1.00 54.13 67 GLY C CA 1
ATOM 4173 C C . GLY C 1 44 ? -12.674 12.104 41.922 1.00 51.96 67 GLY C C 1
ATOM 4174 O O . GLY C 1 44 ? -12.283 13.212 42.300 1.00 55.04 67 GLY C O 1
ATOM 4175 N N . GLN C 1 45 ? -11.927 11.005 42.022 1.00 56.01 68 GLN C N 1
ATOM 4176 C CA . GLN C 1 45 ? -10.624 11.066 42.671 1.00 58.82 68 GLN C CA 1
ATOM 4177 C C . GLN C 1 45 ? -9.580 11.696 41.758 1.00 63.62 68 GLN C C 1
ATOM 4178 O O . GLN C 1 45 ? -8.893 12.643 42.151 1.00 69.88 68 GLN C O 1
ATOM 4184 N N . GLY C 1 46 ? -9.459 11.206 40.533 1.00 55.79 69 GLY C N 1
ATOM 4185 C CA . GLY C 1 46 ? -8.532 11.832 39.614 1.00 54.78 69 GLY C CA 1
ATOM 4186 C C . GLY C 1 46 ? -9.218 12.420 38.401 1.00 49.37 69 GLY C C 1
ATOM 4187 O O . GLY C 1 46 ? -8.568 12.650 37.377 1.00 51.77 69 GLY C O 1
ATOM 4188 N N . VAL C 1 47 ? -10.520 12.692 38.512 1.00 52.69 70 VAL C N 1
ATOM 4189 C CA . VAL C 1 47 ? -11.375 12.927 37.349 1.00 51.74 70 VAL C CA 1
ATOM 4190 C C . VAL C 1 47 ? -12.606 13.718 37.797 1.00 60.93 70 VAL C C 1
ATOM 4191 O O . VAL C 1 47 ? -12.934 13.771 38.986 1.00 55.48 70 VAL C O 1
ATOM 4195 N N . LYS C 1 48 ? -13.258 14.387 36.841 1.00 64.06 71 LYS C N 1
ATOM 4196 C CA . LYS C 1 48 ? -14.659 14.785 36.938 1.00 65.97 71 LYS C CA 1
ATOM 4197 C C . LYS C 1 48 ? -15.541 13.645 37.428 1.00 67.89 71 LYS C C 1
ATOM 4198 O O . LYS C 1 48 ? -15.755 12.661 36.711 1.00 67.16 71 LYS C O 1
ATOM 4204 N N . LYS C 1 49 ? -16.082 13.792 38.639 1.00 56.80 72 LYS C N 1
ATOM 4205 C CA . LYS C 1 49 ? -16.958 12.762 39.190 1.00 50.09 72 LYS C CA 1
ATOM 4206 C C . LYS C 1 49 ? -18.088 12.473 38.218 1.00 53.18 72 LYS C C 1
ATOM 4207 O O . LYS C 1 49 ? -18.925 13.331 37.935 1.00 58.63 72 LYS C O 1
ATOM 4213 N N . ASP C 1 50 ? -18.075 11.255 37.673 1.00 47.16 73 ASP C N 1
ATOM 4214 C CA . ASP C 1 50 ? -19.080 10.805 36.722 1.00 50.16 73 ASP C CA 1
ATOM 4215 C C . ASP C 1 50 ? -19.556 9.439 37.211 1.00 56.30 73 ASP C C 1
ATOM 4216 O O . ASP C 1 50 ? -18.799 8.465 37.139 1.00 60.43 73 ASP C O 1
ATOM 4221 N N . PRO C 1 51 ? -20.792 9.351 37.720 1.00 54.97 74 PRO C N 1
ATOM 4222 C CA . PRO C 1 51 ? -21.294 8.031 38.146 1.00 53.20 74 PRO C CA 1
ATOM 4223 C C . PRO C 1 51 ? -21.332 7.006 37.026 1.00 50.62 74 PRO C C 1
ATOM 4224 O O . PRO C 1 51 ? -20.845 5.881 37.205 1.00 49.36 74 PRO C O 1
ATOM 4228 N N . LYS C 1 52 ? -21.886 7.367 35.864 1.00 57.01 75 LYS C N 1
ATOM 4229 C CA . LYS C 1 52 ? -22.064 6.394 34.790 1.00 61.68 75 LYS C CA 1
ATOM 4230 C C . LYS C 1 52 ? -20.736 5.832 34.304 1.00 58.63 75 LYS C C 1
ATOM 4231 O O . LYS C 1 52 ? -20.686 4.697 33.816 1.00 59.78 75 LYS C O 1
ATOM 4237 N N . GLU C 1 53 ? -19.655 6.603 34.417 1.00 52.39 76 GLU C N 1
ATOM 4238 C CA . GLU C 1 53 ? -18.344 6.075 34.063 1.00 55.77 76 GLU C CA 1
ATOM 4239 C C . GLU C 1 53 ? -17.921 4.982 35.037 1.00 54.20 76 GLU C C 1
ATOM 4240 O O . GLU C 1 53 ? -17.394 3.941 34.625 1.00 49.45 76 GLU C O 1
ATOM 4246 N N . ALA C 1 54 ? -18.158 5.198 36.336 1.00 50.29 77 ALA C N 1
ATOM 4247 C CA . ALA C 1 54 ? -17.813 4.194 37.337 1.00 42.34 77 ALA C CA 1
ATOM 4248 C C . ALA C 1 54 ? -18.502 2.866 37.049 1.00 39.58 77 ALA C C 1
ATOM 4249 O O . ALA C 1 54 ? -17.898 1.796 37.187 1.00 39.33 77 ALA C O 1
ATOM 4251 N N . PHE C 1 55 ? -19.774 2.919 36.642 1.00 41.43 78 PHE C N 1
ATOM 4252 C CA . PHE C 1 55 ? -20.526 1.692 36.402 1.00 42.87 78 PHE C CA 1
ATOM 4253 C C . PHE C 1 55 ? -19.871 0.831 35.333 1.00 41.93 78 PHE C C 1
ATOM 4254 O O . PHE C 1 55 ? -19.793 -0.395 35.475 1.00 39.24 78 PHE C O 1
ATOM 4262 N N . LYS C 1 56 ? -19.404 1.454 34.249 1.00 44.75 79 LYS C N 1
ATOM 4263 C CA . LYS C 1 56 ? -18.790 0.692 33.166 1.00 45.41 79 LYS C CA 1
ATOM 4264 C C . LYS C 1 56 ? -17.574 -0.079 33.661 1.00 41.47 79 LYS C C 1
ATOM 4265 O O . LYS C 1 56 ? -17.403 -1.263 33.345 1.00 38.51 79 LYS C O 1
ATOM 4271 N N . TRP C 1 57 ? -16.728 0.570 34.463 1.00 43.39 80 TRP C N 1
ATOM 4272 C CA . TRP C 1 57 ? -15.533 -0.099 34.967 1.00 41.93 80 TRP C CA 1
ATOM 4273 C C . TRP C 1 57 ? -15.885 -1.135 36.025 1.00 36.94 80 TRP C C 1
ATOM 4274 O O . TRP C 1 57 ? -15.300 -2.225 36.047 1.00 28.33 80 TRP C O 1
ATOM 4285 N N . TYR C 1 58 ? -16.826 -0.810 36.916 1.00 35.32 81 TYR C N 1
ATOM 4286 C CA . TYR C 1 58 ? -17.333 -1.810 37.849 1.00 28.34 81 TYR C CA 1
ATOM 4287 C C . TYR C 1 58 ? -17.837 -3.034 37.097 1.00 32.93 81 TYR C C 1
ATOM 4288 O O . TYR C 1 58 ? -17.427 -4.165 37.381 1.00 34.53 81 TYR C O 1
ATOM 4297 N N . LYS C 1 59 ? -18.714 -2.814 36.113 1.00 32.84 82 LYS C N 1
ATOM 4298 C CA . LYS C 1 59 ? -19.286 -3.916 35.347 1.00 31.96 82 LYS C CA 1
ATOM 4299 C C . LYS C 1 59 ? -18.202 -4.740 34.662 1.00 34.68 82 LYS C C 1
ATOM 4300 O O . LYS C 1 59 ? -18.295 -5.972 34.600 1.00 27.45 82 LYS C O 1
ATOM 4306 N N . LYS C 1 60 ? -17.165 -4.079 34.144 1.00 36.96 83 LYS C N 1
ATOM 4307 C CA . LYS C 1 60 ? -16.057 -4.808 33.538 1.00 35.18 83 LYS C CA 1
ATOM 4308 C C . LYS C 1 60 ? -15.339 -5.662 34.573 1.00 30.36 83 LYS C C 1
ATOM 4309 O O . LYS C 1 60 ? -15.108 -6.858 34.360 1.00 29.09 83 LYS C O 1
ATOM 4315 N N . ALA C 1 61 ? -14.986 -5.063 35.711 1.00 32.94 84 ALA C N 1
ATOM 4316 C CA . ALA C 1 61 ? -14.313 -5.823 36.755 1.00 31.60 84 ALA C CA 1
ATOM 4317 C C . ALA C 1 61 ? -15.258 -6.814 37.424 1.00 31.93 84 ALA C C 1
ATOM 4318 O O . ALA C 1 61 ? -14.820 -7.884 37.860 1.00 26.74 84 ALA C O 1
ATOM 4320 N N . ALA C 1 62 ? -16.550 -6.487 37.509 1.00 32.12 85 ALA C N 1
ATOM 4321 C CA . ALA C 1 62 ? -17.507 -7.430 38.080 1.00 29.63 85 ALA C CA 1
ATOM 4322 C C . ALA C 1 62 ? -17.669 -8.645 37.178 1.00 33.82 85 ALA C C 1
ATOM 4323 O O . ALA C 1 62 ? -17.590 -9.790 37.638 1.00 34.02 85 ALA C O 1
ATOM 4325 N N . ASP C 1 63 ? -17.889 -8.412 35.881 1.00 38.31 86 ASP C N 1
ATOM 4326 C CA . ASP C 1 63 ? -18.013 -9.508 34.928 1.00 42.68 86 ASP C CA 1
ATOM 4327 C C . ASP C 1 63 ? -16.731 -10.314 34.800 1.00 41.72 86 ASP C C 1
ATOM 4328 O O . ASP C 1 63 ? -16.744 -11.369 34.156 1.00 37.52 86 ASP C O 1
ATOM 4333 N N . ALA C 1 64 ? -15.629 -9.841 35.379 1.00 43.09 87 ALA C N 1
ATOM 4334 C CA . ALA C 1 64 ? -14.436 -10.652 35.553 1.00 36.61 87 ALA C CA 1
ATOM 4335 C C . ALA C 1 64 ? -14.433 -11.386 36.890 1.00 36.90 87 ALA C C 1
ATOM 4336 O O . ALA C 1 64 ? -13.400 -11.940 37.274 1.00 35.38 87 ALA C O 1
ATOM 4338 N N . ASN C 1 65 ? -15.548 -11.374 37.627 1.00 40.91 88 ASN C N 1
ATOM 4339 C CA . ASN C 1 65 ? -15.668 -12.134 38.871 1.00 42.95 88 ASN C CA 1
ATOM 4340 C C . ASN C 1 65 ? -14.629 -11.687 39.903 1.00 44.66 88 ASN C C 1
ATOM 4341 O O . ASN C 1 65 ? -13.924 -12.497 40.488 1.00 46.21 88 ASN C O 1
ATOM 4346 N N . LEU C 1 66 ? -14.533 -10.379 40.102 1.00 38.81 89 LEU C N 1
ATOM 4347 C CA . LEU C 1 66 ? -13.800 -9.824 41.230 1.00 30.40 89 LEU C CA 1
ATOM 4348 C C . LEU C 1 66 ? -14.820 -9.501 42.311 1.00 28.79 89 LEU C C 1
ATOM 4349 O O . LEU C 1 66 ? -15.684 -8.635 42.093 1.00 26.17 89 LEU C O 1
ATOM 4354 N N . PRO C 1 67 ? -14.771 -10.159 43.480 1.00 28.88 90 PRO C N 1
ATOM 4355 C CA . PRO C 1 67 ? -15.887 -10.033 44.439 1.00 23.87 90 PRO C CA 1
ATOM 4356 C C . PRO C 1 67 ? -16.209 -8.604 44.836 1.00 24.82 90 PRO C C 1
ATOM 4357 O O . PRO C 1 67 ? -17.390 -8.258 44.962 1.00 26.09 90 PRO C O 1
ATOM 4361 N N . VAL C 1 68 ? -15.195 -7.756 45.016 1.00 25.97 91 VAL C N 1
ATOM 4362 C CA . VAL C 1 68 ? -15.448 -6.367 45.389 1.00 22.04 91 VAL C CA 1
ATOM 4363 C C . VAL C 1 68 ? -16.220 -5.654 44.286 1.00 26.30 91 VAL C C 1
ATOM 4364 O O . VAL C 1 68 ? -17.204 -4.950 44.546 1.00 29.81 91 VAL C O 1
ATOM 4368 N N . ALA C 1 69 ? -15.790 -5.835 43.034 1.00 28.46 92 ALA C N 1
ATOM 4369 C CA . ALA C 1 69 ? -16.475 -5.201 41.913 1.00 25.84 92 ALA C CA 1
ATOM 4370 C C . ALA C 1 69 ? -17.888 -5.745 41.744 1.00 25.34 92 ALA C C 1
ATOM 4371 O O . ALA C 1 69 ? -18.806 -4.999 41.382 1.00 25.80 92 ALA C O 1
ATOM 4373 N N . GLN C 1 70 ? -18.078 -7.045 41.982 1.00 24.54 93 GLN C N 1
ATOM 4374 C CA . GLN C 1 70 ? -19.425 -7.606 42.004 1.00 23.78 93 GLN C CA 1
ATOM 4375 C C . GLN C 1 70 ? -20.288 -6.893 43.038 1.00 24.41 93 GLN C C 1
ATOM 4376 O O . GLN C 1 70 ? -21.445 -6.547 42.771 1.00 27.52 93 GLN C O 1
ATOM 4382 N N . PHE C 1 71 ? -19.731 -6.659 44.228 1.00 24.67 94 PHE C N 1
ATOM 4383 C CA . PHE C 1 71 ? -20.457 -5.950 45.276 1.00 19.72 94 PHE C CA 1
ATOM 4384 C C . PHE C 1 71 ? -20.761 -4.517 44.858 1.00 23.70 94 PHE C C 1
ATOM 4385 O O . PHE C 1 71 ? -21.908 -4.062 44.934 1.00 33.52 94 PHE C O 1
ATOM 4393 N N . ASN C 1 72 ? -19.730 -3.785 44.421 1.00 24.64 95 ASN C N 1
ATOM 4394 C CA . ASN C 1 72 ? -19.920 -2.405 43.986 1.00 27.64 95 ASN C CA 1
ATOM 4395 C C . ASN C 1 72 ? -21.001 -2.291 42.919 1.00 29.57 95 ASN C C 1
ATOM 4396 O O . ASN C 1 72 ? -21.749 -1.307 42.897 1.00 31.12 95 ASN C O 1
ATOM 4401 N N . LEU C 1 73 ? -21.111 -3.290 42.041 1.00 28.66 96 LEU C N 1
ATOM 4402 C CA . LEU C 1 73 ? -22.118 -3.239 40.987 1.00 29.03 96 LEU C CA 1
ATOM 4403 C C . LEU C 1 73 ? -23.525 -3.300 41.566 1.00 32.46 96 LEU C C 1
ATOM 4404 O O . LEU C 1 73 ? -24.406 -2.530 41.164 1.00 36.69 96 LEU C O 1
ATOM 4409 N N . GLY C 1 74 ? -23.757 -4.219 42.506 1.00 25.63 97 GLY C N 1
ATOM 4410 C CA . GLY C 1 74 ? -25.048 -4.269 43.171 1.00 29.74 97 GLY C CA 1
ATOM 4411 C C . GLY C 1 74 ? -25.399 -2.958 43.847 1.00 33.32 97 GLY C C 1
ATOM 4412 O O . GLY C 1 74 ? -26.552 -2.524 43.817 1.00 41.52 97 GLY C O 1
ATOM 4413 N N . LEU C 1 75 ? -24.407 -2.308 44.460 1.00 28.53 98 LEU C N 1
ATOM 4414 C CA . LEU C 1 75 ? -24.630 -0.992 45.049 1.00 36.47 98 LEU C CA 1
ATOM 4415 C C . LEU C 1 75 ? -25.184 -0.014 44.022 1.00 39.75 98 LEU C C 1
ATOM 4416 O O . LEU C 1 75 ? -26.132 0.727 44.304 1.00 44.66 98 LEU C O 1
ATOM 4429 N N . TYR C 1 77 ? -26.891 -0.466 41.338 1.00 47.33 100 TYR C N 1
ATOM 4430 C CA . TYR C 1 77 ? -28.278 -0.709 40.956 1.00 49.62 100 TYR C CA 1
ATOM 4431 C C . TYR C 1 77 ? -29.239 -0.215 42.030 1.00 51.41 100 TYR C C 1
ATOM 4432 O O . TYR C 1 77 ? -30.207 0.496 41.732 1.00 54.54 100 TYR C O 1
ATOM 4441 N N . GLN C 1 78 ? -28.961 -0.560 43.294 1.00 46.07 101 GLN C N 1
ATOM 4442 C CA . GLN C 1 78 ? -29.955 -0.403 44.355 1.00 52.48 101 GLN C CA 1
ATOM 4443 C C . GLN C 1 78 ? -30.104 1.057 44.766 1.00 51.47 101 GLN C C 1
ATOM 4444 O O . GLN C 1 78 ? -31.120 1.449 45.358 1.00 60.66 101 GLN C O 1
ATOM 4450 N N . HIS C 1 79 ? -29.090 1.879 44.475 1.00 44.50 102 HIS C N 1
ATOM 4451 C CA . HIS C 1 79 ? -29.211 3.330 44.529 1.00 55.26 102 HIS C CA 1
ATOM 4452 C C . HIS C 1 79 ? -29.493 3.933 43.165 1.00 54.85 102 HIS C C 1
ATOM 4453 O O . HIS C 1 79 ? -29.947 5.076 43.095 1.00 42.91 102 HIS C O 1
ATOM 4460 N N . GLY C 1 80 ? -29.230 3.193 42.086 1.00 59.47 103 GLY C N 1
ATOM 4461 C CA . GLY C 1 80 ? -29.427 3.697 40.740 1.00 62.04 103 GLY C CA 1
ATOM 4462 C C . GLY C 1 80 ? -28.516 4.864 40.416 1.00 58.80 103 GLY C C 1
ATOM 4463 O O . GLY C 1 80 ? -28.950 5.855 39.825 1.00 64.16 103 GLY C O 1
ATOM 4464 N N . THR C 1 81 ? -27.243 4.757 40.802 1.00 46.46 104 THR C N 1
ATOM 4465 C CA . THR C 1 81 ? -26.306 5.865 40.643 1.00 58.57 104 THR C CA 1
ATOM 4466 C C . THR C 1 81 ? -25.754 5.934 39.223 1.00 61.71 104 THR C C 1
ATOM 4467 O O . THR C 1 81 ? -25.813 6.984 38.575 1.00 62.74 104 THR C O 1
ATOM 4471 N N . GLY C 1 82 ? -25.204 4.830 38.729 1.00 53.20 105 GLY C N 1
ATOM 4472 C CA . GLY C 1 82 ? -24.778 4.727 37.352 1.00 54.62 105 GLY C CA 1
ATOM 4473 C C . GLY C 1 82 ? -25.800 4.107 36.425 1.00 50.98 105 GLY C C 1
ATOM 4474 O O . GLY C 1 82 ? -25.587 4.092 35.209 1.00 52.17 105 GLY C O 1
ATOM 4475 N N . VAL C 1 83 ? -26.908 3.599 36.964 1.00 46.29 106 VAL C N 1
ATOM 4476 C CA . VAL C 1 83 ? -27.936 2.917 36.186 1.00 54.18 106 VAL C CA 1
ATOM 4477 C C . VAL C 1 83 ? -29.255 3.642 36.415 1.00 63.83 106 VAL C C 1
ATOM 4478 O O . VAL C 1 83 ? -29.276 4.810 36.817 1.00 58.71 106 VAL C O 1
ATOM 4482 N N . SER C 1 84 ? -30.361 2.957 36.147 1.00 66.14 107 SER C N 1
ATOM 4483 C CA . SER C 1 84 ? -31.657 3.283 36.716 1.00 65.37 107 SER C CA 1
ATOM 4484 C C . SER C 1 84 ? -31.988 2.202 37.735 1.00 67.56 107 SER C C 1
ATOM 4485 O O . SER C 1 84 ? -31.828 1.010 37.451 1.00 68.02 107 SER C O 1
ATOM 4488 N N . LYS C 1 85 ? -32.429 2.626 38.917 1.00 60.52 108 LYS C N 1
ATOM 4489 C CA . LYS C 1 85 ? -32.659 1.749 40.059 1.00 51.85 108 LYS C CA 1
ATOM 4490 C C . LYS C 1 85 ? -33.423 0.491 39.665 1.00 52.25 108 LYS C C 1
ATOM 4491 O O . LYS C 1 85 ? -34.558 0.563 39.184 1.00 67.30 108 LYS C O 1
ATOM 4497 N N . ASP C 1 86 ? -32.780 -0.674 39.853 1.00 51.57 109 ASP C N 1
ATOM 4498 C CA . ASP C 1 86 ? -33.354 -1.985 39.536 1.00 59.98 109 ASP C CA 1
ATOM 4499 C C . ASP C 1 86 ? -32.995 -2.919 40.696 1.00 65.82 109 ASP C C 1
ATOM 4500 O O . ASP C 1 86 ? -32.115 -3.772 40.586 1.00 62.25 109 ASP C O 1
ATOM 4505 N N . ILE C 1 87 ? -33.708 -2.754 41.815 1.00 64.22 110 ILE C N 1
ATOM 4506 C CA . ILE C 1 87 ? -33.245 -3.286 43.096 1.00 60.73 110 ILE C CA 1
ATOM 4507 C C . ILE C 1 87 ? -33.037 -4.795 43.028 1.00 54.44 110 ILE C C 1
ATOM 4508 O O . ILE C 1 87 ? -32.030 -5.315 43.524 1.00 57.92 110 ILE C O 1
ATOM 4513 N N . ASN C 1 88 ? -33.966 -5.524 42.402 1.00 54.05 111 ASN C N 1
ATOM 4514 C CA . ASN C 1 88 ? -33.815 -6.974 42.334 1.00 54.71 111 ASN C CA 1
ATOM 4515 C C . ASN C 1 88 ? -32.622 -7.396 41.487 1.00 50.07 111 ASN C C 1
ATOM 4516 O O . ASN C 1 88 ? -32.083 -8.487 41.702 1.00 52.72 111 ASN C O 1
ATOM 4521 N N . GLU C 1 89 ? -32.201 -6.567 40.529 1.00 48.95 112 GLU C N 1
ATOM 4522 C CA . GLU C 1 89 ? -30.972 -6.859 39.799 1.00 55.43 112 GLU C CA 1
ATOM 4523 C C . GLU C 1 89 ? -29.762 -6.781 40.721 1.00 46.90 112 GLU C C 1
ATOM 4524 O O . GLU C 1 89 ? -28.809 -7.555 40.578 1.00 42.92 112 GLU C O 1
ATOM 4530 N N . SER C 1 90 ? -29.789 -5.852 41.680 1.00 49.41 113 SER C N 1
ATOM 4531 C CA . SER C 1 90 ? -28.668 -5.691 42.598 1.00 39.73 113 SER C CA 1
ATOM 4532 C C . SER C 1 90 ? -28.480 -6.915 43.482 1.00 37.50 113 SER C C 1
ATOM 4533 O O . SER C 1 90 ? -27.350 -7.222 43.880 1.00 38.28 113 SER C O 1
ATOM 4536 N N . ILE C 1 91 ? -29.569 -7.616 43.809 1.00 43.98 114 ILE C N 1
ATOM 4537 C CA . ILE C 1 91 ? -29.460 -8.839 44.599 1.00 43.19 114 ILE C CA 1
ATOM 4538 C C . ILE C 1 91 ? -28.637 -9.879 43.849 1.00 45.94 114 ILE C C 1
ATOM 4539 O O . ILE C 1 91 ? -27.839 -10.612 44.449 1.00 41.24 114 ILE C O 1
ATOM 4544 N N . LYS C 1 92 ? -28.811 -9.950 42.525 1.00 45.74 115 LYS C N 1
ATOM 4545 C CA . LYS C 1 92 ? -28.049 -10.895 41.713 1.00 46.33 115 LYS C CA 1
ATOM 4546 C C . LYS C 1 92 ? -26.552 -10.751 41.950 1.00 40.58 115 LYS C C 1
ATOM 4547 O O . LYS C 1 92 ? -25.836 -11.750 42.088 1.00 38.69 115 LYS C O 1
ATOM 4553 N N . TRP C 1 93 ? -26.063 -9.511 42.015 1.00 42.07 116 TRP C N 1
ATOM 4554 C CA . TRP C 1 93 ? -24.631 -9.280 42.168 1.00 40.41 116 TRP C CA 1
ATOM 4555 C C . TRP C 1 93 ? -24.177 -9.505 43.603 1.00 32.14 116 TRP C C 1
ATOM 4556 O O . TRP C 1 93 ? -23.123 -10.108 43.838 1.00 31.18 116 TRP C O 1
ATOM 4567 N N . PHE C 1 94 ? -24.957 -9.018 44.571 1.00 33.18 117 PHE C N 1
ATOM 4568 C CA . PHE C 1 94 ? -24.601 -9.198 45.974 1.00 25.82 117 PHE C CA 1
ATOM 4569 C C . PHE C 1 94 ? -24.394 -10.668 46.309 1.00 25.91 117 PHE C C 1
ATOM 4570 O O . PHE C 1 94 ? -23.444 -11.023 47.015 1.00 24.21 117 PHE C O 1
ATOM 4578 N N . ARG C 1 95 ? -25.269 -11.542 45.805 1.00 30.77 118 ARG C N 1
ATOM 4579 C CA . ARG C 1 95 ? -25.101 -12.967 46.067 1.00 36.17 118 ARG C CA 1
ATOM 4580 C C . ARG C 1 95 ? -23.822 -13.497 45.432 1.00 32.32 118 ARG C C 1
ATOM 4581 O O . ARG C 1 95 ? -23.080 -14.251 46.069 1.00 32.32 118 ARG C O 1
ATOM 4589 N N . LYS C 1 96 ? -23.538 -13.098 44.187 1.00 34.31 119 LYS C N 1
ATOM 4590 C CA . LYS C 1 96 ? -22.311 -13.549 43.536 1.00 34.35 119 LYS C CA 1
ATOM 4591 C C . LYS C 1 96 ? -21.080 -13.131 44.330 1.00 29.71 119 LYS C C 1
ATOM 4592 O O . LYS C 1 96 ? -20.120 -13.902 44.456 1.00 32.28 119 LYS C O 1
ATOM 4598 N N . ALA C 1 97 ? -21.093 -11.916 44.879 1.00 24.28 120 ALA C N 1
ATOM 4599 C CA . ALA C 1 97 ? -19.975 -11.445 45.686 1.00 22.02 120 ALA C CA 1
ATOM 4600 C C . ALA C 1 97 ? -19.991 -12.063 47.078 1.00 23.61 120 ALA C C 1
ATOM 4601 O O . ALA C 1 97 ? -18.930 -12.337 47.650 1.00 24.94 120 ALA C O 1
ATOM 4603 N N . ALA C 1 98 ? -21.182 -12.288 47.638 1.00 26.58 121 ALA C N 1
ATOM 4604 C CA . ALA C 1 98 ? -21.268 -12.879 48.969 1.00 25.12 121 ALA C CA 1
ATOM 4605 C C . ALA C 1 98 ? -20.753 -14.312 48.970 1.00 31.22 121 ALA C C 1
ATOM 4606 O O . ALA C 1 98 ? -20.148 -14.762 49.950 1.00 34.91 121 ALA C O 1
ATOM 4608 N N . GLU C 1 99 ? -20.979 -15.046 47.877 1.00 30.68 122 GLU C N 1
ATOM 4609 C CA . GLU C 1 99 ? -20.538 -16.434 47.817 1.00 29.63 122 GLU C CA 1
ATOM 4610 C C . GLU C 1 99 ? -19.027 -16.556 47.662 1.00 34.78 122 GLU C C 1
ATOM 4611 O O . GLU C 1 99 ? -18.473 -17.619 47.961 1.00 44.11 122 GLU C O 1
ATOM 4617 N N . GLN C 1 100 ? -18.350 -15.502 47.205 1.00 35.81 123 GLN C N 1
ATOM 4618 C CA . GLN C 1 100 ? -16.895 -15.456 47.209 1.00 34.58 123 GLN C CA 1
ATOM 4619 C C . GLN C 1 100 ? -16.341 -14.819 48.479 1.00 32.85 123 GLN C C 1
ATOM 4620 O O . GLN C 1 100 ? -15.197 -14.347 48.479 1.00 29.93 123 GLN C O 1
ATOM 4626 N N . ASN C 1 101 ? -17.143 -14.778 49.546 1.00 33.83 124 ASN C N 1
ATOM 4627 C CA . ASN C 1 101 ? -16.701 -14.388 50.886 1.00 36.16 124 ASN C CA 1
ATOM 4628 C C . ASN C 1 101 ? -16.327 -12.908 50.965 1.00 32.02 124 ASN C C 1
ATOM 4629 O O . ASN C 1 101 ? -15.353 -12.535 51.619 1.00 39.70 124 ASN C O 1
ATOM 4634 N N . ASP C 1 102 ? -17.107 -12.059 50.309 1.00 22.94 125 ASP C N 1
ATOM 4635 C CA . ASP C 1 102 ? -16.950 -10.621 50.483 1.00 20.25 125 ASP C CA 1
ATOM 4636 C C . ASP C 1 102 ? -17.751 -10.172 51.701 1.00 21.41 125 ASP C C 1
ATOM 4637 O O . ASP C 1 102 ? -18.983 -10.286 51.689 1.00 26.08 125 ASP C O 1
ATOM 4642 N N . PRO C 1 103 ? -17.107 -9.672 52.755 1.00 19.80 126 PRO C N 1
ATOM 4643 C CA . PRO C 1 103 ? -17.857 -9.327 53.976 1.00 20.81 126 PRO C CA 1
ATOM 4644 C C . PRO C 1 103 ? -18.931 -8.278 53.754 1.00 21.67 126 PRO C C 1
ATOM 4645 O O . PRO C 1 103 ? -20.018 -8.378 54.335 1.00 22.38 126 PRO C O 1
ATOM 4649 N N . ASP C 1 104 ? -18.656 -7.271 52.923 1.00 23.11 127 ASP C N 1
ATOM 4650 C CA . ASP C 1 104 ? -19.648 -6.230 52.676 1.00 22.96 127 ASP C CA 1
ATOM 4651 C C . ASP C 1 104 ? -20.850 -6.766 51.908 1.00 22.38 127 ASP C C 1
ATOM 4652 O O . ASP C 1 104 ? -21.968 -6.274 52.094 1.00 22.97 127 ASP C O 1
ATOM 4657 N N . ALA C 1 105 ? -20.646 -7.769 51.051 1.00 21.66 128 ALA C N 1
ATOM 4658 C CA . ALA C 1 105 ? -21.772 -8.386 50.357 1.00 16.63 128 ALA C CA 1
ATOM 4659 C C . ALA C 1 105 ? -22.537 -9.321 51.286 1.00 19.54 128 ALA C C 1
ATOM 4660 O O . ALA C 1 105 ? -23.774 -9.316 51.307 1.00 23.33 128 ALA C O 1
ATOM 4662 N N . GLU C 1 106 ? -21.813 -10.136 52.060 1.00 21.34 129 GLU C N 1
ATOM 4663 C CA . GLU C 1 106 ? -22.456 -10.978 53.066 1.00 18.95 129 GLU C CA 1
ATOM 4664 C C . GLU C 1 106 ? -23.264 -10.138 54.047 1.00 18.66 129 GLU C C 1
ATOM 4665 O O . GLU C 1 106 ? -24.309 -10.575 54.543 1.00 21.40 129 GLU C O 1
ATOM 4679 N N . LYS C 1 108 ? -24.738 -7.142 53.279 1.00 18.67 131 LYS C N 1
ATOM 4680 C CA . LYS C 1 108 ? -25.937 -6.799 52.522 1.00 18.03 131 LYS C CA 1
ATOM 4681 C C . LYS C 1 108 ? -26.902 -7.974 52.469 1.00 18.34 131 LYS C C 1
ATOM 4682 O O . LYS C 1 108 ? -28.118 -7.797 52.602 1.00 20.42 131 LYS C O 1
ATOM 4696 N N . GLY C 1 110 ? -27.288 -10.367 54.630 1.00 22.67 133 GLY C N 1
ATOM 4697 C CA . GLY C 1 110 ? -27.984 -10.444 55.904 1.00 20.21 133 GLY C CA 1
ATOM 4698 C C . GLY C 1 110 ? -29.092 -9.414 56.010 1.00 20.98 133 GLY C C 1
ATOM 4699 O O . GLY C 1 110 ? -30.203 -9.718 56.452 1.00 25.66 133 GLY C O 1
ATOM 4700 N N . TYR C 1 111 ? -28.808 -8.181 55.581 1.00 18.69 134 TYR C N 1
ATOM 4701 C CA . TYR C 1 111 ? -29.796 -7.111 55.676 1.00 18.33 134 TYR C CA 1
ATOM 4702 C C . TYR C 1 111 ? -30.988 -7.368 54.762 1.00 20.66 134 TYR C C 1
ATOM 4703 O O . TYR C 1 111 ? -32.133 -7.095 55.138 1.00 22.62 134 TYR C O 1
ATOM 4712 N N . LEU C 1 112 ? -30.744 -7.887 53.558 1.00 22.96 135 LEU C N 1
ATOM 4713 C CA . LEU C 1 112 ? -31.846 -8.145 52.637 1.00 23.20 135 LEU C CA 1
ATOM 4714 C C . LEU C 1 112 ? -32.661 -9.361 53.062 1.00 23.10 135 LEU C C 1
ATOM 4715 O O . LEU C 1 112 ? -33.893 -9.351 52.959 1.00 25.51 135 LEU C O 1
ATOM 4720 N N . THR C 1 113 ? -31.993 -10.413 53.545 1.00 19.38 136 THR C N 1
ATOM 4721 C CA . THR C 1 113 ? -32.709 -11.588 54.031 1.00 21.76 136 THR C CA 1
ATOM 4722 C C . THR C 1 113 ? -33.501 -11.276 55.295 1.00 26.16 136 THR C C 1
ATOM 4723 O O . THR C 1 113 ? -34.560 -11.872 55.529 1.00 24.76 136 THR C O 1
ATOM 4727 N N . ALA C 1 114 ? -33.017 -10.337 56.110 1.00 27.80 137 ALA C N 1
ATOM 4728 C CA . ALA C 1 114 ? -33.673 -10.040 57.378 1.00 24.89 137 ALA C CA 1
ATOM 4729 C C . ALA C 1 114 ? -34.937 -9.213 57.186 1.00 26.57 137 ALA C C 1
ATOM 4730 O O . ALA C 1 114 ? -35.950 -9.464 57.849 1.00 39.39 137 ALA C O 1
ATOM 4732 N N . THR C 1 115 ? -34.901 -8.221 56.300 1.00 23.17 138 THR C N 1
ATOM 4733 C CA . THR C 1 115 ? -36.068 -7.390 56.037 1.00 32.61 138 THR C CA 1
ATOM 4734 C C . THR C 1 115 ? -36.931 -7.918 54.900 1.00 35.89 138 THR C C 1
ATOM 4735 O O . THR C 1 115 ? -37.987 -7.338 54.625 1.00 34.06 138 THR C O 1
ATOM 4739 N N . GLY C 1 116 ? -36.518 -8.995 54.239 1.00 33.11 139 GLY C N 1
ATOM 4740 C CA . GLY C 1 116 ? -37.262 -9.481 53.088 1.00 32.18 139 GLY C CA 1
ATOM 4741 C C . GLY C 1 116 ? -37.316 -8.483 51.951 1.00 38.61 139 GLY C C 1
ATOM 4742 O O . GLY C 1 116 ? -38.356 -8.346 51.294 1.00 39.92 139 GLY C O 1
ATOM 4743 N N . THR C 1 117 ? -36.206 -7.784 51.699 1.00 42.99 140 THR C N 1
ATOM 4744 C CA . THR C 1 117 ? -36.217 -6.643 50.790 1.00 44.03 140 THR C CA 1
ATOM 4745 C C . THR C 1 117 ? -36.201 -7.084 49.331 1.00 41.86 140 THR C C 1
ATOM 4746 O O . THR C 1 117 ? -36.993 -6.594 48.518 1.00 54.35 140 THR C O 1
ATOM 4750 N N . GLY C 1 118 ? -35.304 -7.999 48.978 1.00 31.00 141 GLY C N 1
ATOM 4751 C CA . GLY C 1 118 ? -35.293 -8.552 47.640 1.00 43.73 141 GLY C CA 1
ATOM 4752 C C . GLY C 1 118 ? -35.541 -10.045 47.657 1.00 47.42 141 GLY C C 1
ATOM 4753 O O . GLY C 1 118 ? -35.779 -10.665 46.617 1.00 42.77 141 GLY C O 1
ATOM 4754 N N . VAL C 1 119 ? -35.496 -10.626 48.856 1.00 39.15 142 VAL C N 1
ATOM 4755 C CA . VAL C 1 119 ? -35.576 -12.063 49.063 1.00 34.88 142 VAL C CA 1
ATOM 4756 C C . VAL C 1 119 ? -36.688 -12.329 50.070 1.00 40.59 142 VAL C C 1
ATOM 4757 O O . VAL C 1 119 ? -37.135 -11.431 50.784 1.00 39.68 142 VAL C O 1
ATOM 4761 N N . LYS C 1 120 ? -37.163 -13.573 50.089 1.00 39.92 143 LYS C N 1
ATOM 4762 C CA . LYS C 1 120 ? -38.056 -14.031 51.145 1.00 37.76 143 LYS C CA 1
ATOM 4763 C C . LYS C 1 120 ? -37.468 -13.723 52.517 1.00 34.93 143 LYS C C 1
ATOM 4764 O O . LYS C 1 120 ? -36.303 -14.024 52.788 1.00 37.25 143 LYS C O 1
ATOM 4770 N N . LYS C 1 121 ? -38.278 -13.109 53.377 1.00 33.59 144 LYS C N 1
ATOM 4771 C CA . LYS C 1 121 ? -37.865 -12.857 54.752 1.00 31.88 144 LYS C CA 1
ATOM 4772 C C . LYS C 1 121 ? -37.555 -14.174 55.456 1.00 34.85 144 LYS C C 1
ATOM 4773 O O . LYS C 1 121 ? -38.408 -15.064 55.528 1.00 47.56 144 LYS C O 1
ATOM 4779 N N . ASP C 1 122 ? -36.330 -14.295 55.976 1.00 28.22 145 ASP C N 1
ATOM 4780 C CA . ASP C 1 122 ? -35.889 -15.518 56.655 1.00 32.43 145 ASP C CA 1
ATOM 4781 C C . ASP C 1 122 ? -34.879 -15.093 57.724 1.00 39.03 145 ASP C C 1
ATOM 4782 O O . ASP C 1 122 ? -33.693 -14.917 57.439 1.00 39.05 145 ASP C O 1
ATOM 4787 N N . TYR C 1 123 ? -35.368 -14.949 58.960 1.00 42.81 146 TYR C N 1
ATOM 4788 C CA . TYR C 1 123 ? -34.545 -14.383 60.026 1.00 37.62 146 TYR C CA 1
ATOM 4789 C C . TYR C 1 123 ? -33.305 -15.224 60.310 1.00 38.97 146 TYR C C 1
ATOM 4790 O O . TYR C 1 123 ? -32.265 -14.676 60.695 1.00 38.22 146 TYR C O 1
ATOM 4799 N N . GLN C 1 124 ? -33.382 -16.543 60.128 1.00 40.49 147 GLN C N 1
ATOM 4800 C CA . GLN C 1 124 ? -32.242 -17.401 60.430 1.00 40.57 147 GLN C CA 1
ATOM 4801 C C . GLN C 1 124 ? -31.255 -17.515 59.275 1.00 44.73 147 GLN C C 1
ATOM 4802 O O . GLN C 1 124 ? -30.063 -17.734 59.522 1.00 45.53 147 GLN C O 1
ATOM 4808 N N . GLU C 1 125 ? -31.706 -17.376 58.025 1.00 43.74 148 GLU C N 1
ATOM 4809 C CA . GLU C 1 125 ? -30.747 -17.265 56.929 1.00 38.83 148 GLU C CA 1
ATOM 4810 C C . GLU C 1 125 ? -29.963 -15.963 57.030 1.00 34.69 148 GLU C C 1
ATOM 4811 O O . GLU C 1 125 ? -28.786 -15.909 56.656 1.00 34.20 148 GLU C O 1
ATOM 4817 N N . ALA C 1 126 ? -30.600 -14.907 57.542 1.00 35.56 149 ALA C N 1
ATOM 4818 C CA . ALA C 1 126 ? -29.902 -13.641 57.733 1.00 29.14 149 ALA C CA 1
ATOM 4819 C C . ALA C 1 126 ? -28.798 -13.772 58.774 1.00 28.72 149 ALA C C 1
ATOM 4820 O O . ALA C 1 126 ? -27.727 -13.169 58.633 1.00 35.17 149 ALA C O 1
ATOM 4822 N N . ILE C 1 127 ? -29.033 -14.571 59.817 1.00 25.64 150 ILE C N 1
ATOM 4823 C CA . ILE C 1 127 ? -28.082 -14.658 60.922 1.00 25.88 150 ILE C CA 1
ATOM 4824 C C . ILE C 1 127 ? -26.766 -15.270 60.456 1.00 28.95 150 ILE C C 1
ATOM 4825 O O . ILE C 1 127 ? -25.684 -14.827 60.863 1.00 31.06 150 ILE C O 1
ATOM 4830 N N . GLN C 1 128 ? -26.824 -16.283 59.589 1.00 30.80 151 GLN C N 1
ATOM 4831 C CA . GLN C 1 128 ? -25.573 -16.880 59.135 1.00 35.51 151 GLN C CA 1
ATOM 4832 C C . GLN C 1 128 ? -24.867 -16.017 58.095 1.00 35.47 151 GLN C C 1
ATOM 4833 O O . GLN C 1 128 ? -23.636 -16.074 57.994 1.00 36.20 151 GLN C O 1
ATOM 4839 N N . TRP C 1 129 ? -25.605 -15.215 57.321 1.00 27.87 152 TRP C N 1
ATOM 4840 C CA . TRP C 1 129 ? -24.948 -14.219 56.480 1.00 25.84 152 TRP C CA 1
ATOM 4841 C C . TRP C 1 129 ? -24.178 -13.225 57.338 1.00 26.56 152 TRP C C 1
ATOM 4842 O O . TRP C 1 129 ? -23.027 -12.884 57.041 1.00 29.61 152 TRP C O 1
ATOM 4853 N N . TYR C 1 130 ? -24.807 -12.752 58.415 1.00 23.05 153 TYR C N 1
ATOM 4854 C CA . TYR C 1 130 ? -24.112 -11.895 59.367 1.00 23.82 153 TYR C CA 1
ATOM 4855 C C . TYR C 1 130 ? -22.978 -12.646 60.053 1.00 29.11 153 TYR C C 1
ATOM 4856 O O . TYR C 1 130 ? -21.894 -12.090 60.270 1.00 26.67 153 TYR C O 1
ATOM 4865 N N . GLN C 1 131 ? -23.214 -13.912 60.410 1.00 30.96 154 GLN C N 1
ATOM 4866 C CA . GLN C 1 131 ? -22.171 -14.707 61.048 1.00 30.99 154 GLN C CA 1
ATOM 4867 C C . GLN C 1 131 ? -20.994 -14.922 60.107 1.00 31.10 154 GLN C C 1
ATOM 4868 O O . GLN C 1 131 ? -19.833 -14.872 60.529 1.00 32.58 154 GLN C O 1
ATOM 4874 N N . ARG C 1 132 ? -21.278 -15.168 58.825 1.00 32.48 155 ARG C N 1
ATOM 4875 C CA . ARG C 1 132 ? -20.210 -15.290 57.840 1.00 31.99 155 ARG C CA 1
ATOM 4876 C C . ARG C 1 132 ? -19.456 -13.976 57.688 1.00 30.90 155 ARG C C 1
ATOM 4877 O O . ARG C 1 132 ? -18.222 -13.964 57.606 1.00 29.79 155 ARG C O 1
ATOM 4885 N N . ALA C 1 133 ? -20.185 -12.858 57.654 1.00 27.72 156 ALA C N 1
ATOM 4886 C CA . ALA C 1 133 ? -19.539 -11.560 57.493 1.00 24.20 156 ALA C CA 1
ATOM 4887 C C . ALA C 1 133 ? -18.666 -11.211 58.690 1.00 31.90 156 ALA C C 1
ATOM 4888 O O . ALA C 1 133 ? -17.704 -10.447 58.553 1.00 34.53 156 ALA C O 1
ATOM 4890 N N . ALA C 1 134 ? -18.978 -11.756 59.868 1.00 35.86 157 ALA C N 1
ATOM 4891 C CA . ALA C 1 134 ? -18.187 -11.448 61.055 1.00 29.46 157 ALA C CA 1
ATOM 4892 C C . ALA C 1 134 ? -16.842 -12.164 61.019 1.00 30.67 157 ALA C C 1
ATOM 4893 O O . ALA C 1 134 ? -15.794 -11.549 61.252 1.00 32.68 157 ALA C O 1
ATOM 4895 N N . GLU C 1 135 ? -16.848 -13.468 60.722 1.00 28.95 158 GLU C N 1
ATOM 4896 C CA . GLU C 1 135 ? -15.587 -14.210 60.624 1.00 28.34 158 GLU C CA 1
ATOM 4897 C C . GLU C 1 135 ? -14.796 -13.872 59.365 1.00 33.94 158 GLU C C 1
ATOM 4898 O O . GLU C 1 135 ? -13.765 -14.506 59.097 1.00 39.50 158 GLU C O 1
ATOM 4904 N N . HIS C 1 136 ? -15.264 -12.894 58.591 1.00 38.26 159 HIS C N 1
ATOM 4905 C CA . HIS C 1 136 ? -14.537 -12.377 57.441 1.00 32.61 159 HIS C CA 1
ATOM 4906 C C . HIS C 1 136 ? -14.070 -10.944 57.658 1.00 29.33 159 HIS C C 1
ATOM 4907 O O . HIS C 1 136 ? -13.529 -10.328 56.733 1.00 33.56 159 HIS C O 1
ATOM 4914 N N . GLY C 1 137 ? -14.272 -10.399 58.854 1.00 26.07 160 GLY C N 1
ATOM 4915 C CA . GLY C 1 137 ? -13.698 -9.116 59.205 1.00 29.13 160 GLY C CA 1
ATOM 4916 C C . GLY C 1 137 ? -14.615 -7.922 59.049 1.00 31.20 160 GLY C C 1
ATOM 4917 O O . GLY C 1 137 ? -14.191 -6.871 58.559 1.00 43.82 160 GLY C O 1
ATOM 4918 N N . ASP C 1 138 ? -15.871 -8.060 59.459 1.00 28.24 161 ASP C N 1
ATOM 4919 C CA . ASP C 1 138 ? -16.798 -6.933 59.519 1.00 30.47 161 ASP C CA 1
ATOM 4920 C C . ASP C 1 138 ? -17.253 -6.800 60.967 1.00 33.11 161 ASP C C 1
ATOM 4921 O O . ASP C 1 138 ? -18.156 -7.517 61.411 1.00 36.98 161 ASP C O 1
ATOM 4926 N N . SER C 1 139 ? -16.618 -5.881 61.699 1.00 27.75 162 SER C N 1
ATOM 4927 C CA . SER C 1 139 ? -16.910 -5.701 63.116 1.00 29.68 162 SER C CA 1
ATOM 4928 C C . SER C 1 139 ? -18.349 -5.269 63.368 1.00 33.26 162 SER C C 1
ATOM 4929 O O . SER C 1 139 ? -18.852 -5.450 64.482 1.00 28.74 162 SER C O 1
ATOM 4932 N N . ALA C 1 140 ? -19.023 -4.709 62.363 1.00 31.19 163 ALA C N 1
ATOM 4933 C CA . ALA C 1 140 ? -20.397 -4.259 62.541 1.00 29.38 163 ALA C CA 1
ATOM 4934 C C . ALA C 1 140 ? -21.399 -5.405 62.544 1.00 28.51 163 ALA C C 1
ATOM 4935 O O . ALA C 1 140 ? -22.527 -5.220 63.013 1.00 28.38 163 ALA C O 1
ATOM 4937 N N . ALA C 1 141 ? -21.016 -6.581 62.040 1.00 29.81 164 ALA C N 1
ATOM 4938 C CA . ALA C 1 141 ? -21.962 -7.689 61.960 1.00 25.42 164 ALA C CA 1
ATOM 4939 C C . ALA C 1 141 ? -22.361 -8.199 63.339 1.00 21.50 164 ALA C C 1
ATOM 4940 O O . ALA C 1 141 ? -23.488 -8.673 63.516 1.00 26.10 164 ALA C O 1
ATOM 4942 N N . TYR C 1 142 ? -21.463 -8.103 64.322 1.00 24.60 165 TYR C N 1
ATOM 4943 C CA . TYR C 1 142 ? -21.738 -8.662 65.643 1.00 26.17 165 TYR C CA 1
ATOM 4944 C C . TYR C 1 142 ? -22.957 -8.007 66.283 1.00 29.23 165 TYR C C 1
ATOM 4945 O O . TYR C 1 142 ? -23.827 -8.692 66.834 1.00 23.24 165 TYR C O 1
ATOM 4954 N N . ALA C 1 143 ? -23.036 -6.674 66.222 1.00 30.15 166 ALA C N 1
ATOM 4955 C CA . ALA C 1 143 ? -24.173 -5.978 66.814 1.00 24.04 166 ALA C CA 1
ATOM 4956 C C . ALA C 1 143 ? -25.470 -6.293 66.080 1.00 22.14 166 ALA C C 1
ATOM 4957 O O . ALA C 1 143 ? -26.548 -6.253 66.686 1.00 22.26 166 ALA C O 1
ATOM 4959 N N . GLN C 1 144 ? -25.391 -6.606 64.786 1.00 21.48 167 GLN C N 1
ATOM 4960 C CA . GLN C 1 144 ? -26.596 -6.964 64.045 1.00 21.17 167 GLN C CA 1
ATOM 4961 C C . GLN C 1 144 ? -27.126 -8.325 64.482 1.00 21.98 167 GLN C C 1
ATOM 4962 O O . GLN C 1 144 ? -28.343 -8.512 64.596 1.00 20.09 167 GLN C O 1
ATOM 4968 N N . ILE C 1 145 ? -26.232 -9.286 64.730 1.00 23.99 168 ILE C N 1
ATOM 4969 C CA . ILE C 1 145 ? -26.665 -10.586 65.233 1.00 22.12 168 ILE C CA 1
ATOM 4970 C C . ILE C 1 145 ? -27.218 -10.452 66.644 1.00 21.03 168 ILE C C 1
ATOM 4971 O O . ILE C 1 145 ? -28.248 -11.049 66.981 1.00 20.09 168 ILE C O 1
ATOM 4976 N N . GLY C 1 146 ? -26.541 -9.673 67.492 1.00 20.74 169 GLY C N 1
ATOM 4977 C CA . GLY C 1 146 ? -26.989 -9.525 68.867 1.00 18.01 169 GLY C CA 1
ATOM 4978 C C . GLY C 1 146 ? -28.390 -8.954 68.972 1.00 19.88 169 GLY C C 1
ATOM 4979 O O . GLY C 1 146 ? -29.161 -9.338 69.854 1.00 27.27 169 GLY C O 1
ATOM 4980 N N . LEU C 1 147 ? -28.743 -8.039 68.065 1.00 18.92 170 LEU C N 1
ATOM 4981 C CA . LEU C 1 147 ? -30.070 -7.430 68.107 1.00 21.53 170 LEU C CA 1
ATOM 4982 C C . LEU C 1 147 ? -31.168 -8.472 67.930 1.00 24.40 170 LEU C C 1
ATOM 4983 O O . LEU C 1 147 ? -32.236 -8.365 68.546 1.00 25.25 170 LEU C O 1
ATOM 4988 N N . PHE C 1 148 ? -30.927 -9.484 67.090 1.00 20.06 171 PHE C N 1
ATOM 4989 C CA . PHE C 1 148 ? -31.899 -10.560 66.923 1.00 20.29 171 PHE C CA 1
ATOM 4990 C C . PHE C 1 148 ? -32.228 -11.218 68.257 1.00 28.28 171 PHE C C 1
ATOM 4991 O O . PHE C 1 148 ? -33.398 -11.471 68.565 1.00 29.78 171 PHE C O 1
ATOM 4999 N N . TYR C 1 149 ? -31.205 -11.496 69.066 1.00 24.66 172 TYR C N 1
ATOM 5000 C CA . TYR C 1 149 ? -31.420 -12.097 70.375 1.00 25.51 172 TYR C CA 1
ATOM 5001 C C . TYR C 1 149 ? -31.902 -11.090 71.412 1.00 26.03 172 TYR C C 1
ATOM 5002 O O . TYR C 1 149 ? -32.422 -11.499 72.455 1.00 29.12 172 TYR C O 1
ATOM 5011 N N . THR C 1 150 ? -31.746 -9.790 71.150 1.00 28.92 173 THR C N 1
ATOM 5012 C CA . THR C 1 150 ? -32.207 -8.776 72.094 1.00 31.00 173 THR C CA 1
ATOM 5013 C C . THR C 1 150 ? -33.718 -8.574 72.008 1.00 28.72 173 THR C C 1
ATOM 5014 O O . THR C 1 150 ? -34.378 -8.392 73.037 1.00 31.15 173 THR C O 1
ATOM 5018 N N . LEU C 1 151 ? -34.287 -8.605 70.803 1.00 22.61 174 LEU C N 1
ATOM 5019 C CA . LEU C 1 151 ? -35.726 -8.455 70.629 1.00 29.68 174 LEU C CA 1
ATOM 5020 C C . LEU C 1 151 ? -36.421 -9.743 70.214 1.00 35.29 174 LEU C C 1
ATOM 5021 O O . LEU C 1 151 ? -37.653 -9.763 70.129 1.00 32.92 174 LEU C O 1
ATOM 5026 N N . GLY C 1 152 ? -35.676 -10.809 69.944 1.00 35.71 175 GLY C N 1
ATOM 5027 C CA . GLY C 1 152 ? -36.288 -12.086 69.635 1.00 35.02 175 GLY C CA 1
ATOM 5028 C C . GLY C 1 152 ? -37.000 -12.156 68.299 1.00 33.17 175 GLY C C 1
ATOM 5029 O O . GLY C 1 152 ? -38.170 -12.547 68.240 1.00 30.63 175 GLY C O 1
ATOM 5030 N N . ASN C 1 153 ? -36.313 -11.780 67.222 1.00 35.47 176 ASN C N 1
ATOM 5031 C CA . ASN C 1 153 ? -36.820 -11.984 65.870 1.00 35.26 176 ASN C CA 1
ATOM 5032 C C . ASN C 1 153 ? -36.348 -13.346 65.378 1.00 37.81 176 ASN C C 1
ATOM 5033 O O . ASN C 1 153 ? -35.142 -13.578 65.242 1.00 41.92 176 ASN C O 1
ATOM 5038 N N . GLY C 1 154 ? -37.294 -14.251 65.125 1.00 40.17 177 GLY C N 1
ATOM 5039 C CA . GLY C 1 154 ? -36.973 -15.582 64.651 1.00 43.32 177 GLY C CA 1
ATOM 5040 C C . GLY C 1 154 ? -36.262 -16.473 65.644 1.00 41.86 177 GLY C C 1
ATOM 5041 O O . GLY C 1 154 ? -36.159 -17.681 65.400 1.00 48.27 177 GLY C O 1
ATOM 5042 N N . VAL C 1 155 ? -35.751 -15.923 66.745 1.00 39.39 178 VAL C N 1
ATOM 5043 C CA . VAL C 1 155 ? -35.153 -16.689 67.828 1.00 38.00 178 VAL C CA 1
ATOM 5044 C C . VAL C 1 155 ? -35.823 -16.250 69.121 1.00 31.65 178 VAL C C 1
ATOM 5045 O O . VAL C 1 155 ? -36.433 -15.182 69.198 1.00 37.68 178 VAL C O 1
ATOM 5049 N N . LYS C 1 156 ? -35.719 -17.091 70.144 1.00 29.42 179 LYS C N 1
ATOM 5050 C CA . LYS C 1 156 ? -36.216 -16.687 71.451 1.00 31.78 179 LYS C CA 1
ATOM 5051 C C . LYS C 1 156 ? -35.267 -15.665 72.060 1.00 29.47 179 LYS C C 1
ATOM 5052 O O . LYS C 1 156 ? -34.044 -15.828 72.005 1.00 27.23 179 LYS C O 1
ATOM 5058 N N . LYS C 1 157 ? -35.839 -14.600 72.622 1.00 25.57 180 LYS C N 1
ATOM 5059 C CA . LYS C 1 157 ? -35.052 -13.552 73.259 1.00 25.45 180 LYS C CA 1
ATOM 5060 C C . LYS C 1 157 ? -34.099 -14.141 74.291 1.00 30.10 180 LYS C C 1
ATOM 5061 O O . LYS C 1 157 ? -34.514 -14.854 75.208 1.00 39.15 180 LYS C O 1
ATOM 5067 N N . ASP C 1 158 ? -32.802 -13.848 74.119 1.00 26.23 181 ASP C N 1
ATOM 5068 C CA . ASP C 1 158 ? -31.742 -14.347 74.989 1.00 27.70 181 ASP C CA 1
ATOM 5069 C C . ASP C 1 158 ? -30.763 -13.191 75.209 1.00 29.05 181 ASP C C 1
ATOM 5070 O O . ASP C 1 158 ? -29.691 -13.123 74.609 1.00 26.42 181 ASP C O 1
ATOM 5075 N N . VAL C 1 159 ? -31.153 -12.267 76.091 1.00 32.43 182 VAL C N 1
ATOM 5076 C CA . VAL C 1 159 ? -30.368 -11.061 76.345 1.00 24.05 182 VAL C CA 1
ATOM 5077 C C . VAL C 1 159 ? -28.954 -11.404 76.786 1.00 27.48 182 VAL C C 1
ATOM 5078 O O . VAL C 1 159 ? -28.005 -10.666 76.488 1.00 28.37 182 VAL C O 1
ATOM 5082 N N . ASN C 1 160 ? -28.782 -12.531 77.483 1.00 35.61 183 ASN C N 1
ATOM 5083 C CA . ASN C 1 160 ? -27.444 -13.001 77.826 1.00 38.30 183 ASN C CA 1
ATOM 5084 C C . ASN C 1 160 ? -26.609 -13.222 76.569 1.00 32.55 183 ASN C C 1
ATOM 5085 O O . ASN C 1 160 ? -25.469 -12.755 76.473 1.00 27.57 183 ASN C O 1
ATOM 5090 N N . ARG C 1 161 ? -27.171 -13.932 75.589 1.00 30.44 184 ARG C N 1
ATOM 5091 C CA . ARG C 1 161 ? -26.453 -14.175 74.339 1.00 30.13 184 ARG C CA 1
ATOM 5092 C C . ARG C 1 161 ? -26.170 -12.877 73.592 1.00 26.17 184 ARG C C 1
ATOM 5093 O O . ARG C 1 161 ? -25.076 -12.696 73.040 1.00 26.19 184 ARG C O 1
ATOM 5101 N N . ALA C 1 162 ? -27.140 -11.960 73.576 1.00 30.54 185 ALA C N 1
ATOM 5102 C CA . ALA C 1 162 ? -27.007 -10.750 72.770 1.00 25.35 185 ALA C CA 1
ATOM 5103 C C . ALA C 1 162 ? -25.855 -9.873 73.250 1.00 24.32 185 ALA C C 1
ATOM 5104 O O . ALA C 1 162 ? -25.078 -9.352 72.440 1.00 27.60 185 ALA C O 1
ATOM 5106 N N . VAL C 1 163 ? -25.734 -9.690 74.567 1.00 22.93 186 VAL C N 1
ATOM 5107 C CA . VAL C 1 163 ? -24.658 -8.865 75.103 1.00 22.59 186 VAL C CA 1
ATOM 5108 C C . VAL C 1 163 ? -23.301 -9.497 74.811 1.00 28.28 186 VAL C C 1
ATOM 5109 O O . VAL C 1 163 ? -22.295 -8.790 74.674 1.00 31.80 186 VAL C O 1
ATOM 5113 N N . GLN C 1 164 ? -23.247 -10.826 74.685 1.00 27.01 187 GLN C N 1
ATOM 5114 C CA . GLN C 1 164 ? -22.002 -11.472 74.284 1.00 28.08 187 GLN C CA 1
ATOM 5115 C C . GLN C 1 164 ? -21.608 -11.096 72.861 1.00 28.67 187 GLN C C 1
ATOM 5116 O O . GLN C 1 164 ? -20.414 -10.997 72.556 1.00 27.23 187 GLN C O 1
ATOM 5122 N N . TYR C 1 165 ? -22.589 -10.882 71.981 1.00 27.66 188 TYR C N 1
ATOM 5123 C CA . TYR C 1 165 ? -22.285 -10.414 70.633 1.00 24.03 188 TYR C CA 1
ATOM 5124 C C . TYR C 1 165 ? -21.790 -8.974 70.658 1.00 22.36 188 TYR C C 1
ATOM 5125 O O . TYR C 1 165 ? -20.790 -8.641 70.010 1.00 27.06 188 TYR C O 1
ATOM 5134 N N . TYR C 1 166 ? -22.489 -8.106 71.397 1.00 21.18 189 TYR C N 1
ATOM 5135 C CA . TYR C 1 166 ? -22.078 -6.709 71.510 1.00 19.96 189 TYR C CA 1
ATOM 5136 C C . TYR C 1 166 ? -20.646 -6.597 72.006 1.00 27.21 189 TYR C C 1
ATOM 5137 O O . TYR C 1 166 ? -19.903 -5.700 71.588 1.00 34.16 189 TYR C O 1
ATOM 5146 N N . ILE C 1 167 ? -20.246 -7.494 72.911 1.00 27.54 190 ILE C N 1
ATOM 5147 C CA . ILE C 1 167 ? -18.890 -7.462 73.448 1.00 27.79 190 ILE C CA 1
ATOM 5148 C C . ILE C 1 167 ? -17.875 -7.547 72.315 1.00 28.69 190 ILE C C 1
ATOM 5149 O O . ILE C 1 167 ? -17.018 -6.670 72.165 1.00 32.37 190 ILE C O 1
ATOM 5162 N N . GLY C 1 169 ? -18.334 -7.000 69.118 1.00 24.79 192 GLY C N 1
ATOM 5163 C CA . GLY C 1 169 ? -18.450 -5.806 68.296 1.00 27.71 192 GLY C CA 1
ATOM 5164 C C . GLY C 1 169 ? -17.771 -4.600 68.915 1.00 27.17 192 GLY C C 1
ATOM 5165 O O . GLY C 1 169 ? -17.121 -3.815 68.220 1.00 26.77 192 GLY C O 1
ATOM 5166 N N . ALA C 1 170 ? -17.900 -4.441 70.234 1.00 24.91 193 ALA C N 1
ATOM 5167 C CA . ALA C 1 170 ? -17.311 -3.281 70.892 1.00 22.78 193 ALA C CA 1
ATOM 5168 C C . ALA C 1 170 ? -15.789 -3.336 70.864 1.00 23.86 193 ALA C C 1
ATOM 5169 O O . ALA C 1 170 ? -15.132 -2.325 70.591 1.00 28.53 193 ALA C O 1
ATOM 5171 N N . GLN C 1 171 ? -15.210 -4.506 71.141 1.00 30.27 194 GLN C N 1
ATOM 5172 C CA . GLN C 1 171 ? -13.755 -4.611 71.175 1.00 38.62 194 GLN C CA 1
ATOM 5173 C C . GLN C 1 171 ? -13.146 -4.472 69.787 1.00 39.11 194 GLN C C 1
ATOM 5174 O O . GLN C 1 171 ? -11.999 -4.030 69.660 1.00 41.82 194 GLN C O 1
ATOM 5180 N N . LYS C 1 172 ? -13.888 -4.831 68.740 1.00 31.59 195 LYS C N 1
ATOM 5181 C CA . LYS C 1 172 ? -13.407 -4.691 67.372 1.00 25.07 195 LYS C CA 1
ATOM 5182 C C . LYS C 1 172 ? -13.784 -3.351 66.748 1.00 23.26 195 LYS C C 1
ATOM 5183 O O . LYS C 1 172 ? -13.593 -3.169 65.541 1.00 26.04 195 LYS C O 1
ATOM 5189 N N . GLY C 1 173 ? -14.323 -2.420 67.534 1.00 23.79 196 GLY C N 1
ATOM 5190 C CA . GLY C 1 173 ? -14.432 -1.033 67.128 1.00 24.59 196 GLY C CA 1
ATOM 5191 C C . GLY C 1 173 ? -15.771 -0.562 66.603 1.00 23.64 196 GLY C C 1
ATOM 5192 O O . GLY C 1 173 ? -15.832 0.525 66.018 1.00 20.93 196 GLY C O 1
ATOM 5193 N N . ASP C 1 174 ? -16.845 -1.325 66.798 1.00 23.61 197 ASP C N 1
ATOM 5194 C CA . ASP C 1 174 ? -18.154 -0.946 66.272 1.00 24.78 197 ASP C CA 1
ATOM 5195 C C . ASP C 1 174 ? -18.828 0.023 67.239 1.00 21.76 197 ASP C C 1
ATOM 5196 O O . ASP C 1 174 ? -19.181 -0.355 68.360 1.00 26.80 197 ASP C O 1
ATOM 5201 N N . ALA C 1 175 ? -19.028 1.268 66.793 1.00 19.65 198 ALA C N 1
ATOM 5202 C CA . ALA C 1 175 ? -19.606 2.293 67.658 1.00 19.87 198 ALA C CA 1
ATOM 5203 C C . ALA C 1 175 ? -21.007 1.924 68.124 1.00 27.05 198 ALA C C 1
ATOM 5204 O O . ALA C 1 175 ? -21.407 2.287 69.237 1.00 30.07 198 ALA C O 1
ATOM 5206 N N . ARG C 1 176 ? -21.768 1.211 67.292 1.00 31.24 199 ARG C N 1
ATOM 5207 C CA . ARG C 1 176 ? -23.106 0.790 67.693 1.00 28.78 199 ARG C CA 1
ATOM 5208 C C . ARG C 1 176 ? -23.042 -0.245 68.808 1.00 24.65 199 ARG C C 1
ATOM 5209 O O . ARG C 1 176 ? -23.755 -0.136 69.813 1.00 23.24 199 ARG C O 1
ATOM 5217 N N . ALA C 1 177 ? -22.191 -1.261 68.647 1.00 20.28 200 ALA C N 1
ATOM 5218 C CA . ALA C 1 177 ? -22.068 -2.291 69.673 1.00 16.57 200 ALA C CA 1
ATOM 5219 C C . ALA C 1 177 ? -21.545 -1.709 70.980 1.00 21.96 200 ALA C C 1
ATOM 5220 O O . ALA C 1 177 ? -21.921 -2.164 72.067 1.00 19.94 200 ALA C O 1
ATOM 5222 N N . GLN C 1 178 ? -20.681 -0.693 70.892 1.00 25.68 201 GLN C N 1
ATOM 5223 C CA . GLN C 1 178 ? -20.139 -0.075 72.099 1.00 21.19 201 GLN C CA 1
ATOM 5224 C C . GLN C 1 178 ? -21.231 0.622 72.903 1.00 22.85 201 GLN C C 1
ATOM 5225 O O . GLN C 1 178 ? -21.263 0.525 74.136 1.00 25.11 201 GLN C O 1
ATOM 5231 N N . ALA C 1 179 ? -22.140 1.325 72.223 1.00 20.15 202 ALA C N 1
ATOM 5232 C CA . ALA C 1 179 ? -23.222 2.002 72.931 1.00 18.19 202 ALA C CA 1
ATOM 5233 C C . ALA C 1 179 ? -24.194 1.001 73.541 1.00 21.25 202 ALA C C 1
ATOM 5234 O O . ALA C 1 179 ? -24.666 1.195 74.667 1.00 23.07 202 ALA C O 1
ATOM 5236 N N . PHE C 1 180 ? -24.514 -0.069 72.806 1.00 29.94 203 PHE C N 1
ATOM 5237 C CA . PHE C 1 180 ? -25.328 -1.141 73.371 1.00 24.64 203 PHE C CA 1
ATOM 5238 C C . PHE C 1 180 ? -24.660 -1.725 74.608 1.00 25.35 203 PHE C C 1
ATOM 5239 O O . PHE C 1 180 ? -25.284 -1.850 75.668 1.00 32.46 203 PHE C O 1
ATOM 5247 N N . LEU C 1 181 ? -23.381 -2.089 74.485 1.00 25.42 204 LEU C N 1
ATOM 5248 C CA . LEU C 1 181 ? -22.656 -2.659 75.613 1.00 27.89 204 LEU C CA 1
ATOM 5249 C C . LEU C 1 181 ? -22.489 -1.647 76.738 1.00 26.75 204 LEU C C 1
ATOM 5250 O O . LEU C 1 181 ? -22.474 -2.026 77.915 1.00 28.90 204 LEU C O 1
ATOM 5255 N N . GLY C 1 182 ? -22.372 -0.360 76.401 1.00 24.35 205 GLY C N 1
ATOM 5256 C CA . GLY C 1 182 ? -22.350 0.663 77.431 1.00 21.33 205 GLY C CA 1
ATOM 5257 C C . GLY C 1 182 ? -23.615 0.689 78.265 1.00 24.81 205 GLY C C 1
ATOM 5258 O O . GLY C 1 182 ? -23.578 1.050 79.444 1.00 24.08 205 GLY C O 1
ATOM 5259 N N . LYS C 1 183 ? -24.749 0.304 77.674 1.00 26.99 206 LYS C N 1
ATOM 5260 C CA . LYS C 1 183 ? -26.001 0.287 78.422 1.00 28.41 206 LYS C CA 1
ATOM 5261 C C . LYS C 1 183 ? -26.190 -1.016 79.187 1.00 25.27 206 LYS C C 1
ATOM 5262 O O . LYS C 1 183 ? -26.757 -1.014 80.285 1.00 26.07 206 LYS C O 1
ATOM 5268 N N . ALA C 1 184 ? -25.733 -2.136 78.620 1.00 22.81 207 ALA C N 1
ATOM 5269 C CA . ALA C 1 184 ? -25.864 -3.418 79.306 1.00 24.80 207 ALA C CA 1
ATOM 5270 C C . ALA C 1 184 ? -25.154 -3.408 80.651 1.00 31.97 207 ALA C C 1
ATOM 5271 O O . ALA C 1 184 ? -25.562 -4.122 81.574 1.00 31.74 207 ALA C O 1
ATOM 5273 N N . TYR C 1 185 ? -24.092 -2.609 80.781 1.00 38.46 208 TYR C N 1
ATOM 5274 C CA . TYR C 1 185 ? -23.452 -2.411 82.075 1.00 33.83 208 TYR C CA 1
ATOM 5275 C C . TYR C 1 185 ? -24.222 -1.426 82.946 1.00 32.32 208 TYR C C 1
ATOM 5276 O O . TYR C 1 185 ? -24.232 -1.566 84.174 1.00 36.97 208 TYR C O 1
ATOM 5285 N N . ALA C 1 186 ? -24.863 -0.426 82.334 1.00 27.02 209 ALA C N 1
ATOM 5286 C CA . ALA C 1 186 ? -25.532 0.624 83.094 1.00 25.31 209 ALA C CA 1
ATOM 5287 C C . ALA C 1 186 ? -26.862 0.175 83.682 1.00 34.23 209 ALA C C 1
ATOM 5288 O O . ALA C 1 186 ? -27.359 0.813 84.617 1.00 47.22 209 ALA C O 1
ATOM 5290 N N . LEU C 1 187 ? -27.450 -0.894 83.154 1.00 29.03 210 LEU C N 1
ATOM 5291 C CA . LEU C 1 187 ? -28.641 -1.495 83.731 1.00 27.33 210 LEU C CA 1
ATOM 5292 C C . LEU C 1 187 ? -28.382 -2.891 84.269 1.00 31.60 210 LEU C C 1
ATOM 5293 O O . LEU C 1 187 ? -29.270 -3.472 84.902 1.00 45.51 210 LEU C O 1
ATOM 5298 N N . GLY C 1 188 ? -27.193 -3.438 84.041 1.00 28.94 211 GLY C N 1
ATOM 5299 C CA . GLY C 1 188 ? -26.968 -4.839 84.364 1.00 33.73 211 GLY C CA 1
ATOM 5300 C C . GLY C 1 188 ? -27.934 -5.756 83.650 1.00 37.69 211 GLY C C 1
ATOM 5301 O O . GLY C 1 188 ? -28.424 -6.729 84.237 1.00 47.18 211 GLY C O 1
ATOM 5302 N N . ARG C 1 189 ? -28.223 -5.458 82.383 1.00 37.74 212 ARG C N 1
ATOM 5303 C CA . ARG C 1 189 ? -29.296 -6.156 81.673 1.00 40.98 212 ARG C CA 1
ATOM 5304 C C . ARG C 1 189 ? -28.868 -7.558 81.253 1.00 50.41 212 ARG C C 1
ATOM 5305 O O . ARG C 1 189 ? -29.342 -8.558 81.804 1.00 67.45 212 ARG C O 1
ATOM 5313 N N . GLY C 1 190 ? -27.980 -7.653 80.270 1.00 33.36 213 GLY C N 1
ATOM 5314 C CA . GLY C 1 190 ? -27.433 -8.929 79.872 1.00 34.67 213 GLY C CA 1
ATOM 5315 C C . GLY C 1 190 ? -26.102 -9.268 80.507 1.00 36.34 213 GLY C C 1
ATOM 5316 O O . GLY C 1 190 ? -25.434 -10.199 80.049 1.00 33.11 213 GLY C O 1
ATOM 5317 N N . ILE C 1 191 ? -25.704 -8.544 81.556 1.00 40.10 214 ILE C N 1
ATOM 5318 C CA . ILE C 1 191 ? -24.376 -8.670 82.144 1.00 37.17 214 ILE C CA 1
ATOM 5319 C C . ILE C 1 191 ? -24.423 -8.107 83.560 1.00 41.08 214 ILE C C 1
ATOM 5320 O O . ILE C 1 191 ? -25.394 -7.445 83.939 1.00 39.00 214 ILE C O 1
ATOM 5325 N N . GLN C 1 192 ? -23.393 -8.371 84.356 1.00 44.87 215 GLN C N 1
ATOM 5326 C CA . GLN C 1 192 ? -23.379 -7.866 85.726 1.00 44.71 215 GLN C CA 1
ATOM 5327 C C . GLN C 1 192 ? -23.154 -6.358 85.716 1.00 39.14 215 GLN C C 1
ATOM 5328 O O . GLN C 1 192 ? -22.208 -5.882 85.075 1.00 39.10 215 GLN C O 1
ATOM 5334 N N . PRO C 1 193 ? -23.991 -5.578 86.403 1.00 34.75 216 PRO C N 1
ATOM 5335 C CA . PRO C 1 193 ? -23.907 -4.116 86.281 1.00 34.37 216 PRO C CA 1
ATOM 5336 C C . PRO C 1 193 ? -22.572 -3.576 86.770 1.00 37.91 216 PRO C C 1
ATOM 5337 O O . PRO C 1 193 ? -21.987 -4.079 87.731 1.00 44.03 216 PRO C O 1
ATOM 5341 N N . ASP C 1 194 ? -22.093 -2.534 86.084 1.00 33.68 217 ASP C N 1
ATOM 5342 C CA . ASP C 1 194 ? -20.790 -1.948 86.390 1.00 36.11 217 ASP C CA 1
ATOM 5343 C C . ASP C 1 194 ? -20.810 -0.514 85.861 1.00 34.60 217 ASP C C 1
ATOM 5344 O O . ASP C 1 194 ? -20.726 -0.300 84.649 1.00 46.22 217 ASP C O 1
ATOM 5349 N N . SER C 1 195 ? -20.922 0.452 86.777 1.00 34.62 218 SER C N 1
ATOM 5350 C CA . SER C 1 195 ? -20.956 1.855 86.376 1.00 35.86 218 SER C CA 1
ATOM 5351 C C . SER C 1 195 ? -19.663 2.282 85.692 1.00 41.07 218 SER C C 1
ATOM 5352 O O . SER C 1 195 ? -19.689 3.129 84.792 1.00 37.19 218 SER C O 1
ATOM 5355 N N . GLU C 1 196 ? -18.529 1.710 86.101 1.00 47.99 219 GLU C N 1
ATOM 5356 C CA . GLU C 1 196 ? -17.249 2.076 85.503 1.00 46.17 219 GLU C CA 1
ATOM 5357 C C . GLU C 1 196 ? -17.172 1.632 84.046 1.00 37.03 219 GLU C C 1
ATOM 5358 O O . GLU C 1 196 ? -16.814 2.421 83.163 1.00 34.26 219 GLU C O 1
ATOM 5364 N N . LYS C 1 197 ? -17.504 0.367 83.775 1.00 36.84 220 LYS C N 1
ATOM 5365 C CA . LYS C 1 197 ? -17.399 -0.146 82.413 1.00 36.44 220 LYS C CA 1
ATOM 5366 C C . LYS C 1 197 ? -18.456 0.468 81.506 1.00 31.33 220 LYS C C 1
ATOM 5367 O O . LYS C 1 197 ? -18.204 0.690 80.316 1.00 34.40 220 LYS C O 1
ATOM 5373 N N . ALA C 1 198 ? -19.645 0.742 82.049 1.00 31.55 221 ALA C N 1
ATOM 5374 C CA . ALA C 1 198 ? -20.674 1.429 81.277 1.00 31.46 221 ALA C CA 1
ATOM 5375 C C . ALA C 1 198 ? -20.178 2.785 80.796 1.00 29.79 221 ALA C C 1
ATOM 5376 O O . ALA C 1 198 ? -20.295 3.118 79.611 1.00 30.38 221 ALA C O 1
ATOM 5378 N N . LEU C 1 199 ? -19.614 3.581 81.708 1.00 32.03 222 LEU C N 1
ATOM 5379 C CA . LEU C 1 199 ? -19.115 4.898 81.329 1.00 32.44 222 LEU C CA 1
ATOM 5380 C C . LEU C 1 199 ? -17.972 4.789 80.329 1.00 32.90 222 LEU C C 1
ATOM 5381 O O . LEU C 1 199 ? -17.858 5.616 79.416 1.00 30.12 222 LEU C O 1
ATOM 5386 N N . TYR C 1 200 ? -17.115 3.776 80.481 1.00 30.66 223 TYR C N 1
ATOM 5387 C CA . TYR C 1 200 ? -16.013 3.599 79.542 1.00 31.80 223 TYR C CA 1
ATOM 5388 C C . TYR C 1 200 ? -16.528 3.418 78.120 1.00 34.31 223 TYR C C 1
ATOM 5389 O O . TYR C 1 200 ? -16.076 4.098 77.191 1.00 36.98 223 TYR C O 1
ATOM 5398 N N . TRP C 1 201 ? -17.489 2.511 77.934 1.00 30.39 224 TRP C N 1
ATOM 5399 C CA . TRP C 1 201 ? -17.955 2.200 76.588 1.00 24.81 224 TRP C CA 1
ATOM 5400 C C . TRP C 1 201 ? -18.811 3.325 76.019 1.00 24.00 224 TRP C C 1
ATOM 5401 O O . TRP C 1 201 ? -18.767 3.592 74.812 1.00 25.74 224 TRP C O 1
ATOM 5412 N N . TYR C 1 202 ? -19.595 3.992 76.869 1.00 21.93 225 TYR C N 1
ATOM 5413 C CA . TYR C 1 202 ? -20.321 5.183 76.441 1.00 24.99 225 TYR C CA 1
ATOM 5414 C C . TYR C 1 202 ? -19.363 6.227 75.880 1.00 23.78 225 TYR C C 1
ATOM 5415 O O . TYR C 1 202 ? -19.522 6.701 74.749 1.00 22.21 225 TYR C O 1
ATOM 5424 N N . LYS C 1 203 ? -18.351 6.593 76.672 1.00 28.24 226 LYS C N 1
ATOM 5425 C CA . LYS C 1 203 ? -17.370 7.580 76.230 1.00 27.95 226 LYS C CA 1
ATOM 5426 C C . LYS C 1 203 ? -16.658 7.122 74.964 1.00 27.89 226 LYS C C 1
ATOM 5427 O O . LYS C 1 203 ? -16.336 7.939 74.093 1.00 23.51 226 LYS C O 1
ATOM 5433 N N . THR C 1 204 ? -16.413 5.816 74.838 1.00 25.34 227 THR C N 1
ATOM 5434 C CA . THR C 1 204 ? -15.794 5.293 73.625 1.00 22.48 227 THR C CA 1
ATOM 5435 C C . THR C 1 204 ? -16.751 5.380 72.443 1.00 24.90 227 THR C C 1
ATOM 5436 O O . THR C 1 204 ? -16.375 5.842 71.359 1.00 26.57 227 THR C O 1
ATOM 5440 N N . ALA C 1 205 ? -17.999 4.942 72.637 1.00 24.92 228 ALA C N 1
ATOM 5441 C CA . ALA C 1 205 ? -18.974 4.973 71.551 1.00 20.45 228 ALA C CA 1
ATOM 5442 C C . ALA C 1 205 ? -19.225 6.398 71.074 1.00 24.77 228 ALA C C 1
ATOM 5443 O O . ALA C 1 205 ? -19.414 6.635 69.874 1.00 28.53 228 ALA C O 1
ATOM 5445 N N . ALA C 1 206 ? -19.230 7.362 71.997 1.00 22.12 229 ALA C N 1
ATOM 5446 C CA . ALA C 1 206 ? -19.392 8.756 71.599 1.00 19.33 229 ALA C CA 1
ATOM 5447 C C . ALA C 1 206 ? -18.199 9.235 70.782 1.00 25.94 229 ALA C C 1
ATOM 5448 O O . ALA C 1 206 ? -18.352 10.040 69.856 1.00 29.71 229 ALA C O 1
ATOM 5450 N N . ARG C 1 207 ? -17.000 8.747 71.110 1.00 27.24 230 ARG C N 1
ATOM 5451 C CA . ARG C 1 207 ? -15.812 9.124 70.353 1.00 25.75 230 ARG C CA 1
ATOM 5452 C C . ARG C 1 207 ? -15.875 8.594 68.926 1.00 25.69 230 ARG C C 1
ATOM 5453 O O . ARG C 1 207 ? -15.465 9.280 67.982 1.00 30.11 230 ARG C O 1
ATOM 5461 N N . ASN C 1 208 ? -16.393 7.380 68.747 1.00 23.51 231 ASN C N 1
ATOM 5462 C CA . ASN C 1 208 ? -16.512 6.790 67.421 1.00 27.16 231 ASN C CA 1
ATOM 5463 C C . ASN C 1 208 ? -17.766 7.236 66.678 1.00 27.81 231 ASN C C 1
ATOM 5464 O O . ASN C 1 208 ? -18.001 6.763 65.560 1.00 26.24 231 ASN C O 1
ATOM 5469 N N . GLY C 1 209 ? -18.577 8.121 67.263 1.00 25.16 232 GLY C N 1
ATOM 5470 C CA . GLY C 1 209 ? -19.631 8.805 66.536 1.00 23.66 232 GLY C CA 1
ATOM 5471 C C . GLY C 1 209 ? -21.057 8.454 66.911 1.00 31.93 232 GLY C C 1
ATOM 5472 O O . GLY C 1 209 ? -21.981 9.067 66.363 1.00 41.80 232 GLY C O 1
ATOM 5473 N N . ASN C 1 210 ? -21.279 7.504 67.818 1.00 32.37 233 ASN C N 1
ATOM 5474 C CA . ASN C 1 210 ? -22.637 7.086 68.149 1.00 27.10 233 ASN C CA 1
ATOM 5475 C C . ASN C 1 210 ? -23.380 8.226 68.837 1.00 25.86 233 ASN C C 1
ATOM 5476 O O . ASN C 1 210 ? -22.975 8.681 69.911 1.00 23.13 233 ASN C O 1
ATOM 5481 N N . VAL C 1 211 ? -24.482 8.667 68.226 1.00 33.38 234 VAL C N 1
ATOM 5482 C CA . VAL C 1 211 ? -25.206 9.833 68.726 1.00 29.43 234 VAL C CA 1
ATOM 5483 C C . VAL C 1 211 ? -25.881 9.525 70.059 1.00 26.90 234 VAL C C 1
ATOM 5484 O O . VAL C 1 211 ? -25.882 10.357 70.975 1.00 24.81 234 VAL C O 1
ATOM 5488 N N . ASN C 1 212 ? -26.464 8.330 70.191 1.00 29.17 235 ASN C N 1
ATOM 5489 C CA . ASN C 1 212 ? -27.198 8.000 71.410 1.00 26.04 235 ASN C CA 1
ATOM 5490 C C . ASN C 1 212 ? -26.273 7.942 72.620 1.00 25.62 235 ASN C C 1
ATOM 5491 O O . ASN C 1 212 ? -26.652 8.370 73.716 1.00 27.97 235 ASN C O 1
ATOM 5496 N N . ALA C 1 213 ? -25.054 7.422 72.444 1.00 29.79 236 ALA C N 1
ATOM 5497 C CA . ALA C 1 213 ? -24.095 7.430 73.544 1.00 24.34 236 ALA C CA 1
ATOM 5498 C C . ALA C 1 213 ? -23.651 8.846 73.887 1.00 27.81 236 ALA C C 1
ATOM 5499 O O . ALA C 1 213 ? -23.356 9.132 75.054 1.00 35.17 236 ALA C O 1
ATOM 5509 N N . LYS C 1 215 ? -25.613 11.671 73.695 1.00 37.22 238 LYS C N 1
ATOM 5510 C CA . LYS C 1 215 ? -26.690 12.224 74.510 1.00 40.67 238 LYS C CA 1
ATOM 5511 C C . LYS C 1 215 ? -26.795 11.497 75.842 1.00 41.07 238 LYS C C 1
ATOM 5512 O O . LYS C 1 215 ? -27.112 12.107 76.866 1.00 40.95 238 LYS C O 1
ATOM 5518 N N . GLU C 1 216 ? -26.564 10.184 75.847 1.00 39.38 239 GLU C N 1
ATOM 5519 C CA . GLU C 1 216 ? -26.517 9.459 77.110 1.00 37.88 239 GLU C CA 1
ATOM 5520 C C . GLU C 1 216 ? -25.425 10.016 78.011 1.00 42.72 239 GLU C C 1
ATOM 5521 O O . GLU C 1 216 ? -25.608 10.117 79.228 1.00 44.30 239 GLU C O 1
ATOM 5527 N N . LEU C 1 217 ? -24.287 10.404 77.428 1.00 42.17 240 LEU C N 1
ATOM 5528 C CA . LEU C 1 217 ? -23.259 11.092 78.204 1.00 37.90 240 LEU C CA 1
ATOM 5529 C C . LEU C 1 217 ? -23.745 12.460 78.671 1.00 37.66 240 LEU C C 1
ATOM 5530 O O . LEU C 1 217 ? -23.430 12.890 79.787 1.00 38.15 240 LEU C O 1
ATOM 5535 N N . GLY C 1 218 ? -24.521 13.152 77.833 1.00 38.92 241 GLY C N 1
ATOM 5536 C CA . GLY C 1 218 ? -25.021 14.463 78.208 1.00 42.25 241 GLY C CA 1
ATOM 5537 C C . GLY C 1 218 ? -25.948 14.433 79.405 1.00 44.22 241 GLY C C 1
ATOM 5538 O O . GLY C 1 218 ? -25.979 15.383 80.193 1.00 40.65 241 GLY C O 1
ATOM 5539 N N . SER C 1 219 ? -26.718 13.355 79.559 1.00 46.33 242 SER C N 1
ATOM 5540 C CA . SER C 1 219 ? -27.592 13.233 80.721 1.00 44.91 242 SER C CA 1
ATOM 5541 C C . SER C 1 219 ? -26.821 12.771 81.951 1.00 49.17 242 SER C C 1
ATOM 5542 O O . SER C 1 219 ? -27.148 13.168 83.076 1.00 50.53 242 SER C O 1
ATOM 5545 N N . ILE C 1 220 ? -25.799 11.932 81.755 1.00 45.20 243 ILE C N 1
ATOM 5546 C CA . ILE C 1 220 ? -24.999 11.447 82.877 1.00 45.10 243 ILE C CA 1
ATOM 5547 C C . ILE C 1 220 ? -24.352 12.611 83.616 1.00 44.78 243 ILE C C 1
ATOM 5548 O O . ILE C 1 220 ? -24.337 12.648 84.852 1.00 45.56 243 ILE C O 1
ATOM 5553 N N . TYR C 1 221 ? -23.820 13.585 82.876 1.00 41.91 244 TYR C N 1
ATOM 5554 C CA . TYR C 1 221 ? -23.155 14.714 83.516 1.00 48.60 244 TYR C CA 1
ATOM 5555 C C . TYR C 1 221 ? -24.145 15.762 84.006 1.00 44.95 244 TYR C C 1
ATOM 5556 O O . TYR C 1 221 ? -23.840 16.502 84.948 1.00 47.55 244 TYR C O 1
ATOM 5565 N N . ALA C 1 222 ? -25.324 15.839 83.392 1.00 43.60 245 ALA C N 1
ATOM 5566 C CA . ALA C 1 222 ? -26.355 16.760 83.851 1.0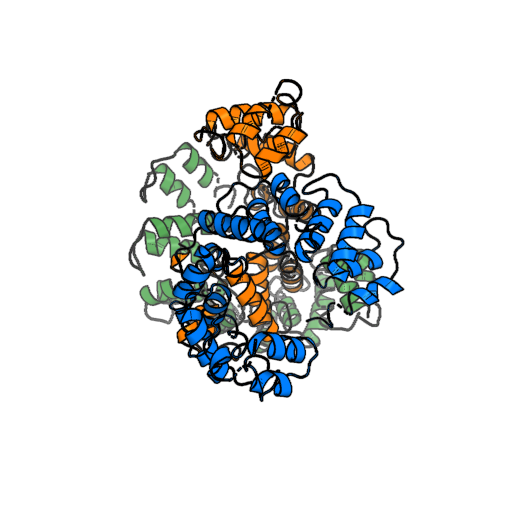0 48.28 245 ALA C CA 1
ATOM 5567 C C . ALA C 1 222 ? -26.967 16.258 85.152 1.00 47.42 245 ALA C C 1
ATOM 5568 O O . ALA C 1 222 ? -26.793 16.874 86.209 1.00 43.68 245 ALA C O 1
ATOM 5570 N N . LYS C 1 223 ? -27.677 15.130 85.083 1.00 51.01 246 LYS C N 1
ATOM 5571 C CA . LYS C 1 223 ? -28.315 14.581 86.276 1.00 41.90 246 LYS C CA 1
ATOM 5572 C C . LYS C 1 223 ? -27.284 14.186 87.325 1.00 47.92 246 LYS C C 1
ATOM 5573 O O . LYS C 1 223 ? -27.514 14.353 88.528 1.00 56.07 246 LYS C O 1
ATOM 5575 N N . GLY C 1 224 ? -26.138 13.671 86.892 1.00 43.11 247 GLY C N 1
ATOM 5576 C CA . GLY C 1 224 ? -25.135 13.193 87.819 1.00 38.59 247 GLY C CA 1
ATOM 5577 C C . GLY C 1 224 ? -25.188 11.706 88.075 1.00 37.29 247 GLY C C 1
ATOM 5578 O O . GLY C 1 224 ? -24.735 11.252 89.131 1.00 40.65 247 GLY C O 1
ATOM 5579 N N . ARG C 1 225 ? -25.732 10.929 87.141 1.00 40.84 248 ARG C N 1
ATOM 5580 C CA . ARG C 1 225 ? -25.836 9.490 87.316 1.00 40.77 248 ARG C CA 1
ATOM 5581 C C . ARG C 1 225 ? -24.464 8.835 87.156 1.00 41.26 248 ARG C C 1
ATOM 5582 O O . ARG C 1 225 ? -23.461 9.483 86.840 1.00 45.65 248 ARG C O 1
ATOM 5584 N N . LEU C 1 226 ? -24.432 7.523 87.388 1.00 37.90 249 LEU C N 1
ATOM 5585 C CA . LEU C 1 226 ? -23.250 6.683 87.200 1.00 39.47 249 LEU C CA 1
ATOM 5586 C C . LEU C 1 226 ? -22.045 7.162 88.003 1.00 37.36 249 LEU C C 1
ATOM 5587 O O . LEU C 1 226 ? -20.900 6.863 87.646 1.00 40.65 249 LEU C O 1
ATOM 5592 N N . GLY C 1 227 ? -22.277 7.899 89.087 1.00 40.18 250 GLY C N 1
ATOM 5593 C CA . GLY C 1 227 ? -21.199 8.261 89.982 1.00 39.00 250 GLY C CA 1
ATOM 5594 C C . GLY C 1 227 ? -20.291 9.368 89.508 1.00 35.45 250 GLY C C 1
ATOM 5595 O O . GLY C 1 227 ? -19.186 9.513 90.042 1.00 36.85 250 GLY C O 1
ATOM 5596 N N . VAL C 1 228 ? -20.708 10.153 88.522 1.00 38.73 251 VAL C N 1
ATOM 5597 C CA . VAL C 1 228 ? -19.957 11.336 88.123 1.00 46.49 251 VAL C CA 1
ATOM 5598 C C . VAL C 1 228 ? -20.525 12.536 88.869 1.00 47.16 251 VAL C C 1
ATOM 5599 O O . VAL C 1 228 ? -21.746 12.665 89.025 1.00 44.23 251 VAL C O 1
ATOM 5603 N N . LYS C 1 229 ? -19.642 13.383 89.380 1.00 51.49 252 LYS C N 1
ATOM 5604 C CA . LYS C 1 229 ? -20.093 14.629 89.975 1.00 52.62 252 LYS C CA 1
ATOM 5605 C C . LYS C 1 229 ? -20.707 15.496 88.877 1.00 52.48 252 LYS C C 1
ATOM 5606 O O . LYS C 1 229 ? -20.099 15.652 87.813 1.00 55.05 252 LYS C O 1
ATOM 5612 N N . PRO C 1 230 ? -21.905 16.039 89.086 1.00 53.96 253 PRO C N 1
ATOM 5613 C CA . PRO C 1 230 ? -22.579 16.774 88.006 1.00 48.78 253 PRO C CA 1
ATOM 5614 C C . PRO C 1 230 ? -21.712 17.890 87.449 1.00 53.71 253 PRO C C 1
ATOM 5615 O O . PRO C 1 230 ? -21.223 18.755 88.179 1.00 62.57 253 PRO C O 1
ATOM 5619 N N . ASP C 1 231 ? -21.508 17.853 86.136 1.00 53.10 254 ASP C N 1
ATOM 5620 C CA . ASP C 1 231 ? -20.717 18.850 85.418 1.00 52.30 254 ASP C CA 1
ATOM 5621 C C . ASP C 1 231 ? -21.628 19.441 84.348 1.00 56.35 254 ASP C C 1
ATOM 5622 O O . ASP C 1 231 ? -21.581 19.045 83.180 1.00 56.97 254 ASP C O 1
ATOM 5627 N N . GLN C 1 232 ? -22.477 20.385 84.763 1.00 56.59 255 GLN C N 1
ATOM 5628 C CA . GLN C 1 232 ? -23.367 21.055 83.818 1.00 53.82 255 GLN C CA 1
ATOM 5629 C C . GLN C 1 232 ? -22.574 21.715 82.698 1.00 59.26 255 GLN C C 1
ATOM 5630 O O . GLN C 1 232 ? -23.029 21.772 81.549 1.00 49.82 255 GLN C O 1
ATOM 5636 N N . GLN C 1 233 ? -21.397 22.253 83.024 1.00 63.78 256 GLN C N 1
ATOM 5637 C CA . GLN C 1 233 ? -20.496 22.768 81.993 1.00 63.07 256 GLN C CA 1
ATOM 5638 C C . GLN C 1 233 ? -20.226 21.710 80.930 1.00 55.07 256 GLN C C 1
ATOM 5639 O O . GLN C 1 233 ? -20.332 21.971 79.724 1.00 42.42 256 GLN C O 1
ATOM 5645 N N . GLU C 1 234 ? -19.933 20.490 81.385 1.00 59.36 257 GLU C N 1
ATOM 5646 C CA . GLU C 1 234 ? -19.558 19.399 80.491 1.00 57.02 257 GLU C CA 1
ATOM 5647 C C . GLU C 1 234 ? -20.776 18.777 79.816 1.00 55.93 257 GLU C C 1
ATOM 5648 O O . GLU C 1 234 ? -20.747 18.490 78.612 1.00 52.96 257 GLU C O 1
ATOM 5654 N N . ALA C 1 235 ? -21.848 18.536 80.578 1.00 51.28 258 ALA C N 1
ATOM 5655 C CA . ALA C 1 235 ? -23.059 17.964 79.994 1.00 50.66 258 ALA C CA 1
ATOM 5656 C C . ALA C 1 235 ? -23.543 18.788 78.811 1.00 52.01 258 ALA C C 1
ATOM 5657 O O . ALA C 1 235 ? -23.964 18.234 77.789 1.00 45.40 258 ALA C O 1
ATOM 5659 N N . GLN C 1 236 ? -23.476 20.117 78.929 1.00 53.33 259 GLN C N 1
ATOM 5660 C CA . GLN C 1 236 ? -23.916 20.991 77.845 1.00 49.99 259 GLN C CA 1
ATOM 5661 C C . GLN C 1 236 ? -23.120 20.754 76.566 1.00 51.23 259 GLN C C 1
ATOM 5662 O O . GLN C 1 236 ? -23.644 20.958 75.464 1.00 51.06 259 GLN C O 1
ATOM 5664 N N . ARG C 1 237 ? -21.861 20.327 76.687 1.00 49.72 260 ARG C N 1
ATOM 5665 C CA . ARG C 1 237 ? -21.065 20.038 75.499 1.00 47.57 260 ARG C CA 1
ATOM 5666 C C . ARG C 1 237 ? -21.616 18.831 74.750 1.00 49.76 260 ARG C C 1
ATOM 5667 O O . ARG C 1 237 ? -21.770 18.866 73.525 1.00 55.23 260 ARG C O 1
ATOM 5675 N N . TRP C 1 238 ? -21.935 17.757 75.477 1.00 54.21 261 TRP C N 1
ATOM 5676 C CA . TRP C 1 238 ? -22.328 16.509 74.831 1.00 46.99 261 TRP C CA 1
ATOM 5677 C C . TRP C 1 238 ? -23.640 16.663 74.072 1.00 51.56 261 TRP C C 1
ATOM 5678 O O . TRP C 1 238 ? -23.760 16.220 72.923 1.00 52.90 261 TRP C O 1
ATOM 5689 N N . ASN C 1 239 ? -24.640 17.285 74.701 1.00 49.43 262 ASN C N 1
ATOM 5690 C CA . ASN C 1 239 ? -25.907 17.522 74.015 1.00 55.40 262 ASN C CA 1
ATOM 5691 C C . ASN C 1 239 ? -25.702 18.385 72.776 1.00 54.67 262 ASN C C 1
ATOM 5692 O O . ASN C 1 239 ? -26.216 18.073 71.695 1.00 60.73 262 ASN C O 1
ATOM 5697 N N . ASP C 1 240 ? -24.940 19.474 72.915 1.00 49.61 263 ASP C N 1
ATOM 5698 C CA . ASP C 1 240 ? -24.644 20.325 71.767 1.00 55.75 263 ASP C CA 1
ATOM 5699 C C . ASP C 1 240 ? -23.900 19.551 70.687 1.00 62.79 263 ASP C C 1
ATOM 5700 O O . ASP C 1 240 ? -24.154 19.743 69.493 1.00 70.58 263 ASP C O 1
ATOM 5713 N N . ALA C 1 242 ? -24.187 16.337 70.237 1.00 55.39 265 ALA C N 1
ATOM 5714 C CA . ALA C 1 242 ? -25.157 15.399 69.689 1.00 50.84 265 ALA C CA 1
ATOM 5715 C C . ALA C 1 242 ? -26.181 16.096 68.801 1.00 53.26 265 ALA C C 1
ATOM 5716 O O . ALA C 1 242 ? -26.670 15.496 67.837 1.00 53.88 265 ALA C O 1
ATOM 5718 N N . ARG C 1 243 ? -26.520 17.351 69.102 1.00 50.34 266 ARG C N 1
ATOM 5719 C CA . ARG C 1 243 ? -27.550 18.021 68.317 1.00 50.53 266 ARG C CA 1
ATOM 5720 C C . ARG C 1 243 ? -27.030 18.480 66.957 1.00 58.42 266 ARG C C 1
ATOM 5721 O O . ARG C 1 243 ? -27.825 18.644 66.025 1.00 53.87 266 ARG C O 1
ATOM 5729 N N . LYS C 1 244 ? -25.718 18.681 66.808 1.00 59.29 267 LYS C N 1
ATOM 5730 C CA . LYS C 1 244 ? -25.150 18.885 65.480 1.00 54.16 267 LYS C CA 1
ATOM 5731 C C . LYS C 1 244 ? -24.800 17.580 64.780 1.00 53.48 267 LYS C C 1
ATOM 5732 O O . LYS C 1 244 ? -24.529 17.597 63.576 1.00 52.37 267 LYS C O 1
ATOM 5738 N N . ALA C 1 245 ? -24.781 16.461 65.502 1.00 48.93 268 ALA C N 1
ATOM 5739 C CA . ALA C 1 245 ? -24.474 15.178 64.887 1.00 46.36 268 ALA C CA 1
ATOM 5740 C C . ALA C 1 245 ? -25.657 14.605 64.122 1.00 54.95 268 ALA C C 1
ATOM 5741 O O . ALA C 1 245 ? -25.474 13.679 63.323 1.00 55.61 268 ALA C O 1
ATOM 5743 N N . GLU C 1 246 ? -26.854 15.142 64.340 1.00 57.40 269 GLU C N 1
ATOM 5744 C CA . GLU C 1 246 ? -28.058 14.682 63.659 1.00 52.21 269 GLU C CA 1
ATOM 5745 C C . GLU C 1 246 ? -28.608 15.772 62.742 1.00 53.22 269 GLU C C 1
ATOM 5746 O O . GLU C 1 246 ? -28.370 15.763 61.534 1.00 47.21 269 GLU C O 1
#

Secondary structure (DSSP, 8-state):
-HHHHHHHHHHTT-HHHHHHH--HHHHT-S---TTT---S-SSS---HHHHHHHHHHHHTTT-HHHHHHHH---S-SSS---TTTHHHHHHHHHHTT-TTT---HHHHHTSSS---HHHHHHHHHHHHHTT-THHHHHHHHHHHHTSSS---HHHHHHHH--GGGT-HHHHHHHHHHHHHTSSS---HHHHHHHHHHHHHTT-S---HHHHIIIIIGGG----HHHHHHHH--GGG-/-HHHHHHHHHHT-HHHHHHH--HHHHT-TT--TTT---S-SSSS--HHHHHHHHHHHHTTT-HHHHHHHH---S-SSS---HHHHHHHHHHHHHTT-TTT---HHHHHTSSS---HHHHHHHHHHHHHTT-TTHHHHHHHHHHHTSSS---HHHHHHHH--TTTT-HHHHHHHHHHHHHTSSS---HHHHHHHHHHHHHTT-TT--HHHHHHHS-GGG----HHHHHHH---GGG-/-HHHHHHHHHHTT-HHHHHTT--TTTTT-TT--TTT---S-SSS---HHHHHHHHHHHHTTT-HHHHHHHH---S-SSS---HHHHHHHHHHHHHTT-TTT---HHHHHTSSS---HHHHHHHHHHHHTTT-TTHHHHHHHHHHHTSSS---HHHHHHHH--TTTT-HHHHHHHHHHHHHTSSS---HHHHHHHHHHHHHTT-S---HHHHHHHH--TTPPP-HHHHHHHH--TTT-

Sequence (710 aa):
DNVEEGNHLYNAGKYQEALTFFKPDAVNNPATNRIGYYDEGQGVKKDPKEAFKWYKKAADANLPVAQFNLGLYQHGTGVSKDINESIKWFRKAAEQNDPDAEKGYLTATGTGVKKDYQEAIQWYQRAAEHGDSAAYAQIGLFYTLGNGVKKDVNRAVQYYIGAQKGDARAQAFLGKAYALGRGIQPDSEKALYWYKTAARNGNVNAKELGSIYAKGRLGVKPDQQEAQRWNDARKAENVEEGNHLYNAGKYQEALTFFKPDAVNNPATNRIGYYDEGQGVKKDPKEAFKWYKKAADANLPVAQFNLGLYQHGTGVSKDINESIKWFRKAAEQNDPDAEKGYLTATGTGVKKDYQEAIQWYQRAAEHGDSAAYAQIGLFYTLGNGVKKDVNRAVQYYIGAQKGDARAQAFLGKAYALGRGIQPDSEKALYWYKTAARNGNVNAKELGSIYAKGRLGVKPDQQEAQRWNDARKAEDNVEEGNHLYNAGKYQEALTFFKPDAVNNPATNRIGYYDEGQGVKKDPKEAFKWYKKAADANLPVAQFNLGLYQHGTGVSKDINESIKWFRKAAEQNDPDAEKGYLTATGTGVKKDYQEAIQWYQRAAEHGDSAAYAQIGLFYTLGNGVKKDVNRAVQYYIGAQKGDARAQAFLGKAYALGRGIQPDSEKALYWYKTAARNGNVNAKELGSIYAKGRLGVKPDQQEAQRWNDARKAE

B-factor: mean 43.63, std 15.14, range [10.42, 139.73]

Solvent-accessible surface area: 34726 Å² total